Protein AF-A0A8S3X9W6-F1 (afdb_monomer_lite)

Structure (mmCIF, N/CA/C/O backbone):
data_AF-A0A8S3X9W6-F1
#
_entry.id   AF-A0A8S3X9W6-F1
#
loop_
_atom_site.group_PDB
_atom_site.id
_atom_site.type_symbol
_atom_site.label_atom_id
_atom_site.label_alt_id
_atom_site.label_comp_id
_atom_site.label_asym_id
_atom_site.label_entity_id
_atom_site.label_seq_id
_atom_site.pdbx_PDB_ins_code
_atom_site.Cartn_x
_atom_site.Cartn_y
_atom_site.Cartn_z
_atom_site.occupancy
_atom_site.B_iso_or_equiv
_atom_site.auth_seq_id
_atom_site.auth_comp_id
_atom_site.auth_asym_id
_atom_site.auth_atom_id
_atom_site.pdbx_PDB_model_num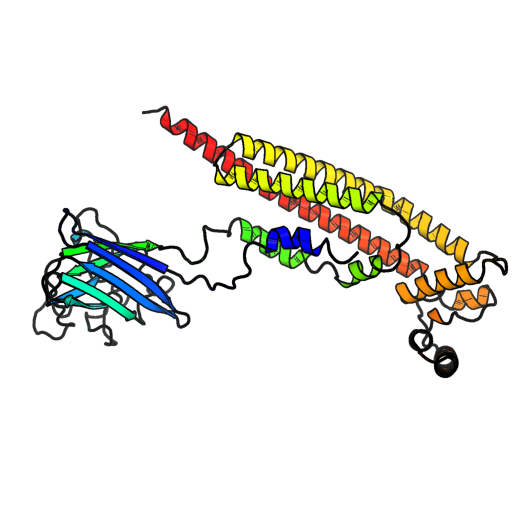
ATOM 1 N N . MET A 1 1 ? -19.706 -16.070 12.154 1.00 47.38 1 MET A N 1
ATOM 2 C CA . MET A 1 1 ? -19.147 -14.710 12.020 1.00 47.38 1 MET A CA 1
ATOM 3 C C . MET A 1 1 ? -17.614 -14.686 12.190 1.00 47.38 1 MET A C 1
ATOM 5 O O . MET A 1 1 ? -17.110 -13.948 13.015 1.00 47.38 1 MET A O 1
ATOM 9 N N . MET A 1 2 ? -16.843 -15.489 11.431 1.00 26.73 2 MET A N 1
ATOM 10 C CA . MET A 1 2 ? -15.373 -15.590 11.627 1.00 26.73 2 MET A CA 1
ATOM 11 C C . MET A 1 2 ? -14.546 -15.764 10.335 1.00 26.73 2 MET A C 1
ATOM 13 O O . MET A 1 2 ? -13.333 -15.889 10.401 1.00 26.73 2 MET A O 1
ATOM 17 N N . TYR A 1 3 ? -15.158 -15.754 9.143 1.00 29.20 3 TYR A N 1
ATOM 18 C CA . TYR A 1 3 ? -14.440 -16.178 7.926 1.00 29.20 3 TYR A CA 1
ATOM 19 C C . TYR A 1 3 ? -14.559 -15.269 6.696 1.00 29.20 3 TYR A C 1
ATOM 21 O O . TYR A 1 3 ? -13.981 -15.608 5.673 1.00 29.20 3 TYR A O 1
ATOM 29 N N . ILE A 1 4 ? -15.250 -14.121 6.741 1.00 40.81 4 ILE A N 1
ATOM 30 C CA . ILE A 1 4 ? -15.598 -13.402 5.492 1.00 40.81 4 ILE A CA 1
ATOM 31 C C . ILE A 1 4 ? -14.981 -11.995 5.367 1.00 40.81 4 ILE A C 1
ATOM 33 O O . ILE A 1 4 ? -14.644 -11.595 4.255 1.00 40.81 4 ILE A O 1
ATOM 37 N N . ILE A 1 5 ? -14.654 -11.292 6.459 1.00 37.91 5 ILE A N 1
ATOM 38 C CA . ILE A 1 5 ? -13.879 -10.027 6.362 1.00 37.91 5 ILE A CA 1
ATOM 39 C C . ILE A 1 5 ? -12.391 -10.302 6.073 1.00 37.91 5 ILE A C 1
ATOM 41 O O . ILE A 1 5 ? -11.708 -9.494 5.440 1.00 37.91 5 ILE A O 1
ATOM 45 N N . LEU A 1 6 ? -11.928 -11.515 6.394 1.00 35.75 6 LEU A N 1
ATOM 46 C CA . LEU A 1 6 ? -10.653 -12.034 5.912 1.00 35.75 6 LEU A CA 1
ATOM 47 C C . LEU A 1 6 ? -10.650 -12.257 4.394 1.00 35.75 6 LEU A C 1
ATOM 49 O O . LEU A 1 6 ? -9.578 -12.227 3.825 1.00 35.75 6 LEU A O 1
ATOM 53 N N . PHE A 1 7 ? -11.789 -12.418 3.706 1.00 33.41 7 PHE A N 1
ATOM 54 C CA . PHE A 1 7 ? -11.812 -12.707 2.261 1.00 33.41 7 PHE A CA 1
ATOM 55 C C . PHE A 1 7 ? -11.972 -11.477 1.356 1.00 33.41 7 PHE A C 1
ATOM 57 O O . PHE A 1 7 ? -11.507 -11.524 0.222 1.00 33.41 7 PHE A O 1
ATOM 64 N N . ALA A 1 8 ? -12.544 -10.362 1.823 1.00 34.97 8 ALA A N 1
ATOM 65 C CA . ALA A 1 8 ? -12.567 -9.115 1.039 1.00 34.97 8 ALA A CA 1
ATOM 66 C C . ALA A 1 8 ? -11.235 -8.346 1.130 1.00 34.97 8 ALA A C 1
ATOM 68 O O . ALA A 1 8 ? -10.804 -7.735 0.155 1.00 34.97 8 ALA A O 1
ATOM 69 N N . SER A 1 9 ? -10.530 -8.468 2.259 1.00 38.66 9 SER A N 1
ATOM 70 C CA . SER A 1 9 ? -9.122 -8.077 2.362 1.00 38.66 9 SER A CA 1
ATOM 71 C C . SER A 1 9 ? -8.199 -9.133 1.731 1.00 38.66 9 SER A C 1
ATOM 73 O O . SER A 1 9 ? -7.243 -8.757 1.055 1.00 38.66 9 SER A O 1
ATOM 75 N N . ALA A 1 10 ? -8.506 -10.442 1.807 1.00 34.69 10 ALA A N 1
ATOM 76 C CA . ALA A 1 10 ? -7.682 -11.466 1.148 1.00 34.69 10 ALA A CA 1
ATOM 77 C C . ALA A 1 10 ? -7.885 -11.637 -0.360 1.00 34.69 10 ALA A C 1
ATOM 79 O O . ALA A 1 10 ? -6.964 -12.102 -1.025 1.00 34.69 10 ALA A O 1
ATOM 80 N N . ALA A 1 11 ? -8.997 -11.197 -0.953 1.00 33.09 11 ALA A N 1
ATOM 81 C CA . ALA A 1 11 ? -9.104 -11.122 -2.412 1.00 33.09 11 ALA A CA 1
ATOM 82 C C . ALA A 1 11 ? -8.170 -10.046 -3.001 1.00 33.09 11 ALA A C 1
ATOM 84 O O . ALA A 1 11 ? -7.803 -10.130 -4.171 1.00 33.09 11 ALA A O 1
ATOM 85 N N . VAL A 1 12 ? -7.714 -9.095 -2.176 1.00 38.41 12 VAL A N 1
ATOM 86 C CA . VAL A 1 12 ? -6.603 -8.186 -2.496 1.00 38.41 12 VAL A CA 1
ATOM 87 C C . VAL A 1 12 ? -5.246 -8.749 -2.019 1.00 38.41 12 VAL A C 1
ATOM 89 O O . VAL A 1 12 ? -4.224 -8.433 -2.624 1.00 38.41 12 VAL A O 1
ATOM 92 N N . LEU A 1 13 ? -5.205 -9.654 -1.026 1.00 34.47 13 LEU A N 1
ATOM 93 C CA . LEU A 1 13 ? -3.959 -10.270 -0.515 1.00 34.47 13 LEU A CA 1
ATOM 94 C C . LEU A 1 13 ? -3.513 -11.579 -1.204 1.00 34.47 13 LEU A C 1
ATOM 96 O O . LEU A 1 13 ? -2.390 -12.017 -0.965 1.00 34.47 13 LEU A O 1
ATOM 100 N N . VAL A 1 14 ? -4.303 -12.209 -2.084 1.00 33.31 14 VAL A N 1
ATOM 101 C CA . VAL A 1 14 ? -3.847 -13.417 -2.818 1.00 33.31 14 VAL A CA 1
ATOM 102 C C . VAL A 1 14 ? -2.947 -13.091 -4.020 1.00 33.31 14 VAL A C 1
ATOM 104 O O . VAL A 1 14 ? -2.337 -13.989 -4.595 1.00 33.31 14 VAL A O 1
ATOM 107 N N . SER A 1 15 ? -2.699 -11.817 -4.338 1.00 34.06 15 SER A N 1
ATOM 108 C CA . SER A 1 15 ? -1.559 -11.481 -5.200 1.00 34.06 15 SER A CA 1
ATOM 109 C C . SER A 1 15 ? -0.284 -11.282 -4.372 1.00 34.06 15 SER A C 1
ATOM 111 O O . SER A 1 15 ? 0.247 -10.181 -4.286 1.00 34.06 15 SER A O 1
ATOM 113 N N . ALA A 1 16 ? 0.208 -12.399 -3.832 1.00 34.59 16 ALA A N 1
ATOM 114 C CA . ALA A 1 16 ? 1.579 -12.633 -3.380 1.00 34.59 16 ALA A CA 1
ATOM 115 C C . ALA A 1 16 ? 2.116 -11.718 -2.259 1.00 34.59 16 ALA A C 1
ATOM 117 O O . ALA A 1 16 ? 2.795 -10.724 -2.510 1.00 34.59 16 ALA A O 1
ATOM 118 N N . HIS A 1 17 ? 1.991 -12.180 -1.010 1.00 31.72 17 HIS A N 1
ATOM 119 C CA . HIS A 1 17 ? 3.082 -12.022 -0.046 1.00 31.72 17 HIS A CA 1
ATOM 120 C C . HIS A 1 17 ? 4.266 -12.877 -0.524 1.00 31.72 17 HIS A C 1
ATOM 122 O O . HIS A 1 17 ? 4.450 -14.023 -0.125 1.00 31.72 17 HIS A O 1
ATOM 128 N N . HIS A 1 18 ? 5.058 -12.312 -1.426 1.00 31.11 18 HIS A N 1
ATOM 129 C CA . HIS A 1 18 ? 6.484 -12.566 -1.429 1.00 31.11 18 HIS A CA 1
ATOM 130 C C . HIS A 1 18 ? 7.101 -11.248 -0.991 1.00 31.11 18 HIS A C 1
ATOM 132 O O . HIS A 1 18 ? 6.997 -10.246 -1.696 1.00 31.11 18 HIS A O 1
ATOM 138 N N . GLU A 1 19 ? 7.717 -11.234 0.186 1.00 36.97 19 GLU A N 1
ATOM 139 C CA . GLU A 1 19 ? 8.714 -10.224 0.505 1.00 36.97 19 GLU A CA 1
ATOM 140 C C . GLU A 1 19 ? 9.850 -10.442 -0.503 1.00 36.97 19 GLU A C 1
ATOM 142 O O . GLU A 1 19 ? 10.711 -11.301 -0.336 1.00 36.97 19 GLU A O 1
ATOM 147 N N . GLN A 1 20 ? 9.731 -9.824 -1.677 1.00 37.53 20 GLN A N 1
ATOM 148 C CA . GLN A 1 20 ? 10.847 -9.623 -2.582 1.00 37.53 20 GLN A CA 1
ATOM 149 C C . GLN A 1 20 ? 11.305 -8.206 -2.340 1.00 37.53 20 GLN A C 1
ATOM 151 O O . GLN A 1 20 ? 10.687 -7.246 -2.795 1.00 37.53 20 GLN A O 1
ATOM 156 N N . THR A 1 21 ? 12.418 -8.084 -1.625 1.00 40.97 21 THR A N 1
ATOM 157 C CA . THR A 1 21 ? 13.386 -7.037 -1.924 1.00 40.97 21 THR A CA 1
ATOM 158 C C . THR A 1 21 ? 13.650 -7.126 -3.422 1.00 40.97 21 THR A C 1
ATOM 160 O O . THR A 1 21 ? 14.389 -8.003 -3.870 1.00 40.97 21 THR A O 1
ATOM 163 N N . GLY A 1 22 ? 12.937 -6.321 -4.211 1.00 54.00 22 GLY A N 1
ATOM 164 C CA . GLY A 1 22 ? 13.063 -6.330 -5.657 1.00 54.00 22 GLY A CA 1
ATOM 165 C C . GLY A 1 22 ? 14.510 -6.033 -5.995 1.00 54.00 22 GLY A C 1
ATOM 166 O O . GLY A 1 22 ? 14.964 -4.908 -5.812 1.00 54.00 22 GLY A O 1
ATOM 167 N N . GLN A 1 23 ? 15.251 -7.057 -6.410 1.00 65.75 23 GLN A N 1
ATOM 168 C CA . GLN A 1 23 ? 16.656 -6.905 -6.735 1.00 65.75 23 GLN A CA 1
ATOM 169 C C . GLN A 1 23 ? 16.736 -5.974 -7.946 1.00 65.75 23 GLN A C 1
ATOM 171 O O . GLN A 1 23 ? 16.167 -6.290 -8.997 1.00 65.75 23 GLN A O 1
ATOM 176 N N . PHE A 1 24 ? 17.350 -4.797 -7.792 1.00 80.25 24 PHE A N 1
ATOM 177 C CA . PHE A 1 24 ? 17.530 -3.887 -8.917 1.00 80.25 24 PHE A CA 1
ATOM 178 C C . PHE A 1 24 ? 18.425 -4.576 -9.936 1.00 80.25 24 PHE A C 1
ATOM 180 O O . PHE A 1 24 ? 19.488 -5.107 -9.607 1.00 80.25 24 PHE A O 1
ATOM 187 N N . ARG A 1 25 ? 17.945 -4.611 -11.175 1.00 89.94 25 ARG A N 1
ATOM 188 C CA . ARG A 1 25 ? 18.572 -5.350 -12.257 1.00 89.94 25 ARG A CA 1
ATOM 189 C C . ARG A 1 25 ? 18.647 -4.505 -13.512 1.00 89.94 25 ARG A C 1
ATOM 191 O O . ARG A 1 25 ? 17.726 -3.761 -13.855 1.00 89.94 25 ARG A O 1
ATOM 198 N N . ALA A 1 26 ? 19.749 -4.661 -14.220 1.00 94.56 26 ALA A N 1
ATOM 199 C CA . ALA A 1 26 ? 20.001 -4.048 -15.507 1.00 94.56 26 ALA A CA 1
ATOM 200 C C . ALA A 1 26 ? 20.410 -5.114 -16.520 1.00 94.56 26 ALA A C 1
ATOM 202 O O . ALA A 1 26 ? 20.895 -6.183 -16.152 1.00 94.56 26 ALA A O 1
ATOM 203 N N . ILE A 1 27 ? 20.237 -4.816 -17.800 1.00 96.06 27 ILE A N 1
ATOM 204 C CA . ILE A 1 27 ? 20.748 -5.627 -18.901 1.00 96.06 27 ILE A CA 1
ATOM 205 C C . ILE A 1 27 ? 21.405 -4.732 -19.925 1.00 96.06 27 ILE A C 1
ATOM 207 O O . ILE A 1 27 ? 20.956 -3.622 -20.201 1.00 96.06 27 ILE A O 1
ATOM 211 N N . VAL A 1 28 ? 22.427 -5.269 -20.560 1.00 97.50 28 VAL A N 1
ATOM 212 C CA . VAL A 1 28 ? 22.912 -4.780 -21.834 1.00 97.50 28 VAL A CA 1
ATOM 213 C C . VAL A 1 28 ? 22.817 -5.899 -22.855 1.00 97.50 28 VAL A C 1
ATOM 215 O O . VAL A 1 28 ? 23.207 -7.037 -22.588 1.00 97.50 28 VAL A O 1
ATOM 218 N N . LYS A 1 29 ? 22.315 -5.558 -24.040 1.00 96.38 29 LYS A N 1
ATOM 219 C CA . LYS A 1 29 ? 22.516 -6.361 -25.241 1.00 96.38 29 LYS A CA 1
ATOM 220 C C . LYS A 1 29 ? 23.729 -5.802 -25.969 1.00 96.38 29 LYS A C 1
ATOM 222 O O . LYS A 1 29 ? 23.670 -4.691 -26.490 1.00 96.38 29 LYS A O 1
ATOM 227 N N . LEU A 1 30 ? 24.820 -6.555 -25.979 1.00 95.25 30 LEU A N 1
ATOM 228 C CA . LEU A 1 30 ? 26.013 -6.231 -26.749 1.00 95.25 30 LEU A CA 1
ATOM 229 C C . LEU A 1 30 ? 25.819 -6.681 -28.190 1.00 95.25 30 LEU A C 1
ATOM 231 O O . LEU A 1 30 ? 25.417 -7.818 -28.441 1.00 95.25 30 LEU A O 1
ATOM 235 N N . ALA A 1 31 ? 26.103 -5.781 -29.123 1.00 92.88 31 ALA A N 1
ATOM 236 C CA . ALA A 1 31 ? 26.106 -6.072 -30.546 1.00 92.88 31 ALA A CA 1
ATOM 237 C C . ALA A 1 31 ? 27.140 -5.202 -31.268 1.00 92.88 31 ALA A C 1
ATOM 239 O O . ALA A 1 31 ? 27.468 -4.096 -30.824 1.00 92.88 31 ALA A O 1
ATOM 240 N N . GLU A 1 32 ? 27.638 -5.692 -32.398 1.00 93.06 32 GLU A N 1
ATOM 241 C CA . GLU A 1 32 ? 28.431 -4.881 -33.321 1.00 93.06 32 GLU A CA 1
ATOM 242 C C . GLU A 1 32 ? 27.542 -3.819 -33.999 1.00 93.06 32 GLU A C 1
ATOM 244 O O . GLU A 1 32 ? 26.479 -4.167 -34.525 1.00 93.06 32 GLU A O 1
ATOM 249 N N . PRO A 1 33 ? 27.958 -2.538 -34.062 1.00 85.69 33 PRO A N 1
ATOM 250 C CA . PRO A 1 33 ? 27.135 -1.459 -34.621 1.00 85.69 33 PRO A CA 1
ATOM 251 C C . PRO A 1 33 ? 26.667 -1.666 -36.068 1.00 85.69 33 PRO A C 1
ATOM 253 O O . PRO A 1 33 ? 25.606 -1.177 -36.440 1.00 85.69 33 PRO A O 1
ATOM 256 N N . ASN A 1 34 ? 27.446 -2.386 -36.879 1.00 80.69 34 ASN A N 1
ATOM 257 C CA . ASN A 1 34 ? 27.175 -2.588 -38.307 1.00 80.69 34 ASN A CA 1
ATOM 258 C C . ASN A 1 34 ? 26.563 -3.962 -38.628 1.00 80.69 34 ASN A C 1
ATOM 260 O O . ASN A 1 34 ? 26.424 -4.301 -39.801 1.00 80.69 34 ASN A O 1
ATOM 264 N N . GLY A 1 35 ? 26.195 -4.743 -37.605 1.00 72.44 35 GLY A N 1
ATOM 265 C CA . GLY A 1 35 ? 25.791 -6.139 -37.764 1.00 72.44 35 GLY A CA 1
ATOM 266 C C . GLY A 1 35 ? 27.000 -7.047 -38.003 1.00 72.44 35 GLY A C 1
ATOM 267 O O . GLY A 1 35 ? 27.687 -6.937 -39.015 1.00 72.44 35 GLY A O 1
ATOM 268 N N . GLY A 1 36 ? 27.251 -7.951 -37.061 1.00 84.25 36 GLY A N 1
ATOM 269 C CA . GLY A 1 36 ? 28.366 -8.894 -37.099 1.00 84.25 36 GLY A CA 1
ATOM 270 C C . GLY A 1 36 ? 28.095 -10.119 -36.228 1.00 84.25 36 GLY A C 1
ATOM 271 O O . GLY A 1 36 ? 26.970 -10.317 -35.759 1.00 84.25 36 GLY A O 1
ATOM 272 N N . GLU A 1 37 ? 29.104 -10.969 -36.055 1.00 88.75 37 GLU A N 1
ATOM 273 C CA . GLU A 1 37 ? 28.970 -12.228 -35.313 1.00 88.75 37 GLU A CA 1
ATOM 274 C C . GLU A 1 37 ? 28.964 -12.007 -33.795 1.00 88.75 37 GLU A C 1
ATOM 276 O O . GLU A 1 37 ? 28.390 -12.818 -33.063 1.00 88.75 37 GLU A O 1
ATOM 281 N N . VAL A 1 38 ? 29.547 -10.903 -33.313 1.00 95.12 38 VAL A N 1
ATOM 282 C CA . VAL A 1 38 ? 29.690 -10.641 -31.882 1.00 95.12 38 VAL A CA 1
ATOM 283 C C . VAL A 1 38 ? 28.383 -10.132 -31.290 1.00 95.12 38 VAL A C 1
ATOM 285 O O . VAL A 1 38 ? 27.911 -9.031 -31.587 1.00 95.12 38 VAL A O 1
ATOM 288 N N . ASN A 1 39 ? 27.794 -10.942 -30.415 1.00 93.50 39 ASN A N 1
ATOM 289 C CA . ASN A 1 39 ? 26.564 -10.598 -29.717 1.00 93.50 39 ASN A CA 1
ATOM 290 C C . ASN A 1 39 ? 26.484 -11.277 -28.347 1.00 93.50 39 ASN A C 1
ATOM 292 O O . ASN A 1 39 ? 27.103 -12.312 -28.115 1.00 93.50 39 ASN A O 1
ATOM 296 N N . GLY A 1 40 ? 25.724 -10.694 -27.427 1.00 91.56 40 GLY A N 1
ATOM 297 C CA . GLY A 1 40 ? 25.547 -11.273 -26.103 1.00 91.56 40 GLY A CA 1
ATOM 298 C C . GLY A 1 40 ? 24.665 -10.440 -25.198 1.00 91.56 40 GLY A C 1
ATOM 299 O O . GLY A 1 40 ? 24.375 -9.281 -25.491 1.00 91.56 40 GLY A O 1
ATOM 300 N N . ASN A 1 41 ? 24.270 -11.030 -24.078 1.00 92.81 41 ASN A N 1
ATOM 301 C CA . ASN A 1 41 ? 23.537 -10.336 -23.030 1.00 92.81 41 ASN A CA 1
ATOM 302 C C . ASN A 1 41 ? 24.338 -10.399 -21.734 1.00 92.81 41 ASN A C 1
ATOM 304 O O . ASN A 1 41 ? 24.805 -11.472 -21.350 1.00 92.81 41 ASN A O 1
ATOM 308 N N . VAL A 1 42 ? 24.452 -9.259 -21.058 1.00 97.12 42 VAL A N 1
ATOM 309 C CA . VAL A 1 42 ? 25.054 -9.168 -19.726 1.00 97.12 42 VAL A CA 1
ATOM 310 C C . VAL A 1 42 ? 24.061 -8.496 -18.795 1.00 97.12 42 VAL A C 1
ATOM 312 O O . VAL A 1 42 ? 23.547 -7.418 -19.087 1.00 97.12 42 VAL A O 1
ATOM 315 N N . THR A 1 43 ? 23.763 -9.164 -17.694 1.00 95.31 43 THR A N 1
ATOM 316 C CA . THR A 1 43 ? 22.886 -8.713 -16.626 1.00 95.31 43 THR A CA 1
ATOM 317 C C . THR A 1 43 ? 23.704 -8.218 -15.447 1.00 95.31 43 THR A C 1
ATOM 319 O O . THR A 1 43 ? 24.693 -8.840 -15.065 1.00 95.31 43 THR A O 1
ATOM 322 N N . PHE A 1 44 ? 23.256 -7.118 -14.860 1.00 96.31 44 PHE A N 1
ATOM 323 C CA . PHE A 1 44 ? 23.816 -6.534 -13.652 1.00 96.31 44 PHE A CA 1
ATOM 324 C C . PHE A 1 44 ? 22.760 -6.612 -12.569 1.00 96.31 44 PHE A C 1
ATOM 326 O O . PHE A 1 44 ? 21.631 -6.180 -12.793 1.00 96.31 44 PHE A O 1
ATOM 333 N N . THR A 1 45 ? 23.123 -7.131 -11.411 1.00 92.81 45 THR A N 1
ATOM 334 C CA . THR A 1 45 ? 22.182 -7.415 -10.339 1.00 92.81 45 THR A CA 1
ATOM 335 C C . THR A 1 45 ? 22.742 -6.852 -9.039 1.00 92.81 45 THR A C 1
ATOM 337 O O . THR A 1 45 ? 23.797 -7.284 -8.581 1.00 92.81 45 THR A O 1
ATOM 340 N N . GLU A 1 46 ? 22.060 -5.878 -8.443 1.00 89.62 46 GLU A N 1
ATOM 341 C CA . GLU A 1 46 ? 22.483 -5.287 -7.170 1.00 89.62 46 GLU A CA 1
ATOM 342 C C . GLU A 1 46 ? 22.269 -6.289 -6.024 1.00 89.62 46 GLU A C 1
ATOM 344 O O . GLU A 1 46 ? 21.191 -6.860 -5.860 1.00 89.62 46 GLU A O 1
ATOM 349 N N . LEU A 1 47 ? 23.316 -6.571 -5.256 1.00 88.06 47 LEU A N 1
ATOM 350 C CA . LEU A 1 47 ? 23.297 -7.486 -4.119 1.00 88.06 47 LEU A CA 1
ATOM 351 C C . LEU A 1 47 ? 22.924 -6.742 -2.834 1.00 88.06 47 LEU A C 1
ATOM 353 O O . LEU A 1 47 ? 23.002 -5.519 -2.744 1.00 88.06 47 LEU A O 1
ATOM 357 N N . THR A 1 48 ? 22.547 -7.494 -1.801 1.00 82.69 48 THR A N 1
ATOM 358 C CA . THR A 1 48 ? 22.116 -6.936 -0.508 1.00 82.69 48 THR A CA 1
ATOM 359 C C . THR A 1 48 ? 23.207 -6.149 0.222 1.00 82.69 48 THR A C 1
ATOM 361 O O . THR A 1 48 ? 22.893 -5.347 1.093 1.00 82.69 48 THR A O 1
ATOM 364 N N . ASP A 1 49 ? 24.482 -6.379 -0.105 1.00 84.56 49 ASP A N 1
ATOM 365 C CA . ASP A 1 49 ? 25.632 -5.654 0.447 1.00 84.56 49 ASP A CA 1
ATOM 366 C C . ASP A 1 49 ? 26.034 -4.420 -0.389 1.00 84.56 49 ASP A C 1
ATOM 368 O O . ASP A 1 49 ? 27.069 -3.810 -0.122 1.00 84.56 49 ASP A O 1
ATOM 372 N N . GLY A 1 50 ? 25.226 -4.050 -1.390 1.00 84.50 50 GLY A N 1
ATOM 373 C CA . GLY A 1 50 ? 25.444 -2.896 -2.266 1.00 84.50 50 GLY A CA 1
ATOM 374 C C . GLY A 1 50 ? 26.425 -3.138 -3.416 1.00 84.50 50 GLY A C 1
ATOM 375 O O . GLY A 1 50 ? 26.672 -2.224 -4.201 1.00 84.50 50 GLY A O 1
ATOM 376 N N . LYS A 1 51 ? 26.988 -4.347 -3.542 1.00 92.75 51 LYS A N 1
ATOM 377 C CA . LYS A 1 51 ? 27.818 -4.731 -4.693 1.00 92.75 51 LYS A CA 1
ATOM 378 C C . LYS A 1 51 ? 26.955 -5.122 -5.887 1.00 92.75 51 LYS A C 1
ATOM 380 O O . LYS A 1 51 ? 25.775 -5.420 -5.738 1.00 92.75 51 LYS A O 1
ATOM 385 N N . VAL A 1 52 ? 27.544 -5.188 -7.076 1.00 95.19 52 VAL A N 1
ATOM 386 C CA . VAL A 1 52 ? 26.835 -5.585 -8.297 1.00 95.19 52 VAL A CA 1
ATOM 387 C C . VAL A 1 52 ? 27.387 -6.897 -8.828 1.00 95.19 52 VAL A C 1
ATOM 389 O O . VAL A 1 52 ? 28.567 -7.016 -9.151 1.00 95.19 52 VAL A O 1
ATOM 392 N N . HIS A 1 53 ? 26.510 -7.886 -8.948 1.00 96.00 53 HIS A N 1
ATOM 393 C CA . HIS A 1 53 ? 26.788 -9.155 -9.604 1.00 96.00 53 HIS A CA 1
ATOM 394 C C . HIS A 1 53 ? 26.588 -9.023 -11.111 1.00 96.00 53 HIS A C 1
ATOM 396 O O . HIS A 1 53 ? 25.538 -8.576 -11.571 1.00 96.00 53 HIS A O 1
ATOM 402 N N . ILE A 1 54 ? 27.611 -9.386 -11.873 1.00 97.88 54 ILE A N 1
ATOM 403 C CA . ILE A 1 54 ? 27.670 -9.274 -13.325 1.00 97.88 54 ILE A CA 1
ATOM 404 C C . ILE A 1 54 ? 27.650 -10.689 -13.888 1.00 97.88 54 ILE A C 1
ATOM 406 O O . ILE A 1 54 ? 28.559 -11.478 -13.627 1.00 97.88 54 ILE A O 1
ATOM 410 N N . GLN A 1 55 ? 26.620 -11.001 -14.670 1.00 96.62 55 GLN A N 1
ATOM 411 C CA . GLN A 1 55 ? 26.444 -12.315 -15.284 1.00 96.62 55 GLN A CA 1
ATOM 412 C C . GLN A 1 55 ? 26.081 -12.187 -16.750 1.00 96.62 55 GLN A C 1
ATOM 414 O O . GLN A 1 55 ? 25.315 -11.306 -17.120 1.00 96.62 55 GLN A O 1
ATOM 419 N N . GLY A 1 56 ? 26.582 -13.060 -17.612 1.00 93.75 56 GLY A N 1
ATOM 420 C CA . GLY A 1 56 ? 26.219 -12.978 -19.018 1.00 93.75 56 GLY A CA 1
ATOM 421 C C . GLY A 1 56 ? 26.907 -13.986 -19.905 1.00 93.75 56 GLY A C 1
ATOM 422 O O . GLY A 1 56 ? 27.806 -14.713 -19.488 1.00 93.75 56 GLY A O 1
ATOM 423 N N . VAL A 1 57 ? 26.473 -14.001 -21.159 1.00 94.19 57 VAL A N 1
ATOM 424 C CA . VAL A 1 57 ? 27.097 -14.796 -22.213 1.00 94.19 57 VAL A CA 1
ATOM 425 C C . VAL A 1 57 ? 27.268 -13.921 -23.442 1.00 94.19 57 VAL A C 1
ATOM 427 O O . VAL A 1 57 ? 26.311 -13.290 -23.900 1.00 94.19 57 VAL A O 1
ATOM 430 N N . ILE A 1 58 ? 28.489 -13.894 -23.969 1.00 96.19 58 ILE A N 1
ATOM 431 C CA . ILE A 1 58 ? 28.844 -13.217 -25.216 1.00 96.19 58 ILE A CA 1
ATOM 432 C C . ILE A 1 58 ? 29.470 -14.246 -26.147 1.00 96.19 58 ILE A C 1
ATOM 434 O O . ILE A 1 58 ? 30.262 -15.078 -25.715 1.00 96.19 58 ILE A O 1
ATOM 438 N N . VAL A 1 59 ? 29.115 -14.202 -27.425 1.00 95.44 59 VAL A N 1
ATOM 439 C CA . VAL A 1 59 ? 29.621 -15.114 -28.451 1.00 95.44 59 VAL A CA 1
ATOM 440 C C . VAL A 1 59 ? 30.244 -14.338 -29.603 1.00 95.44 59 VAL A C 1
ATOM 442 O O . VAL A 1 59 ? 29.936 -13.163 -29.788 1.00 95.44 59 VAL A O 1
ATOM 445 N N . GLY A 1 60 ? 31.100 -14.996 -30.383 1.00 93.62 60 GLY A N 1
ATOM 446 C CA . GLY A 1 60 ? 31.545 -14.508 -31.694 1.00 93.62 60 GLY A CA 1
ATOM 447 C C . GLY A 1 60 ? 32.969 -13.951 -31.758 1.00 93.62 60 GLY A C 1
ATOM 448 O O . GLY A 1 60 ? 33.458 -13.715 -32.860 1.00 93.62 60 GLY A O 1
ATOM 449 N N . MET A 1 61 ? 33.673 -13.799 -30.632 1.00 97.19 61 MET A N 1
ATOM 450 C CA . MET A 1 61 ? 35.103 -13.449 -30.644 1.00 97.19 61 MET A CA 1
ATOM 451 C C . MET A 1 61 ? 35.989 -14.703 -30.727 1.00 97.19 61 MET A C 1
ATOM 453 O O . MET A 1 61 ? 35.607 -15.748 -30.200 1.00 97.19 61 MET A O 1
ATOM 457 N N . PRO A 1 62 ? 37.178 -14.625 -31.352 1.00 97.31 62 PRO A N 1
ATOM 458 C CA . PRO A 1 62 ? 38.185 -15.683 -31.265 1.00 97.31 62 PRO A CA 1
ATOM 459 C C . PRO A 1 62 ? 38.611 -15.980 -29.814 1.00 97.31 62 PRO A C 1
ATOM 461 O O . PRO A 1 62 ? 38.426 -15.127 -28.946 1.00 97.31 62 PRO A O 1
ATOM 464 N N . PRO A 1 63 ? 39.223 -17.146 -29.543 1.00 98.31 63 PRO A N 1
ATOM 465 C CA . PRO A 1 63 ? 39.710 -17.478 -28.207 1.00 98.31 63 PRO A CA 1
ATOM 466 C C . PRO A 1 63 ? 40.760 -16.470 -27.725 1.00 98.31 63 PRO A C 1
ATOM 468 O O . PRO A 1 63 ? 41.692 -16.132 -28.461 1.00 98.31 63 PRO A O 1
ATOM 471 N N . GLY A 1 64 ? 40.623 -15.985 -26.489 1.00 98.06 64 GLY A N 1
ATOM 472 C CA . GLY A 1 64 ? 41.540 -14.992 -25.925 1.00 98.06 64 GLY A CA 1
ATOM 473 C C . GLY A 1 64 ? 40.923 -14.058 -24.887 1.00 98.06 64 GLY A C 1
ATOM 474 O O . GLY A 1 64 ? 39.773 -14.219 -24.479 1.00 98.06 64 GLY A O 1
ATOM 475 N N . HIS A 1 65 ? 41.720 -13.075 -24.461 1.00 98.25 65 HIS A N 1
ATOM 476 C CA . HIS A 1 65 ? 41.345 -12.053 -23.482 1.00 98.25 65 HIS A CA 1
ATOM 477 C C . HIS A 1 65 ? 40.988 -10.733 -24.164 1.00 98.25 65 HIS A C 1
ATOM 479 O O . HIS A 1 65 ? 41.721 -10.273 -25.045 1.00 98.25 65 HIS A O 1
ATOM 485 N N . TYR A 1 66 ? 39.907 -10.102 -23.709 1.00 98.50 66 TYR A N 1
ATOM 486 C CA . TYR A 1 66 ? 39.402 -8.856 -24.280 1.00 98.50 66 TYR A CA 1
ATOM 487 C C . TYR A 1 66 ? 38.937 -7.894 -23.192 1.00 98.50 66 TYR A C 1
ATOM 489 O O . TYR A 1 66 ? 38.204 -8.296 -22.286 1.00 98.50 66 TYR A O 1
ATOM 497 N N . GLY A 1 67 ? 39.340 -6.627 -23.314 1.00 98.56 67 GLY A N 1
ATOM 498 C CA . GLY A 1 67 ? 38.952 -5.572 -22.384 1.00 98.56 67 GLY A CA 1
ATOM 499 C C . GLY A 1 67 ? 37.441 -5.347 -22.380 1.00 98.56 67 GLY A C 1
ATOM 500 O O . GLY A 1 67 ? 36.795 -5.330 -23.434 1.00 98.56 67 GLY A O 1
ATOM 501 N N . PHE A 1 68 ? 36.884 -5.170 -21.191 1.00 98.62 68 PHE A N 1
ATOM 502 C CA . PHE A 1 68 ? 35.456 -5.073 -20.944 1.00 98.62 68 PHE A CA 1
ATOM 503 C C . PHE A 1 68 ? 35.194 -3.911 -19.989 1.00 98.62 68 PHE A C 1
ATOM 505 O O . PHE A 1 68 ? 35.571 -3.954 -18.819 1.00 98.62 68 PHE A O 1
ATOM 512 N N . HIS A 1 69 ? 34.573 -2.846 -20.498 1.00 98.69 69 HIS A N 1
ATOM 513 C CA . HIS A 1 69 ? 34.455 -1.590 -19.757 1.00 98.69 69 HIS A CA 1
ATOM 514 C C . HIS A 1 69 ? 33.065 -0.977 -19.866 1.00 98.69 69 HIS A C 1
ATOM 516 O O . HIS A 1 69 ? 32.369 -1.133 -20.871 1.00 98.69 69 HIS A O 1
ATOM 522 N N . ILE A 1 70 ? 32.695 -0.193 -18.855 1.00 98.75 70 ILE A N 1
ATOM 523 C CA . ILE A 1 70 ? 31.559 0.725 -18.923 1.00 98.75 70 ILE A CA 1
ATOM 524 C C . ILE A 1 70 ? 32.076 2.093 -19.358 1.00 98.75 70 ILE A C 1
ATOM 526 O O . ILE A 1 70 ? 32.896 2.720 -18.688 1.00 98.75 70 ILE A O 1
ATOM 530 N N . HIS A 1 71 ? 31.577 2.566 -20.487 1.00 98.69 71 HIS A N 1
ATOM 531 C CA . HIS A 1 71 ? 31.858 3.874 -21.049 1.00 98.69 71 HIS A CA 1
ATOM 532 C C . HIS A 1 71 ? 30.850 4.915 -20.577 1.00 98.69 71 HIS A C 1
ATOM 534 O O . HIS A 1 71 ? 29.709 4.604 -20.252 1.00 98.69 71 HIS A O 1
ATOM 540 N N . GLU A 1 72 ? 31.278 6.172 -20.541 1.00 97.75 72 GLU A N 1
ATOM 541 C CA . GLU A 1 72 ? 30.548 7.274 -19.923 1.00 97.75 72 GLU A CA 1
ATOM 542 C C . GLU A 1 72 ? 29.142 7.479 -20.504 1.00 97.75 72 GLU A C 1
ATOM 544 O O . GLU A 1 72 ? 28.202 7.721 -19.744 1.00 97.75 72 GLU A O 1
ATOM 549 N N . LYS A 1 73 ? 28.984 7.384 -21.826 1.00 97.75 73 LYS A N 1
ATOM 550 C CA . LYS A 1 73 ? 27.744 7.731 -22.527 1.00 97.75 73 LYS A CA 1
ATOM 551 C C . LYS A 1 73 ? 27.048 6.485 -23.061 1.00 97.75 73 LYS A C 1
ATOM 553 O O . LYS A 1 73 ? 27.671 5.648 -23.707 1.00 97.75 73 LYS A O 1
ATOM 558 N N . GLY A 1 74 ? 25.730 6.418 -22.895 1.00 96.88 74 GLY A N 1
ATOM 559 C CA . GLY A 1 74 ? 24.852 5.494 -23.621 1.00 96.88 74 GLY A CA 1
ATOM 560 C C . GLY A 1 74 ? 24.491 5.982 -25.025 1.00 96.88 74 GLY A C 1
ATOM 561 O O . GLY A 1 74 ? 23.357 5.807 -25.457 1.00 96.88 74 GLY A O 1
ATOM 562 N N . ASP A 1 75 ? 25.414 6.648 -25.717 1.00 96.25 75 ASP A N 1
ATOM 563 C CA . ASP A 1 75 ? 25.196 7.144 -27.074 1.00 96.25 75 ASP A CA 1
ATOM 564 C C . ASP A 1 75 ? 25.798 6.162 -28.084 1.00 96.25 75 ASP A C 1
ATOM 566 O O . ASP A 1 75 ? 27.015 5.990 -28.152 1.00 96.25 75 ASP A O 1
ATOM 570 N N . ILE A 1 76 ? 24.925 5.516 -28.857 1.00 94.19 76 ILE A N 1
ATOM 571 C CA . ILE A 1 76 ? 25.281 4.552 -29.907 1.00 94.19 76 ILE A CA 1
ATOM 572 C C . ILE A 1 76 ? 25.023 5.096 -31.322 1.00 94.19 76 ILE A C 1
ATOM 574 O O . ILE A 1 76 ? 25.109 4.346 -32.292 1.00 94.19 76 ILE A O 1
ATOM 578 N N . THR A 1 77 ? 24.713 6.391 -31.467 1.00 92.94 77 THR A N 1
ATOM 579 C CA . THR A 1 77 ? 24.379 7.009 -32.767 1.00 92.94 77 THR A CA 1
ATOM 580 C C . THR A 1 77 ? 25.533 6.963 -33.772 1.00 92.94 77 THR A C 1
ATOM 582 O O . THR A 1 77 ? 25.304 6.783 -34.964 1.00 92.94 77 THR A O 1
ATOM 585 N N . GLY A 1 78 ? 26.776 7.072 -33.296 1.00 92.62 78 GLY A N 1
ATOM 586 C CA . GLY A 1 78 ? 28.007 6.889 -34.073 1.00 92.62 78 GLY A CA 1
ATOM 587 C C . GLY A 1 78 ? 28.659 5.523 -33.838 1.00 92.62 78 GLY A C 1
ATOM 588 O O . GLY A 1 78 ? 29.886 5.407 -33.866 1.00 92.62 78 GLY A O 1
ATOM 589 N N . GLY A 1 79 ? 27.857 4.502 -33.522 1.00 94.19 79 GLY A N 1
ATOM 590 C CA . GLY A 1 79 ? 28.341 3.209 -33.050 1.00 94.19 79 GLY A CA 1
ATOM 591 C C . GLY A 1 79 ? 29.069 3.326 -31.711 1.00 94.19 79 GLY A C 1
ATOM 592 O O . GLY A 1 79 ? 28.831 4.243 -30.925 1.00 94.19 79 GLY A O 1
ATOM 593 N N . CYS A 1 80 ? 30.003 2.413 -31.447 1.00 96.62 80 CYS A N 1
ATOM 594 C CA . CYS A 1 80 ? 30.681 2.361 -30.152 1.00 96.62 80 CYS A CA 1
ATOM 595 C C . CYS A 1 80 ? 31.613 3.543 -29.884 1.00 96.62 80 CYS A C 1
ATOM 597 O O . CYS A 1 80 ? 32.060 3.704 -28.754 1.00 96.62 80 CYS A O 1
ATOM 599 N N . LEU A 1 81 ? 31.934 4.371 -30.881 1.00 96.06 81 LEU A N 1
ATOM 600 C CA . LEU A 1 81 ? 32.785 5.545 -30.689 1.00 96.06 81 LEU A CA 1
ATOM 601 C C . LEU A 1 81 ? 32.069 6.640 -29.879 1.00 96.06 81 LEU A C 1
ATOM 603 O O . LEU A 1 81 ? 32.689 7.281 -29.027 1.00 96.06 81 LEU A O 1
ATOM 607 N N . SER A 1 82 ? 30.761 6.808 -30.095 1.00 97.00 82 SER A N 1
ATOM 608 C CA . SER A 1 82 ? 29.946 7.831 -29.429 1.00 97.00 82 SER A CA 1
ATOM 609 C C . SER A 1 82 ? 29.789 7.614 -27.921 1.00 97.00 82 SER A C 1
ATOM 611 O O . SER A 1 82 ? 29.474 8.559 -27.197 1.00 97.00 82 SER A O 1
ATOM 613 N N . THR A 1 83 ? 30.117 6.422 -27.409 1.00 97.69 83 THR A N 1
ATOM 614 C CA . THR A 1 83 ? 30.020 6.108 -25.975 1.00 97.69 83 THR A CA 1
ATOM 615 C C . THR A 1 83 ? 31.025 6.881 -25.106 1.00 97.69 83 THR A C 1
ATOM 617 O O . THR A 1 83 ? 30.919 6.876 -23.883 1.00 97.69 83 THR A O 1
ATOM 620 N N . GLY A 1 84 ? 31.984 7.599 -25.705 1.00 97.44 84 GLY A N 1
ATOM 621 C CA . GLY A 1 84 ? 32.951 8.421 -24.964 1.00 97.44 84 GLY A CA 1
ATOM 622 C C . GLY A 1 84 ? 34.080 7.599 -24.338 1.00 97.44 84 GLY A C 1
ATOM 623 O O . GLY A 1 84 ? 34.411 6.532 -24.850 1.00 97.44 84 GLY A O 1
ATOM 624 N N . SER A 1 85 ? 34.728 8.100 -23.286 1.00 97.94 85 SER A N 1
ATOM 625 C CA . SER A 1 85 ? 35.784 7.389 -22.539 1.00 97.94 85 SER A CA 1
ATOM 626 C C . SER A 1 85 ? 35.201 6.407 -21.517 1.00 97.94 85 SER A C 1
ATOM 628 O O . SER A 1 85 ? 33.983 6.295 -21.395 1.00 97.94 85 SER A O 1
ATOM 630 N N . HIS A 1 86 ? 36.057 5.709 -20.763 1.00 98.56 86 HIS A N 1
ATOM 631 C CA . HIS A 1 86 ? 35.618 4.917 -19.610 1.00 98.56 86 HIS A CA 1
ATOM 632 C C . HIS A 1 86 ? 34.868 5.818 -18.616 1.00 98.56 86 HIS A C 1
ATOM 634 O O . HIS A 1 86 ? 35.179 7.006 -18.475 1.00 98.56 86 HIS A O 1
ATOM 640 N N . TYR A 1 87 ? 33.871 5.262 -17.931 1.00 98.56 87 TYR A N 1
ATOM 641 C CA . TYR A 1 87 ? 33.123 5.982 -16.912 1.00 98.56 87 TYR A CA 1
ATOM 642 C C . TYR A 1 87 ? 34.019 6.258 -15.695 1.00 98.56 87 TYR A C 1
ATOM 644 O O . TYR A 1 87 ? 34.357 5.349 -14.935 1.00 98.56 87 TYR A O 1
ATOM 652 N N . ASN A 1 88 ? 34.413 7.523 -15.521 1.00 97.88 88 ASN A N 1
ATOM 653 C CA . ASN A 1 88 ? 35.389 7.944 -14.516 1.00 97.88 88 ASN A CA 1
ATOM 654 C C . ASN A 1 88 ? 34.951 9.221 -13.764 1.00 97.88 88 ASN A C 1
ATOM 656 O O . ASN A 1 88 ? 35.549 10.284 -13.935 1.00 97.88 88 ASN A O 1
ATOM 660 N N . PRO A 1 89 ? 33.911 9.142 -12.917 1.00 96.88 89 PRO A N 1
ATOM 661 C CA . PRO A 1 89 ? 33.434 10.289 -12.141 1.00 96.88 89 PRO A CA 1
ATOM 662 C C . PRO A 1 89 ? 34.408 10.699 -11.022 1.00 96.88 89 PRO A C 1
ATOM 664 O O . PRO A 1 89 ? 34.308 11.801 -10.499 1.00 96.88 89 PRO A O 1
ATOM 667 N N . ALA A 1 90 ? 35.335 9.813 -10.643 1.00 94.88 90 ALA A N 1
ATOM 668 C CA . ALA A 1 90 ? 36.313 10.041 -9.580 1.00 94.88 90 ALA A CA 1
ATOM 669 C C . ALA A 1 90 ? 37.661 10.580 -10.094 1.00 94.88 90 ALA A C 1
ATOM 671 O O . ALA A 1 90 ? 38.574 10.762 -9.293 1.00 94.88 90 ALA A O 1
ATOM 672 N N . HIS A 1 91 ? 37.796 10.813 -11.408 1.00 96.25 91 HIS A N 1
ATOM 673 C CA . HIS A 1 91 ? 39.018 11.307 -12.057 1.00 96.25 91 HIS A CA 1
ATOM 674 C C . HIS A 1 91 ? 40.288 10.519 -11.689 1.00 96.25 91 HIS A C 1
ATOM 676 O O . HIS A 1 91 ? 41.353 11.094 -11.473 1.00 96.25 91 HIS A O 1
ATOM 682 N N . LYS A 1 92 ? 40.155 9.193 -11.607 1.00 97.12 92 LYS A N 1
ATOM 683 C CA . LYS A 1 92 ? 41.246 8.249 -11.335 1.00 97.12 92 LYS A CA 1
ATOM 684 C C . LYS A 1 92 ? 41.967 7.838 -12.617 1.00 97.12 92 LYS A C 1
ATOM 686 O O . LYS A 1 92 ? 41.464 8.116 -13.703 1.00 97.12 92 LYS A O 1
ATOM 691 N N . ASP A 1 93 ? 43.115 7.183 -12.485 1.00 98.19 93 ASP A N 1
ATOM 692 C CA . ASP A 1 93 ? 43.749 6.507 -13.620 1.00 98.19 93 ASP A CA 1
ATOM 693 C C . ASP A 1 93 ? 43.041 5.176 -13.904 1.00 98.19 93 ASP A C 1
ATOM 695 O O . ASP A 1 93 ? 42.363 4.623 -13.034 1.00 98.19 93 ASP A O 1
ATOM 699 N N . HIS A 1 94 ? 43.244 4.640 -15.106 1.00 98.38 94 HIS A N 1
ATOM 700 C CA . HIS A 1 94 ? 42.812 3.289 -15.449 1.00 98.38 94 HIS A CA 1
ATOM 701 C C . HIS A 1 94 ? 43.580 2.230 -14.634 1.00 98.38 94 HIS A C 1
ATOM 703 O O . HIS A 1 94 ? 44.795 2.367 -14.427 1.00 98.38 94 HIS A O 1
ATOM 709 N N . GLY A 1 95 ? 42.891 1.162 -14.217 1.00 97.94 95 GLY A N 1
ATOM 710 C CA . GLY A 1 95 ? 43.473 0.100 -13.392 1.00 97.94 95 GLY A CA 1
ATOM 711 C C . GLY A 1 95 ? 42.712 -1.227 -13.418 1.00 97.94 95 GLY A C 1
ATOM 712 O O . GLY A 1 95 ? 41.647 -1.353 -14.019 1.00 97.94 95 GLY A O 1
ATOM 713 N N . HIS A 1 96 ? 43.256 -2.236 -12.732 1.00 98.06 96 HIS A N 1
ATOM 714 C CA . HIS A 1 96 ? 42.600 -3.539 -12.580 1.00 98.06 96 HIS A CA 1
ATOM 715 C C . HIS A 1 96 ? 41.345 -3.419 -11.690 1.00 98.06 96 HIS A C 1
ATOM 717 O O . HIS A 1 96 ? 41.369 -2.623 -10.754 1.00 98.06 96 HIS A O 1
ATOM 723 N N . PRO A 1 97 ? 40.296 -4.256 -11.845 1.00 97.19 97 PRO A N 1
ATOM 724 C CA . PRO A 1 97 ? 39.077 -4.181 -11.021 1.00 97.19 97 PRO A CA 1
ATOM 725 C C . PRO A 1 97 ? 39.268 -4.260 -9.496 1.00 97.19 97 PRO A C 1
ATOM 727 O O . PRO A 1 97 ? 38.432 -3.794 -8.727 1.00 97.19 97 PRO A O 1
ATOM 730 N N . ASN A 1 98 ? 40.385 -4.836 -9.055 1.00 95.94 98 ASN A N 1
ATOM 731 C CA . ASN A 1 98 ? 40.748 -4.953 -7.637 1.00 95.94 98 ASN A CA 1
ATOM 732 C C . ASN A 1 98 ? 41.673 -3.827 -7.146 1.00 95.94 98 ASN A C 1
ATOM 734 O O . ASN A 1 98 ? 42.002 -3.794 -5.963 1.00 95.94 98 ASN A O 1
ATOM 738 N N . ASP A 1 99 ? 42.130 -2.941 -8.032 1.00 97.06 99 ASP A N 1
ATOM 739 C CA . ASP A 1 99 ? 42.991 -1.823 -7.662 1.00 97.06 99 ASP A CA 1
ATOM 740 C C . ASP A 1 99 ? 42.132 -0.692 -7.069 1.00 97.06 99 ASP A C 1
ATOM 742 O O . ASP A 1 99 ? 41.047 -0.377 -7.560 1.00 97.06 99 ASP A O 1
ATOM 746 N N . GLU A 1 100 ? 42.626 -0.027 -6.022 1.00 94.50 100 GLU A N 1
ATOM 747 C CA . GLU A 1 100 ? 41.948 1.154 -5.464 1.00 94.50 100 GLU A CA 1
ATOM 748 C C . GLU A 1 100 ? 41.938 2.332 -6.451 1.00 94.50 100 GLU A C 1
ATOM 750 O O . GLU A 1 100 ? 41.007 3.148 -6.465 1.00 94.50 100 GLU A O 1
ATOM 755 N N . ASN A 1 101 ? 42.988 2.437 -7.272 1.00 96.69 101 ASN A N 1
ATOM 756 C CA . ASN A 1 101 ? 43.109 3.423 -8.338 1.00 96.69 101 ASN A CA 1
ATOM 757 C C . ASN A 1 101 ? 42.681 2.796 -9.670 1.00 96.69 101 ASN A C 1
ATOM 759 O O . ASN A 1 101 ? 43.499 2.208 -10.373 1.00 96.69 101 ASN A O 1
ATOM 763 N N . ARG A 1 102 ? 41.387 2.913 -9.968 1.00 98.25 102 ARG A N 1
ATOM 764 C CA . ARG A 1 102 ? 40.771 2.529 -11.238 1.00 98.25 102 ARG A CA 1
ATOM 765 C C . ARG A 1 102 ? 39.625 3.471 -11.581 1.00 98.25 102 ARG A C 1
ATOM 767 O O . ARG A 1 102 ? 39.075 4.132 -10.688 1.00 98.25 102 ARG A O 1
ATOM 774 N N . HIS A 1 103 ? 39.197 3.484 -12.837 1.00 98.50 103 HIS A N 1
ATOM 775 C CA . HIS A 1 103 ? 37.911 4.073 -13.184 1.00 98.50 103 HIS A CA 1
ATOM 776 C C . HIS A 1 103 ? 36.765 3.227 -12.627 1.00 98.50 103 H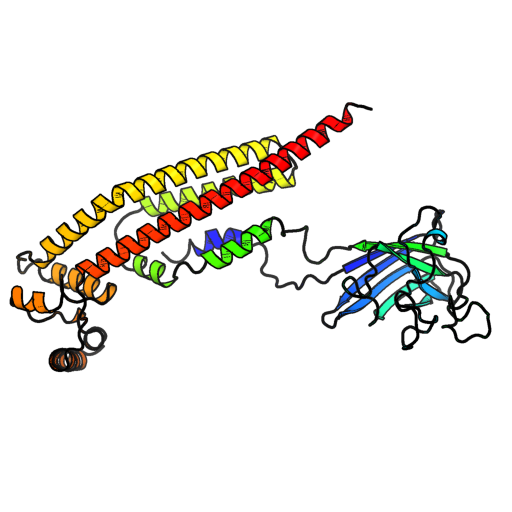IS A C 1
ATOM 778 O O . HIS A 1 103 ? 36.879 2.014 -12.468 1.00 98.50 103 HIS A O 1
ATOM 784 N N . VAL A 1 104 ? 35.609 3.856 -12.413 1.00 98.12 104 VAL A N 1
ATOM 785 C CA . VAL A 1 104 ? 34.386 3.131 -12.034 1.00 98.12 104 VAL A CA 1
ATOM 786 C C . VAL A 1 104 ? 34.012 2.105 -13.105 1.00 98.12 104 VAL A C 1
ATOM 788 O O . VAL A 1 104 ? 33.588 1.005 -12.781 1.00 98.12 104 VAL A O 1
ATOM 791 N N . GLY A 1 105 ? 34.186 2.447 -14.383 1.00 98.12 105 GLY A N 1
ATOM 792 C CA . GLY A 1 105 ? 33.869 1.558 -15.497 1.00 98.12 105 GLY A CA 1
ATOM 793 C C . GLY A 1 105 ? 34.915 0.490 -15.828 1.00 98.12 105 GLY A C 1
ATOM 794 O O . GLY A 1 105 ? 34.707 -0.228 -16.804 1.00 98.12 105 GLY A O 1
ATOM 795 N N . ASP A 1 106 ? 36.019 0.381 -15.084 1.00 98.69 106 ASP A N 1
ATOM 796 C CA . ASP A 1 106 ? 37.084 -0.587 -15.376 1.00 98.69 106 ASP A CA 1
ATOM 797 C C . ASP A 1 106 ? 36.728 -1.977 -14.825 1.00 98.69 106 ASP A C 1
ATOM 799 O O . ASP A 1 106 ? 36.937 -2.251 -13.641 1.00 98.69 106 ASP A O 1
ATOM 803 N N . LEU A 1 107 ? 36.198 -2.862 -15.678 1.00 98.38 107 LEU A N 1
ATOM 804 C CA . LEU A 1 107 ? 35.796 -4.225 -15.300 1.00 98.38 107 LEU A CA 1
ATOM 805 C C . LEU A 1 107 ? 36.788 -5.315 -15.749 1.00 98.38 107 LEU A C 1
ATOM 807 O O . LEU A 1 107 ? 36.567 -6.494 -15.472 1.00 98.38 107 LEU A O 1
ATOM 811 N N . GLY A 1 108 ? 37.909 -4.928 -16.364 1.00 98.12 108 GLY A N 1
ATOM 812 C CA . GLY A 1 108 ? 39.029 -5.806 -16.692 1.00 98.12 108 GLY A CA 1
ATOM 813 C C . GLY A 1 108 ? 38.828 -6.609 -17.977 1.00 98.12 108 GLY A C 1
ATOM 814 O O . GLY A 1 108 ? 38.312 -6.101 -18.967 1.00 98.12 108 GLY A O 1
ATOM 815 N N . ASN A 1 109 ? 39.277 -7.868 -17.978 1.00 98.56 109 ASN A N 1
ATOM 816 C CA . ASN A 1 109 ? 39.223 -8.742 -19.151 1.00 98.56 109 ASN A CA 1
ATOM 817 C C . ASN A 1 109 ? 38.166 -9.839 -19.005 1.00 98.56 109 ASN A C 1
ATOM 819 O O . ASN A 1 109 ? 38.108 -10.510 -17.975 1.00 98.56 109 ASN A O 1
ATOM 823 N N . ILE A 1 110 ? 37.438 -10.109 -20.088 1.00 98.19 110 ILE A N 1
ATOM 824 C CA . ILE A 1 110 ? 36.659 -11.342 -20.262 1.00 98.19 110 ILE A CA 1
ATOM 825 C C . ILE A 1 110 ? 37.412 -12.323 -21.167 1.00 98.19 110 ILE A C 1
ATOM 827 O O . ILE A 1 110 ? 38.292 -11.921 -21.932 1.00 98.19 110 ILE A O 1
ATOM 831 N N . VAL A 1 111 ? 37.082 -13.612 -21.066 1.00 98.12 111 VAL A N 1
ATOM 832 C CA . VAL A 1 111 ? 37.785 -14.691 -21.778 1.00 98.12 111 VAL A CA 1
ATOM 833 C C . VAL A 1 111 ? 36.828 -15.407 -22.715 1.00 98.12 111 VAL A C 1
ATOM 835 O O . VAL A 1 111 ? 35.771 -15.851 -22.271 1.00 98.12 111 VAL A O 1
ATOM 838 N N . PHE A 1 112 ? 37.199 -15.526 -23.987 1.00 98.12 112 PHE A N 1
ATOM 839 C CA . PHE A 1 112 ? 36.513 -16.389 -24.946 1.00 98.12 112 PHE A CA 1
ATOM 840 C C . PHE A 1 112 ? 37.231 -17.730 -25.041 1.00 98.12 112 PHE A C 1
ATOM 842 O O . PHE A 1 112 ? 38.459 -17.775 -25.149 1.00 98.12 112 PHE A O 1
ATOM 849 N N . ASP A 1 113 ? 36.455 -18.808 -24.986 1.00 96.19 113 ASP A N 1
ATOM 850 C CA . ASP A 1 113 ? 36.939 -20.176 -25.131 1.00 96.19 113 ASP A CA 1
ATOM 851 C C . ASP A 1 113 ? 37.120 -20.581 -26.607 1.00 96.19 113 ASP A C 1
ATOM 853 O O . ASP A 1 113 ? 36.831 -19.820 -27.534 1.00 96.19 113 ASP A O 1
ATOM 857 N N . GLU A 1 114 ? 37.572 -21.818 -26.832 1.00 97.44 114 GLU A N 1
ATOM 858 C CA . GLU A 1 114 ? 37.727 -22.416 -28.170 1.00 97.44 114 GLU A CA 1
ATOM 859 C C . GLU A 1 114 ? 36.413 -22.475 -28.972 1.00 97.44 114 GLU A C 1
ATOM 861 O O . GLU A 1 114 ? 36.431 -22.505 -30.203 1.00 97.44 114 GLU A O 1
ATOM 866 N N . ASN A 1 115 ? 35.257 -22.439 -28.299 1.00 94.44 115 ASN A N 1
ATOM 867 C CA . ASN A 1 115 ? 33.940 -22.410 -28.935 1.00 94.44 115 ASN A CA 1
ATOM 868 C C . ASN A 1 115 ? 33.488 -20.989 -29.301 1.00 94.44 115 ASN A C 1
ATOM 870 O O . ASN A 1 115 ? 32.375 -20.819 -29.808 1.00 94.44 115 ASN A O 1
ATOM 874 N N . ARG A 1 116 ? 34.335 -19.973 -29.082 1.00 96.25 116 ARG A N 1
ATOM 875 C CA . ARG A 1 116 ? 34.019 -18.550 -29.272 1.00 96.25 116 ARG A CA 1
ATOM 876 C C . ARG A 1 116 ? 32.895 -18.075 -28.351 1.00 96.25 116 ARG A C 1
ATOM 878 O O . ARG A 1 116 ? 32.084 -17.236 -28.752 1.00 96.25 116 ARG A O 1
ATOM 885 N N . VAL A 1 117 ? 32.855 -18.591 -27.122 1.00 94.81 117 VAL A N 1
ATOM 886 C CA . VAL A 1 117 ? 31.895 -18.215 -26.079 1.00 94.81 117 VAL A CA 1
ATOM 887 C C . VAL A 1 117 ? 32.636 -17.673 -24.858 1.00 94.81 117 VAL A C 1
ATOM 889 O O . VAL A 1 117 ? 33.619 -18.246 -24.397 1.00 94.81 117 VAL A O 1
ATOM 892 N N . SER A 1 118 ? 32.143 -16.566 -24.312 1.00 96.81 118 SER A N 1
ATOM 893 C CA . SER A 1 118 ? 32.569 -16.008 -23.034 1.00 96.81 118 SER A CA 1
ATOM 894 C C . SER A 1 118 ? 31.411 -16.054 -22.047 1.00 96.81 118 SER A C 1
ATOM 896 O O . SER A 1 118 ? 30.381 -15.412 -22.266 1.00 96.81 118 SER A O 1
ATOM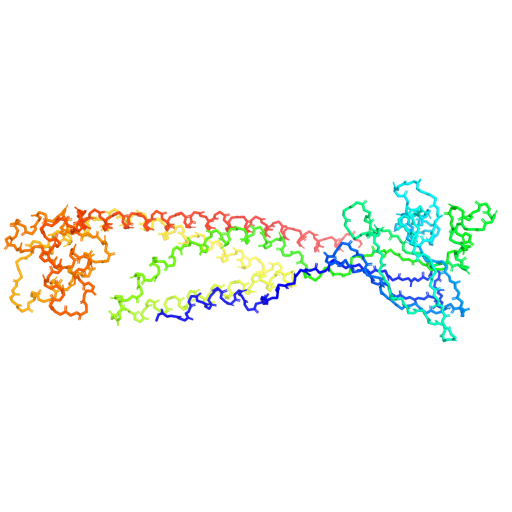 898 N N . THR A 1 119 ? 31.571 -16.820 -20.968 1.00 96.00 119 THR A N 1
ATOM 899 C CA . THR A 1 119 ? 30.650 -16.823 -19.826 1.00 96.00 119 THR A CA 1
ATOM 900 C C . THR A 1 119 ? 31.202 -15.904 -18.745 1.00 96.00 119 THR A C 1
ATOM 902 O O . THR A 1 119 ? 32.315 -16.097 -18.260 1.00 96.00 119 THR A O 1
ATOM 905 N N . ILE A 1 120 ? 30.417 -14.898 -18.382 1.00 96.00 120 ILE A N 1
ATOM 906 C CA . ILE A 1 120 ? 30.757 -13.881 -17.393 1.00 96.00 120 ILE A CA 1
ATOM 907 C C . ILE A 1 120 ? 30.009 -14.206 -16.103 1.00 96.00 120 ILE A C 1
ATOM 909 O O . ILE A 1 120 ? 28.793 -14.386 -16.145 1.00 96.00 120 ILE A O 1
ATOM 913 N N . ASP A 1 121 ? 30.726 -14.269 -14.980 1.00 95.12 121 ASP A N 1
ATOM 914 C CA . ASP A 1 121 ? 30.149 -14.457 -13.646 1.00 95.12 121 ASP A CA 1
ATOM 915 C C . ASP A 1 121 ? 31.112 -13.939 -12.562 1.00 95.12 121 ASP A C 1
ATOM 917 O O . ASP A 1 121 ? 32.036 -14.639 -12.145 1.00 95.12 121 ASP A O 1
ATOM 921 N N . TYR A 1 122 ? 30.959 -12.679 -12.147 1.00 95.06 122 TYR A N 1
ATOM 922 C CA . TYR A 1 122 ? 31.755 -12.087 -11.062 1.00 95.06 122 TYR A CA 1
ATOM 923 C C . TYR A 1 122 ? 31.050 -10.890 -10.414 1.00 95.06 122 TYR A C 1
ATOM 925 O O . TYR A 1 122 ? 30.053 -10.383 -10.922 1.00 95.06 122 TYR A O 1
ATOM 933 N N . VAL A 1 123 ? 31.560 -10.432 -9.270 1.00 96.75 123 VAL A N 1
ATOM 934 C CA . VAL A 1 123 ? 30.986 -9.322 -8.494 1.00 96.75 123 VAL A CA 1
ATOM 935 C C . VAL A 1 123 ? 31.938 -8.131 -8.495 1.00 96.75 123 VAL A C 1
ATOM 937 O O . VAL A 1 123 ? 33.131 -8.294 -8.247 1.00 96.75 123 VAL A O 1
ATOM 940 N N . ASP A 1 124 ? 31.400 -6.936 -8.725 1.00 97.50 124 ASP A N 1
ATOM 941 C CA . ASP A 1 124 ? 32.116 -5.666 -8.626 1.00 97.50 124 ASP A CA 1
ATOM 942 C C . ASP A 1 124 ? 31.591 -4.836 -7.445 1.00 97.50 124 ASP A C 1
ATOM 944 O O . ASP A 1 124 ? 30.387 -4.770 -7.198 1.00 97.50 124 ASP A O 1
ATOM 948 N N . GLY A 1 125 ? 32.503 -4.224 -6.686 1.00 95.00 125 GLY A N 1
ATOM 949 C CA . GLY A 1 125 ? 32.168 -3.443 -5.491 1.00 95.00 125 GLY A CA 1
ATOM 950 C C . GLY A 1 125 ? 32.186 -1.923 -5.662 1.00 95.00 125 GLY A C 1
ATOM 951 O O . GLY A 1 125 ? 32.048 -1.227 -4.661 1.00 95.00 125 GLY A O 1
ATOM 952 N N . ILE A 1 126 ? 32.418 -1.398 -6.871 1.00 95.81 126 ILE A N 1
ATOM 953 C CA . ILE A 1 126 ? 32.460 0.052 -7.135 1.00 95.81 126 ILE A CA 1
ATOM 954 C C . ILE A 1 126 ? 31.275 0.498 -7.985 1.00 95.81 126 ILE A C 1
ATOM 956 O O . ILE A 1 126 ? 30.689 1.543 -7.696 1.00 95.81 126 ILE A O 1
ATOM 960 N N . ILE A 1 127 ? 30.929 -0.244 -9.038 1.00 96.81 127 ILE A N 1
ATOM 961 C CA . ILE A 1 127 ? 29.756 0.098 -9.844 1.00 96.81 127 ILE A CA 1
ATOM 962 C C . ILE A 1 127 ? 28.484 -0.065 -9.010 1.00 96.81 127 ILE A C 1
ATOM 964 O O . ILE A 1 127 ? 28.389 -0.951 -8.165 1.00 96.81 127 ILE A O 1
ATOM 968 N N . SER A 1 128 ? 27.478 0.758 -9.289 1.00 93.12 128 SER A N 1
ATOM 969 C CA . SER A 1 128 ? 26.140 0.591 -8.728 1.00 93.12 128 SER A CA 1
ATOM 970 C C . SER A 1 128 ? 25.082 0.823 -9.802 1.00 93.12 128 SER A C 1
ATOM 972 O O . SER A 1 128 ? 25.331 1.447 -10.838 1.00 93.12 128 SER A O 1
ATOM 974 N N . LEU A 1 129 ? 23.879 0.302 -9.574 1.00 90.75 129 LEU A N 1
ATOM 975 C CA . LEU A 1 129 ? 22.717 0.588 -10.413 1.00 90.75 129 LEU A CA 1
ATOM 976 C C . LEU A 1 129 ? 22.011 1.882 -9.988 1.00 90.75 129 LEU A C 1
ATOM 978 O O . LEU A 1 129 ? 21.267 2.458 -10.783 1.00 90.75 129 LEU A O 1
ATOM 982 N N . THR A 1 130 ? 22.285 2.373 -8.776 1.00 84.25 130 THR A N 1
ATOM 983 C CA . THR A 1 130 ? 21.711 3.598 -8.209 1.00 84.25 130 THR A CA 1
ATOM 984 C C . THR A 1 130 ? 22.784 4.424 -7.472 1.00 84.25 130 THR A C 1
ATOM 986 O O . THR A 1 130 ? 23.967 4.092 -7.476 1.00 84.25 130 THR A O 1
ATOM 989 N N . GLY A 1 131 ? 22.415 5.561 -6.874 1.00 81.19 131 GLY A N 1
ATOM 990 C CA . GLY A 1 131 ? 23.300 6.276 -5.945 1.00 81.19 131 GLY A CA 1
ATOM 991 C C . GLY A 1 131 ? 24.534 6.936 -6.576 1.00 81.19 131 GLY A C 1
ATOM 992 O O . GLY A 1 131 ? 24.414 7.689 -7.540 1.00 81.19 131 GLY A O 1
ATOM 993 N N . GLN A 1 132 ? 25.707 6.732 -5.960 1.00 82.56 132 GLN A N 1
ATOM 994 C CA . GLN A 1 132 ? 26.928 7.519 -6.201 1.00 82.56 132 GLN A CA 1
ATOM 995 C C . GLN A 1 132 ? 27.593 7.234 -7.557 1.00 82.56 132 GLN A C 1
ATOM 997 O O . GLN A 1 132 ? 28.088 8.158 -8.203 1.00 82.56 132 GLN A O 1
ATOM 1002 N N . TYR A 1 133 ? 27.595 5.973 -7.995 1.00 92.50 133 TYR A N 1
ATOM 1003 C CA . TYR A 1 133 ? 28.259 5.533 -9.226 1.00 92.50 133 TYR A CA 1
ATOM 1004 C C . TYR A 1 133 ? 27.306 4.760 -10.156 1.00 92.50 133 TYR A C 1
ATOM 1006 O O . TYR A 1 133 ? 27.562 3.594 -10.468 1.00 92.50 133 TYR A O 1
ATOM 1014 N N . PRO A 1 134 ? 26.202 5.387 -10.614 1.00 93.56 134 PRO A N 1
ATOM 1015 C CA . PRO A 1 134 ? 25.163 4.708 -11.371 1.00 93.56 134 PRO A CA 1
ATOM 1016 C C . PRO A 1 134 ? 25.618 4.422 -12.807 1.00 93.56 134 PRO A C 1
ATOM 1018 O O . PRO A 1 134 ? 26.131 5.307 -13.508 1.00 93.56 134 PRO A O 1
ATOM 1021 N N . ILE A 1 135 ? 25.379 3.190 -13.260 1.00 97.25 135 ILE A N 1
ATOM 1022 C CA . ILE A 1 135 ? 25.736 2.727 -14.613 1.00 97.25 135 ILE A CA 1
ATOM 1023 C C . ILE A 1 135 ? 24.549 2.639 -15.582 1.00 97.25 135 ILE A C 1
ATOM 1025 O O . ILE A 1 135 ? 24.751 2.457 -16.781 1.00 97.25 135 ILE A O 1
ATOM 1029 N N . ILE A 1 136 ? 23.311 2.789 -15.103 1.00 95.81 136 ILE A N 1
ATOM 1030 C CA . ILE A 1 136 ? 22.119 2.799 -15.965 1.00 95.81 136 ILE A CA 1
ATOM 1031 C C . ILE A 1 136 ? 22.210 3.942 -16.985 1.00 95.81 136 ILE A C 1
ATOM 1033 O O . ILE A 1 136 ? 22.572 5.068 -16.644 1.00 95.81 136 ILE A O 1
ATOM 1037 N N . GLY A 1 137 ? 21.884 3.653 -18.247 1.00 94.69 137 GLY A N 1
ATOM 1038 C CA . GLY A 1 137 ? 21.959 4.614 -19.350 1.00 94.69 137 GLY A CA 1
ATOM 1039 C C . GLY A 1 137 ? 23.378 4.885 -19.861 1.00 94.69 137 GLY A C 1
ATOM 1040 O O . GLY A 1 137 ? 23.550 5.699 -20.765 1.00 94.69 137 GLY A O 1
ATOM 1041 N N . ARG A 1 138 ? 24.394 4.208 -19.316 1.00 98.38 138 ARG A N 1
ATOM 1042 C CA . ARG A 1 138 ? 25.762 4.169 -19.857 1.00 98.38 138 ARG A CA 1
ATOM 1043 C C . ARG A 1 138 ? 25.914 3.009 -20.834 1.00 98.38 138 ARG A C 1
ATOM 1045 O O . ARG A 1 138 ? 24.960 2.265 -21.042 1.00 98.38 138 ARG A O 1
ATOM 1052 N N . ALA A 1 139 ? 27.081 2.841 -21.449 1.00 98.44 139 ALA A N 1
ATOM 1053 C CA . ALA A 1 139 ? 27.301 1.753 -22.401 1.00 98.44 139 ALA A CA 1
ATOM 1054 C C . ALA A 1 139 ? 28.365 0.772 -21.923 1.00 98.44 139 ALA A C 1
ATOM 1056 O O . ALA A 1 139 ? 29.427 1.191 -21.479 1.00 98.44 139 ALA A O 1
ATOM 1057 N N . VAL A 1 140 ? 28.124 -0.525 -22.088 1.00 98.69 140 VAL A N 1
ATOM 1058 C CA . VAL A 1 140 ? 29.201 -1.520 -22.040 1.00 98.69 140 VAL A CA 1
ATOM 1059 C C . VAL A 1 140 ? 29.895 -1.546 -23.394 1.00 98.69 140 VAL A C 1
ATOM 1061 O O . VAL A 1 140 ? 29.231 -1.452 -24.428 1.00 98.6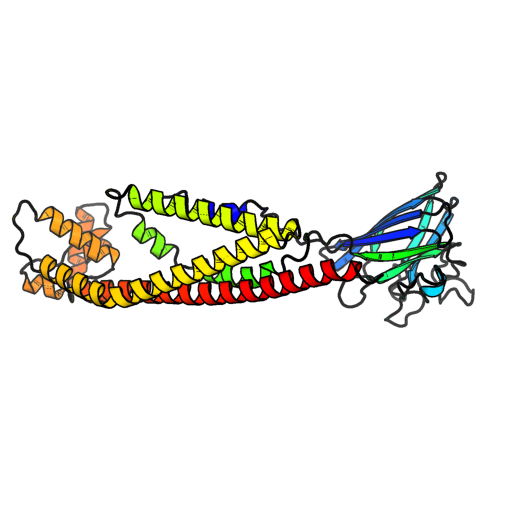9 140 VAL A O 1
ATOM 1064 N N . VAL A 1 141 ? 31.218 -1.678 -23.386 1.00 98.56 141 VAL A N 1
ATOM 1065 C CA . VAL A 1 141 ? 32.054 -1.813 -24.576 1.00 98.56 141 VAL A CA 1
ATOM 1066 C C . VAL A 1 141 ? 32.970 -3.021 -24.419 1.00 98.56 141 VAL A C 1
ATOM 1068 O O . VAL A 1 141 ? 33.712 -3.135 -23.443 1.00 98.56 141 VAL A O 1
ATOM 1071 N N . LEU A 1 142 ? 32.925 -3.901 -25.417 1.00 98.50 142 LEU A N 1
ATOM 1072 C CA . LEU A 1 142 ? 33.881 -4.981 -25.614 1.00 98.50 142 LEU A CA 1
ATOM 1073 C C . LEU A 1 142 ? 34.974 -4.519 -26.578 1.00 98.50 142 LEU A C 1
ATOM 1075 O O . LEU A 1 142 ? 34.686 -4.027 -27.675 1.00 98.50 142 LEU A O 1
ATOM 1079 N N . HIS A 1 143 ? 36.225 -4.688 -26.174 1.00 98.31 143 HIS A N 1
ATOM 1080 C CA . HIS A 1 143 ? 37.384 -4.235 -26.926 1.00 98.31 143 HIS A CA 1
ATOM 1081 C C . HIS A 1 143 ? 38.015 -5.322 -27.803 1.00 98.31 143 HIS A C 1
ATOM 1083 O O . HIS A 1 143 ? 37.760 -6.511 -27.652 1.00 98.31 143 HIS A O 1
ATOM 1089 N N . ALA A 1 144 ? 38.854 -4.892 -28.747 1.00 97.38 144 ALA A N 1
ATOM 1090 C CA . ALA A 1 144 ? 39.509 -5.757 -29.728 1.00 97.38 144 ALA A CA 1
ATOM 1091 C C . ALA A 1 144 ? 40.760 -6.475 -29.191 1.00 97.38 144 ALA A C 1
ATOM 1093 O O . ALA A 1 144 ? 41.240 -7.413 -29.826 1.00 97.38 144 ALA A O 1
ATOM 1094 N N . LYS A 1 145 ? 41.319 -6.018 -28.066 1.00 98.25 145 LYS A N 1
ATOM 1095 C CA . LYS A 1 145 ? 42.506 -6.585 -27.416 1.00 98.25 145 LYS A CA 1
ATOM 1096 C C . LYS A 1 145 ? 42.290 -6.705 -25.911 1.00 98.25 145 LYS A C 1
ATOM 1098 O O . LYS A 1 145 ? 41.366 -6.108 -25.356 1.00 98.25 145 LYS A O 1
ATOM 1103 N N . ALA A 1 146 ? 43.184 -7.451 -25.272 1.00 98.44 146 ALA A N 1
ATOM 1104 C CA . ALA A 1 146 ? 43.270 -7.516 -23.825 1.00 98.44 146 ALA A CA 1
ATOM 1105 C C . ALA A 1 146 ? 43.588 -6.137 -23.232 1.00 98.44 146 ALA A C 1
ATOM 1107 O O . ALA A 1 146 ? 44.420 -5.399 -23.761 1.00 98.44 146 ALA A O 1
ATOM 1108 N N . ASP A 1 147 ? 42.926 -5.840 -22.124 1.00 98.25 147 ASP A N 1
ATOM 1109 C CA . ASP A 1 147 ? 43.256 -4.764 -21.204 1.00 98.25 147 ASP A CA 1
ATOM 1110 C C . ASP A 1 147 ? 44.569 -5.099 -20.457 1.00 98.25 147 ASP A C 1
ATOM 1112 O O . ASP A 1 147 ? 44.731 -6.205 -19.933 1.00 98.25 147 ASP A O 1
ATOM 1116 N N . ASP A 1 148 ? 45.521 -4.163 -20.448 1.00 98.19 148 ASP A N 1
ATOM 1117 C CA . ASP A 1 148 ? 46.807 -4.254 -19.748 1.00 98.19 148 ASP A CA 1
ATOM 1118 C C . ASP A 1 148 ? 46.773 -3.763 -18.286 1.00 98.19 148 ASP A C 1
ATOM 1120 O O . ASP A 1 148 ? 47.800 -3.774 -17.595 1.00 98.19 148 ASP A O 1
ATOM 1124 N N . PHE A 1 149 ? 45.596 -3.354 -17.812 1.00 98.06 149 PHE A N 1
ATOM 1125 C CA . PHE A 1 149 ? 45.280 -2.885 -16.468 1.00 98.06 149 PHE A CA 1
ATOM 1126 C C . PHE A 1 149 ? 46.053 -1.638 -16.035 1.00 98.06 149 PHE A C 1
ATOM 1128 O O . PHE A 1 149 ? 46.308 -1.433 -14.845 1.00 98.06 149 PHE A O 1
ATOM 1135 N N . GLY A 1 150 ? 46.521 -0.832 -16.988 1.00 97.19 150 GLY A N 1
ATOM 1136 C CA . GLY A 1 150 ? 47.321 0.348 -16.689 1.00 97.19 150 GLY A CA 1
ATOM 1137 C C . GLY A 1 150 ? 48.738 0.008 -16.229 1.00 97.19 150 GLY A C 1
ATOM 1138 O O . GLY A 1 150 ? 49.369 0.809 -15.527 1.00 97.19 150 GLY A O 1
ATOM 1139 N N . ARG A 1 151 ? 49.237 -1.191 -16.563 1.00 97.62 151 ARG A N 1
ATOM 1140 C CA . ARG A 1 151 ? 50.537 -1.714 -16.101 1.00 97.62 151 ARG A CA 1
ATOM 1141 C C . ARG A 1 151 ? 51.621 -1.686 -17.171 1.00 97.62 151 ARG A C 1
ATOM 1143 O O . ARG A 1 151 ? 52.793 -1.857 -16.840 1.00 97.62 151 ARG A O 1
ATOM 1150 N N . SER A 1 152 ? 51.267 -1.464 -18.437 1.00 96.50 152 SER A N 1
ATOM 1151 C CA . SER A 1 152 ? 52.261 -1.333 -19.506 1.00 96.50 152 SER A CA 1
ATOM 1152 C C . SER A 1 152 ? 52.838 0.085 -19.582 1.00 96.50 152 SER A C 1
ATOM 1154 O O . SER A 1 152 ? 52.282 1.036 -19.029 1.00 96.50 152 SER A O 1
ATOM 1156 N N . SER A 1 153 ? 53.947 0.233 -20.309 1.00 96.12 153 SER A N 1
ATOM 1157 C CA . SER A 1 153 ? 54.563 1.527 -20.626 1.00 96.12 153 SER A CA 1
ATOM 1158 C C . SER A 1 153 ? 53.887 2.261 -21.792 1.00 96.12 153 SER A C 1
ATOM 1160 O O . SER A 1 153 ? 54.349 3.334 -22.183 1.00 96.12 153 SER A O 1
ATOM 1162 N N . HIS A 1 154 ? 52.815 1.707 -22.372 1.00 96.81 154 HIS A N 1
ATOM 1163 C CA . HIS A 1 154 ? 52.108 2.357 -23.469 1.00 96.81 154 HIS A CA 1
ATOM 1164 C C . HIS A 1 154 ? 51.434 3.655 -22.977 1.00 96.81 154 HIS A C 1
ATOM 1166 O O . HIS A 1 154 ? 50.831 3.645 -21.905 1.00 96.81 154 HIS A O 1
ATOM 1172 N N . PRO A 1 155 ? 51.458 4.769 -23.733 1.00 95.44 155 PRO A N 1
ATOM 1173 C CA . PRO A 1 155 ? 50.856 6.037 -23.292 1.00 95.44 155 PRO A CA 1
ATOM 1174 C C . PRO A 1 155 ? 49.360 5.951 -22.953 1.00 95.44 155 PRO A C 1
ATOM 1176 O O . PRO A 1 155 ? 48.866 6.705 -22.115 1.00 95.44 155 PRO A O 1
ATOM 1179 N N . ASP A 1 156 ? 48.649 5.021 -23.594 1.00 95.12 156 ASP A N 1
ATOM 1180 C CA . ASP A 1 156 ? 47.218 4.786 -23.367 1.00 95.12 156 ASP A CA 1
ATOM 1181 C C . ASP A 1 156 ? 46.928 3.770 -22.252 1.00 95.12 156 ASP A C 1
ATOM 1183 O O . ASP A 1 156 ? 45.777 3.625 -21.858 1.00 95.12 156 ASP A O 1
ATOM 1187 N N . SER A 1 157 ? 47.954 3.114 -21.699 1.00 96.62 157 SER A N 1
ATOM 1188 C CA . SER A 1 157 ? 47.848 2.151 -20.589 1.00 96.62 157 SER A CA 1
ATOM 1189 C C . SER A 1 157 ? 47.047 2.748 -19.429 1.00 96.62 157 SER A C 1
ATOM 1191 O O . SER A 1 157 ? 45.975 2.268 -19.079 1.00 96.62 157 SER A O 1
ATOM 1193 N N . LYS A 1 158 ? 47.471 3.915 -18.926 1.00 96.50 158 LYS A N 1
ATOM 1194 C CA . LYS A 1 158 ? 46.799 4.632 -17.826 1.00 96.50 158 LYS A CA 1
ATOM 1195 C C . LYS A 1 158 ? 45.444 5.253 -18.180 1.00 96.50 158 LYS A C 1
ATOM 1197 O O . LYS A 1 158 ? 44.801 5.815 -17.301 1.00 96.50 158 LYS A O 1
ATOM 1202 N N . LYS A 1 159 ? 45.000 5.172 -19.438 1.00 96.75 159 LYS A N 1
ATOM 1203 C CA . LYS A 1 159 ? 43.747 5.790 -19.905 1.00 96.75 159 LYS A CA 1
ATOM 1204 C C . LYS A 1 159 ? 42.692 4.773 -20.326 1.00 96.75 159 LYS A C 1
ATOM 1206 O O . LYS A 1 159 ? 41.514 4.997 -20.084 1.00 96.75 159 LYS A O 1
ATOM 1211 N N . THR A 1 160 ? 43.093 3.715 -21.019 1.00 96.62 160 THR A N 1
ATOM 1212 C CA . THR A 1 160 ? 42.184 2.767 -21.683 1.00 96.62 160 THR A CA 1
ATOM 1213 C C . THR A 1 160 ? 42.647 1.317 -21.569 1.00 96.62 160 THR A C 1
ATOM 1215 O O . THR A 1 160 ? 42.090 0.451 -22.246 1.00 96.62 160 THR A O 1
ATOM 1218 N N . GLY A 1 161 ? 43.724 1.056 -20.821 1.00 97.38 161 GLY A N 1
ATOM 1219 C CA . GLY A 1 161 ? 44.307 -0.281 -20.728 1.00 97.38 161 GLY A CA 1
ATOM 1220 C C . GLY A 1 161 ? 44.918 -0.777 -22.037 1.00 97.38 161 GLY A C 1
ATOM 1221 O O . GLY A 1 161 ? 45.130 -1.970 -22.218 1.00 97.38 161 GLY A O 1
ATOM 1222 N N . ASN A 1 162 ? 45.122 0.121 -23.012 1.00 96.81 162 ASN A N 1
ATOM 1223 C CA . ASN A 1 162 ? 45.571 -0.219 -24.365 1.00 96.81 162 ASN A CA 1
ATOM 1224 C C . ASN A 1 162 ? 44.732 -1.331 -25.050 1.00 96.81 162 ASN A C 1
ATOM 1226 O O . ASN A 1 162 ? 45.221 -2.051 -25.926 1.00 96.81 162 ASN A O 1
ATOM 1230 N N . ALA A 1 163 ? 43.442 -1.437 -24.709 1.00 96.88 163 ALA A N 1
ATOM 1231 C CA . ALA A 1 163 ? 42.559 -2.511 -25.178 1.00 96.88 163 ALA A CA 1
ATOM 1232 C C . ALA A 1 163 ? 42.182 -2.408 -26.678 1.00 96.88 163 ALA A C 1
ATOM 1234 O O . ALA A 1 163 ? 41.527 -3.279 -27.250 1.00 96.88 163 ALA A O 1
ATOM 1235 N N . GLY A 1 164 ? 42.625 -1.361 -27.379 1.00 96.38 164 GLY A N 1
ATOM 1236 C CA . GLY A 1 164 ? 42.412 -1.194 -28.816 1.00 96.38 164 GLY A CA 1
ATOM 1237 C C . GLY A 1 164 ? 40.979 -0.794 -29.190 1.00 96.38 164 GLY A C 1
ATOM 1238 O O . GLY A 1 164 ? 40.288 -0.105 -28.438 1.00 96.38 164 GLY A O 1
ATOM 1239 N N . GLY A 1 165 ? 40.558 -1.179 -30.401 1.00 95.62 165 GLY A N 1
ATOM 1240 C CA . GLY A 1 165 ? 39.261 -0.804 -30.978 1.00 95.62 165 GLY A CA 1
ATOM 1241 C C . GLY A 1 165 ? 38.056 -1.325 -30.189 1.00 95.62 165 GLY A C 1
ATOM 1242 O O . GLY A 1 165 ? 38.193 -2.200 -29.341 1.00 95.62 165 GLY A O 1
ATOM 1243 N N . ARG A 1 166 ? 36.870 -0.786 -30.485 1.00 97.38 166 ARG A N 1
ATOM 1244 C CA . ARG A 1 166 ? 35.600 -1.136 -29.830 1.00 97.38 166 ARG A CA 1
ATOM 1245 C C . ARG A 1 166 ? 34.797 -2.038 -30.758 1.00 97.38 166 ARG A C 1
ATOM 1247 O O . ARG A 1 166 ? 34.348 -1.569 -31.800 1.00 97.38 166 ARG A O 1
ATOM 1254 N N . VAL A 1 167 ? 34.672 -3.311 -30.402 1.00 96.94 167 VAL A N 1
ATOM 1255 C CA . VAL A 1 167 ? 34.081 -4.345 -31.262 1.00 96.94 167 VAL A CA 1
ATOM 1256 C C . VAL A 1 167 ? 32.563 -4.336 -31.144 1.00 96.94 167 VAL A C 1
ATOM 1258 O O . VAL A 1 167 ? 31.861 -4.163 -32.134 1.00 96.94 167 VAL A O 1
ATOM 1261 N N . ALA A 1 168 ? 32.059 -4.452 -29.918 1.00 97.62 168 ALA A N 1
ATOM 1262 C CA . ALA A 1 168 ? 30.634 -4.463 -29.633 1.00 97.62 168 ALA A CA 1
ATOM 1263 C C . ALA A 1 168 ? 30.323 -3.520 -28.477 1.00 97.62 168 ALA A C 1
ATOM 1265 O O . ALA A 1 168 ? 31.142 -3.314 -27.578 1.00 97.62 168 ALA A O 1
ATOM 1266 N N . CYS A 1 169 ? 29.128 -2.947 -28.497 1.00 98.00 169 CYS A N 1
ATOM 1267 C CA . CYS A 1 169 ? 28.652 -2.096 -27.423 1.00 98.00 169 CYS A CA 1
ATOM 1268 C C . CYS A 1 169 ? 27.138 -2.179 -27.291 1.00 98.00 169 CYS A C 1
ATOM 1270 O O . CYS A 1 169 ? 26.431 -2.652 -28.179 1.00 98.00 169 CYS A O 1
ATOM 1272 N N . GLY A 1 170 ? 26.644 -1.731 -26.148 1.00 97.62 170 GLY A N 1
ATOM 1273 C CA . GLY A 1 170 ? 25.221 -1.663 -25.882 1.00 97.62 170 GLY A CA 1
ATOM 1274 C C . GLY A 1 170 ? 24.953 -0.761 -24.696 1.00 97.62 170 GLY A C 1
ATOM 1275 O O . GLY A 1 170 ? 25.787 -0.644 -23.798 1.00 97.62 170 GLY A O 1
ATOM 1276 N N . VAL A 1 171 ? 23.789 -0.123 -24.696 1.00 98.12 171 VAL A N 1
ATOM 1277 C CA . VAL A 1 171 ? 23.349 0.714 -23.579 1.00 98.12 171 VAL A CA 1
ATOM 1278 C C . VAL A 1 171 ? 22.814 -0.180 -22.464 1.00 98.12 171 VAL A C 1
ATOM 1280 O O . VAL A 1 171 ? 22.040 -1.103 -22.719 1.00 98.12 171 VAL A O 1
ATOM 1283 N N . ILE A 1 172 ? 23.231 0.099 -21.233 1.00 98.00 172 ILE A N 1
ATOM 1284 C CA . ILE A 1 172 ? 22.754 -0.559 -20.022 1.00 98.00 172 ILE A CA 1
ATOM 1285 C C . ILE A 1 172 ? 21.342 -0.044 -19.746 1.00 98.00 172 ILE A C 1
ATOM 1287 O O . ILE A 1 172 ? 21.145 1.085 -19.288 1.00 98.00 172 ILE A O 1
ATOM 1291 N N . GLY A 1 173 ? 20.356 -0.871 -20.070 1.00 92.06 173 GLY A N 1
ATOM 1292 C CA . GLY A 1 173 ? 18.949 -0.637 -19.794 1.00 92.06 173 GLY A CA 1
ATOM 1293 C C . GLY A 1 173 ? 18.521 -1.291 -18.487 1.00 92.06 173 GLY A C 1
ATOM 1294 O O . GLY A 1 173 ? 19.185 -2.179 -17.959 1.00 92.06 173 GLY A O 1
ATOM 1295 N N . ILE A 1 174 ? 17.377 -0.869 -17.970 1.00 89.00 174 ILE A N 1
ATOM 1296 C CA . ILE A 1 174 ? 16.745 -1.517 -16.820 1.00 89.00 174 ILE A CA 1
ATOM 1297 C C . ILE A 1 174 ? 16.215 -2.884 -17.283 1.00 89.00 174 ILE A C 1
ATOM 1299 O O . ILE A 1 174 ? 15.505 -2.957 -18.284 1.00 89.00 174 ILE A O 1
ATOM 1303 N N . LEU A 1 175 ? 16.566 -3.958 -16.572 1.00 76.25 175 LEU A N 1
ATOM 1304 C CA . LEU A 1 175 ? 16.058 -5.313 -16.806 1.00 76.25 175 LEU A CA 1
ATOM 1305 C C . LEU A 1 175 ? 15.204 -5.699 -15.624 1.00 76.25 175 LEU A C 1
ATOM 1307 O O . LEU A 1 175 ? 15.690 -6.442 -14.778 1.00 76.25 175 LEU A O 1
ATOM 1311 N N . ASP A 1 176 ? 13.985 -5.167 -15.596 1.00 61.84 176 ASP A N 1
ATOM 1312 C CA . ASP A 1 176 ? 12.994 -5.340 -14.538 1.00 61.84 176 ASP A CA 1
ATOM 1313 C C . ASP A 1 176 ? 13.617 -5.330 -13.127 1.00 61.84 176 ASP A C 1
ATOM 1315 O O . ASP A 1 176 ? 14.214 -6.331 -12.711 1.00 61.84 176 ASP A O 1
ATOM 1319 N N . PRO A 1 177 ? 13.415 -4.298 -12.281 1.00 53.00 177 PRO A N 1
ATOM 1320 C CA . PRO A 1 177 ? 13.434 -4.621 -10.856 1.00 53.00 177 PRO A CA 1
ATOM 1321 C C . PRO A 1 177 ? 12.495 -5.824 -10.672 1.00 53.00 177 PRO A C 1
ATOM 1323 O O . PRO A 1 177 ? 11.505 -5.936 -11.406 1.00 53.00 177 PRO A O 1
ATOM 1326 N N . VAL A 1 178 ? 12.760 -6.748 -9.745 1.00 45.59 178 VAL A N 1
ATOM 1327 C CA . VAL A 1 178 ? 11.684 -7.670 -9.344 1.00 45.59 178 VAL A CA 1
ATOM 1328 C C . VAL A 1 178 ? 10.636 -6.865 -8.566 1.00 45.59 178 VAL A C 1
ATOM 1330 O O . VAL A 1 178 ? 10.500 -6.932 -7.355 1.00 45.59 178 VAL A O 1
ATOM 1333 N N . SER A 1 179 ? 9.957 -5.994 -9.294 1.00 42.47 179 SER A N 1
ATOM 1334 C CA . SER A 1 179 ? 8.816 -5.176 -8.982 1.00 42.47 179 SER A CA 1
ATOM 1335 C C . SER A 1 179 ? 8.219 -4.852 -10.350 1.00 42.47 179 SER A C 1
ATOM 1337 O O . SER A 1 179 ? 8.646 -3.957 -11.077 1.00 42.47 179 SER A O 1
ATOM 1339 N N . GLY A 1 180 ? 7.251 -5.678 -10.755 1.00 35.59 180 GLY A N 1
ATOM 1340 C CA . GLY A 1 180 ? 6.441 -5.386 -11.925 1.00 35.59 180 GLY A CA 1
ATOM 1341 C C . GLY A 1 180 ? 5.982 -3.933 -11.866 1.00 35.59 180 GLY A C 1
ATOM 1342 O O . GLY A 1 180 ? 5.534 -3.485 -10.813 1.00 35.59 180 GLY A O 1
ATOM 1343 N N . TRP A 1 181 ? 6.178 -3.222 -12.977 1.00 28.64 181 TRP A N 1
ATOM 1344 C CA . TRP A 1 181 ? 5.528 -1.968 -13.347 1.00 28.64 181 TRP A CA 1
ATOM 1345 C C . TRP A 1 181 ? 5.000 -1.152 -12.164 1.00 28.64 181 TRP A C 1
ATOM 1347 O O . TRP A 1 181 ? 3.912 -1.435 -11.672 1.00 28.64 181 TRP A O 1
ATOM 1357 N N . ASN A 1 182 ? 5.756 -0.124 -11.751 1.00 38.03 182 ASN A N 1
ATOM 1358 C CA . ASN A 1 182 ? 5.314 1.017 -10.938 1.00 38.03 182 ASN A CA 1
ATOM 1359 C C . ASN A 1 182 ? 3.889 0.890 -10.365 1.00 38.03 182 ASN A C 1
ATOM 1361 O O . ASN A 1 182 ? 2.960 1.594 -10.759 1.00 38.03 182 ASN A O 1
ATOM 1365 N N . LYS A 1 183 ? 3.759 0.062 -9.325 1.00 38.44 183 LYS A N 1
ATOM 1366 C CA . LYS A 1 183 ? 2.649 0.123 -8.374 1.00 38.44 183 LYS A CA 1
ATOM 1367 C C . LYS A 1 183 ? 2.750 1.366 -7.488 1.00 38.44 183 LYS A C 1
ATOM 1369 O O . LYS A 1 183 ? 2.009 1.468 -6.530 1.00 38.44 183 LYS A O 1
ATOM 1374 N N . ASN A 1 184 ? 3.580 2.359 -7.811 1.00 32.66 184 ASN A N 1
ATOM 1375 C CA . ASN A 1 184 ? 3.609 3.649 -7.117 1.00 32.66 184 ASN A CA 1
ATOM 1376 C C . ASN A 1 184 ? 2.507 4.625 -7.568 1.00 32.66 184 ASN A C 1
ATOM 1378 O O . ASN A 1 184 ? 2.413 5.712 -7.017 1.00 32.66 184 ASN A O 1
ATOM 1382 N N . MET A 1 185 ? 1.609 4.211 -8.472 1.00 38.94 185 MET A N 1
ATOM 1383 C CA . MET A 1 185 ? 0.241 4.761 -8.542 1.00 38.94 185 MET A CA 1
ATOM 1384 C C . MET A 1 185 ? -0.772 3.975 -7.686 1.00 38.94 185 MET A C 1
ATOM 1386 O O . MET A 1 185 ? -1.912 4.399 -7.544 1.00 38.94 185 MET A O 1
ATOM 1390 N N . ALA A 1 186 ? -0.349 2.867 -7.067 1.00 33.81 186 ALA A N 1
ATOM 1391 C CA . ALA A 1 186 ? -1.087 2.144 -6.029 1.00 33.81 186 ALA A CA 1
ATOM 1392 C C . ALA A 1 186 ? -0.478 2.347 -4.618 1.00 33.81 186 ALA A C 1
ATOM 1394 O O . ALA A 1 186 ? -1.187 2.228 -3.629 1.00 33.81 186 ALA A O 1
ATOM 1395 N N . ALA A 1 187 ? 0.791 2.752 -4.489 1.00 31.86 187 ALA A N 1
ATOM 1396 C CA . ALA A 1 187 ? 1.457 2.974 -3.201 1.00 31.86 187 ALA A CA 1
ATOM 1397 C C . ALA A 1 187 ? 1.170 4.356 -2.588 1.00 31.86 187 ALA A C 1
ATOM 1399 O O . ALA A 1 187 ? 1.295 4.513 -1.377 1.00 31.86 187 ALA A O 1
ATOM 1400 N N . THR A 1 188 ? 0.681 5.332 -3.364 1.00 34.84 188 THR A N 1
ATOM 1401 C CA . THR A 1 188 ? 0.030 6.524 -2.778 1.00 34.84 188 THR A CA 1
ATOM 1402 C C . THR A 1 188 ? -1.368 6.201 -2.233 1.00 34.84 188 THR A C 1
ATOM 1404 O O . THR A 1 188 ? -1.945 7.008 -1.518 1.00 34.84 188 THR A O 1
ATOM 1407 N N . SER A 1 189 ? -1.896 5.004 -2.516 1.00 38.31 189 SER A N 1
ATOM 1408 C CA . SER A 1 189 ? -3.108 4.463 -1.894 1.00 38.31 189 SER A CA 1
ATOM 1409 C C . SER A 1 189 ? -2.791 3.569 -0.684 1.00 38.31 189 SER A C 1
ATOM 1411 O O . SER A 1 189 ? -3.583 3.526 0.253 1.00 38.31 189 SER A O 1
ATOM 1413 N N . THR A 1 190 ? -1.625 2.910 -0.630 1.00 36.69 190 THR A N 1
ATOM 1414 C CA . THR A 1 190 ? -1.327 1.939 0.444 1.00 36.69 190 THR A CA 1
ATOM 1415 C C . THR A 1 190 ? -0.765 2.549 1.734 1.00 36.69 190 THR A C 1
ATOM 1417 O O . THR A 1 190 ? -0.945 1.957 2.794 1.00 36.69 190 THR A O 1
ATOM 1420 N N . ILE A 1 191 ? -0.183 3.757 1.707 1.00 37.06 191 ILE A N 1
ATOM 1421 C CA . ILE A 1 191 ? 0.162 4.467 2.961 1.00 37.06 191 ILE A CA 1
ATOM 1422 C C . ILE A 1 191 ? -1.111 4.943 3.694 1.00 37.06 191 ILE A C 1
ATOM 1424 O O . ILE A 1 191 ? -1.100 5.103 4.911 1.00 37.06 191 ILE A O 1
ATOM 1428 N N . CYS A 1 192 ? -2.247 5.058 2.995 1.00 37.38 192 CYS A N 1
ATOM 1429 C CA . CYS A 1 192 ? -3.539 5.287 3.639 1.00 37.38 192 CYS A CA 1
ATOM 1430 C C . CYS A 1 192 ? -4.169 3.985 4.162 1.00 37.38 192 CYS A C 1
ATOM 1432 O O . CYS A 1 192 ? -4.709 3.985 5.263 1.00 37.38 192 CYS A O 1
ATOM 1434 N N . THR A 1 193 ? -4.059 2.844 3.470 1.00 42.91 193 THR A N 1
ATOM 1435 C CA . THR A 1 193 ? -4.741 1.613 3.923 1.00 42.91 193 THR A CA 1
ATOM 1436 C C . THR A 1 193 ? -4.090 0.919 5.121 1.00 42.91 193 THR A C 1
ATOM 1438 O O . THR A 1 193 ? -4.784 0.203 5.836 1.00 42.91 193 THR A O 1
ATOM 1441 N N . SER A 1 194 ? -2.802 1.144 5.410 1.00 38.56 194 SER A N 1
ATOM 1442 C CA . SER A 1 194 ? -2.204 0.691 6.681 1.00 38.56 194 SER A CA 1
ATOM 1443 C C . SER A 1 194 ? -2.512 1.621 7.862 1.00 38.56 194 SER A C 1
ATOM 1445 O O . SER A 1 194 ? -2.343 1.211 9.005 1.00 38.56 194 SER A O 1
ATOM 1447 N N . GLY A 1 195 ? -2.993 2.844 7.601 1.00 35.59 195 GLY A N 1
ATOM 1448 C CA . GLY A 1 195 ? -3.533 3.748 8.623 1.00 35.59 195 GLY A CA 1
ATOM 1449 C C . GLY A 1 195 ? -4.996 3.459 8.982 1.00 35.59 195 GLY A C 1
ATOM 1450 O O . GLY A 1 195 ? -5.412 3.748 10.097 1.00 35.59 195 GLY A O 1
ATOM 1451 N N . PHE A 1 196 ? -5.756 2.832 8.077 1.00 38.81 196 PHE A N 1
ATOM 1452 C CA . PHE A 1 196 ? -7.151 2.429 8.316 1.00 38.81 196 PHE A CA 1
ATOM 1453 C C . PHE A 1 196 ? -7.316 0.986 8.819 1.00 38.81 196 PHE A C 1
ATOM 1455 O O . PHE A 1 196 ? -8.388 0.624 9.289 1.00 38.81 196 PHE A O 1
ATOM 1462 N N . ALA A 1 197 ? -6.271 0.154 8.772 1.00 36.16 197 ALA A N 1
ATOM 1463 C CA . ALA A 1 197 ? -6.315 -1.208 9.317 1.00 36.16 197 ALA A CA 1
ATOM 1464 C C . ALA A 1 197 ? -6.175 -1.269 10.854 1.00 36.16 197 ALA A C 1
ATOM 1466 O O . ALA A 1 197 ? -6.257 -2.349 11.433 1.00 36.16 197 ALA A O 1
ATOM 1467 N N . ILE A 1 198 ? -6.003 -0.119 11.515 1.00 36.34 198 ILE A N 1
ATOM 1468 C CA . ILE A 1 198 ? -6.159 0.039 12.967 1.00 36.34 198 ILE A CA 1
ATOM 1469 C C . ILE A 1 198 ? -7.539 0.659 13.253 1.00 36.34 198 ILE A C 1
ATOM 1471 O O . ILE A 1 198 ? -7.676 1.568 14.062 1.00 36.34 198 ILE A O 1
ATOM 1475 N N . VAL A 1 199 ? -8.588 0.209 12.560 1.00 39.59 199 VAL A N 1
ATOM 1476 C CA . VAL A 1 199 ? -9.930 0.276 13.146 1.00 39.59 199 VAL A CA 1
ATOM 1477 C C . VAL A 1 199 ? -10.009 -0.916 14.087 1.00 39.59 199 VAL A C 1
ATOM 1479 O O . VAL A 1 199 ? -10.005 -2.070 13.664 1.00 39.59 199 VAL A O 1
ATOM 1482 N N . ASP A 1 200 ? -9.928 -0.579 15.366 1.00 38.41 200 ASP A N 1
ATOM 1483 C CA . ASP A 1 200 ? -9.899 -1.417 16.554 1.00 38.41 200 ASP A CA 1
ATOM 1484 C C . ASP A 1 200 ? -10.445 -2.847 16.356 1.00 38.41 200 ASP A C 1
ATOM 1486 O O . ASP A 1 200 ? -11.651 -3.093 16.293 1.00 38.41 200 ASP A O 1
ATOM 1490 N N . ILE A 1 201 ? -9.537 -3.829 16.336 1.00 41.25 201 ILE A N 1
ATOM 1491 C CA . ILE A 1 201 ? -9.857 -5.267 16.424 1.00 41.25 201 ILE A CA 1
ATOM 1492 C C . ILE A 1 201 ? -10.747 -5.556 17.653 1.00 41.25 201 ILE A C 1
ATOM 1494 O O . ILE A 1 201 ? -11.500 -6.530 17.655 1.00 41.25 201 ILE A O 1
ATOM 1498 N N . LYS A 1 202 ? -10.719 -4.681 18.668 1.00 34.62 202 LYS A N 1
ATOM 1499 C CA . LYS A 1 202 ? -11.584 -4.751 19.848 1.00 34.62 202 LYS A CA 1
ATOM 1500 C C . LYS A 1 202 ? -13.045 -4.384 19.566 1.00 34.62 202 LYS A C 1
ATOM 1502 O O . LYS A 1 202 ? -13.928 -5.085 20.049 1.00 34.62 202 LYS A O 1
ATOM 1507 N N . ILE A 1 203 ? -13.315 -3.379 18.728 1.00 39.44 203 ILE A N 1
ATOM 1508 C CA . ILE A 1 203 ? -14.688 -2.955 18.382 1.00 39.44 203 ILE A CA 1
ATOM 1509 C C . ILE A 1 203 ? -15.402 -4.044 17.560 1.00 39.44 203 ILE A C 1
ATO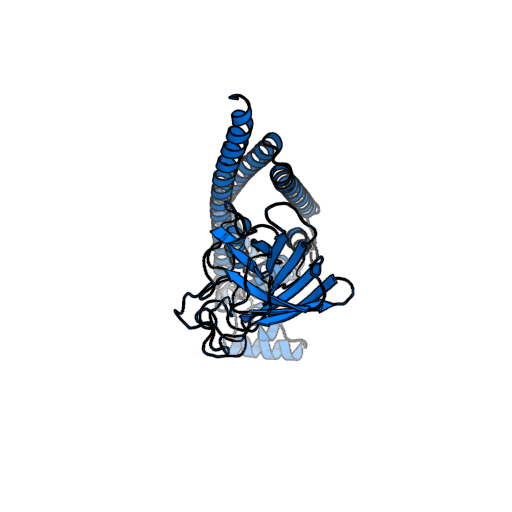M 1511 O O . ILE A 1 203 ? -16.588 -4.312 17.749 1.00 39.44 203 ILE A O 1
ATOM 1515 N N . LEU A 1 204 ? -14.665 -4.760 16.702 1.00 38.22 204 LEU A N 1
ATOM 1516 C CA . LEU A 1 204 ? -15.212 -5.864 15.899 1.00 38.22 204 LEU A CA 1
ATOM 1517 C C . LEU A 1 204 ? -15.424 -7.167 16.691 1.00 38.22 204 LEU A C 1
ATOM 1519 O O . LEU A 1 204 ? -16.265 -7.977 16.299 1.00 38.22 204 LEU A O 1
ATOM 1523 N N . GLN A 1 205 ? -14.709 -7.379 17.803 1.00 38.41 205 GLN A N 1
ATOM 1524 C CA . GLN A 1 205 ? -14.994 -8.494 18.716 1.00 38.41 205 GLN A CA 1
ATOM 1525 C C . GLN A 1 205 ? -16.280 -8.262 19.522 1.00 38.41 205 GLN A C 1
ATOM 1527 O O . GLN A 1 205 ? -17.004 -9.219 19.781 1.00 38.41 205 GLN A O 1
ATOM 1532 N N . GLN A 1 206 ? -16.618 -7.009 19.835 1.00 40.19 206 GLN A N 1
ATOM 1533 C CA . GLN A 1 206 ? -17.776 -6.662 20.666 1.00 40.19 206 GLN A CA 1
ATOM 1534 C C . GLN A 1 206 ? -19.125 -6.837 19.939 1.00 40.19 206 GLN A C 1
ATOM 1536 O O . GLN A 1 206 ? -20.107 -7.260 20.541 1.00 40.19 206 GLN A O 1
ATOM 1541 N N . TYR A 1 207 ? -19.163 -6.643 18.615 1.00 40.38 207 TYR A N 1
ATOM 1542 C CA . TYR A 1 207 ? -20.319 -7.013 17.775 1.00 40.38 207 TYR A CA 1
ATOM 1543 C C . TYR A 1 207 ? -20.422 -8.531 17.508 1.00 40.38 207 TYR A C 1
ATOM 1545 O O . TYR A 1 207 ? -21.448 -9.014 17.032 1.00 40.38 207 TYR A O 1
ATOM 1553 N N . GLY A 1 208 ? -19.354 -9.276 17.823 1.00 35.03 208 GLY A N 1
ATOM 1554 C CA . GLY A 1 208 ? -19.115 -10.699 17.580 1.00 35.03 208 GLY A CA 1
ATOM 1555 C C . GLY A 1 208 ? -20.081 -11.676 18.250 1.00 35.03 208 GLY A C 1
ATOM 1556 O O . GLY A 1 208 ? -20.514 -12.662 17.650 1.00 35.03 208 GLY A O 1
ATOM 1557 N N . GLU A 1 209 ? -20.363 -11.438 19.525 1.00 35.94 209 GLU A N 1
ATOM 1558 C CA . GLU A 1 209 ? -20.864 -12.495 20.406 1.00 35.94 209 GLU A CA 1
ATOM 1559 C C . GLU A 1 209 ? -22.364 -12.419 20.711 1.00 35.94 209 GLU A C 1
ATOM 1561 O O . GLU A 1 209 ? -22.946 -13.446 21.057 1.00 35.94 209 GLU A O 1
ATOM 1566 N N . HIS A 1 210 ? -23.032 -11.271 20.523 1.00 40.16 210 HIS A N 1
ATOM 1567 C CA . HIS A 1 210 ? -24.374 -11.069 21.092 1.00 40.16 210 HIS A CA 1
ATOM 1568 C C . HIS A 1 210 ? -25.582 -11.096 20.139 1.00 40.16 210 HIS A C 1
ATOM 1570 O O . HIS A 1 210 ? -26.717 -10.996 20.604 1.00 40.16 210 HIS A O 1
ATOM 1576 N N . GLN A 1 211 ? -25.407 -11.324 18.833 1.00 39.16 211 GLN A N 1
ATOM 1577 C CA . GLN A 1 211 ? -26.532 -11.514 17.899 1.00 39.16 211 GLN A CA 1
ATOM 1578 C C . GLN A 1 211 ? -26.436 -12.836 17.130 1.00 39.16 211 GLN A C 1
ATOM 1580 O O . GLN A 1 211 ? -26.227 -12.878 15.923 1.00 39.16 211 GLN A O 1
ATOM 1585 N N . ALA A 1 212 ? -26.653 -13.952 17.829 1.00 35.84 212 ALA A N 1
ATOM 1586 C CA . ALA A 1 212 ? -26.869 -15.251 17.185 1.00 35.84 212 ALA A CA 1
ATOM 1587 C C . ALA A 1 212 ? -28.329 -15.478 16.725 1.00 35.84 212 ALA A C 1
ATOM 1589 O O . ALA A 1 212 ? -28.655 -16.554 16.227 1.00 35.84 212 ALA A O 1
ATOM 1590 N N . THR A 1 213 ? -29.228 -14.494 16.855 1.00 37.47 213 THR A N 1
ATOM 1591 C CA . THR A 1 213 ? -30.644 -14.646 16.473 1.00 37.47 213 THR A CA 1
ATOM 1592 C C . THR A 1 213 ? -31.188 -13.399 15.768 1.00 37.47 213 THR A C 1
ATOM 1594 O O . THR A 1 213 ? -31.732 -12.502 16.403 1.00 37.47 213 THR A O 1
ATOM 1597 N N . GLY A 1 214 ? -31.067 -13.378 14.435 1.00 40.88 214 GLY A N 1
ATOM 1598 C CA . GLY A 1 214 ? -31.597 -12.346 13.530 1.00 40.88 214 GLY A CA 1
ATOM 1599 C C . GLY A 1 214 ? -30.458 -11.530 12.908 1.00 40.88 214 GLY A C 1
ATOM 1600 O O . GLY A 1 214 ? -29.813 -10.765 13.595 1.00 40.88 214 GLY A O 1
ATOM 1601 N N . THR A 1 215 ? -30.135 -11.626 11.621 1.00 48.84 215 THR A N 1
ATOM 1602 C CA . THR A 1 215 ? -31.036 -11.625 10.469 1.00 48.84 215 THR A CA 1
ATOM 1603 C C . THR A 1 215 ? -30.308 -12.213 9.254 1.00 48.84 215 THR A C 1
ATOM 1605 O O . THR A 1 215 ? -29.298 -11.685 8.817 1.00 48.84 215 THR A O 1
ATOM 1608 N N . PHE A 1 216 ? -30.862 -13.250 8.617 1.00 54.72 216 PHE A N 1
ATOM 1609 C CA . PHE A 1 216 ? -30.369 -13.734 7.313 1.00 54.72 216 PHE A CA 1
ATOM 1610 C C . PHE A 1 216 ? -30.292 -12.622 6.241 1.00 54.72 216 PHE A C 1
ATOM 1612 O O . PHE A 1 216 ? -29.623 -12.777 5.225 1.00 54.72 216 PHE A O 1
ATOM 1619 N N . ALA A 1 217 ? -30.984 -11.498 6.454 1.00 54.97 217 ALA A N 1
ATOM 1620 C CA . ALA A 1 217 ? -30.994 -10.350 5.562 1.00 54.97 217 ALA A CA 1
ATOM 1621 C C . ALA A 1 217 ? -29.683 -9.541 5.576 1.00 54.97 217 ALA A C 1
ATOM 1623 O O . ALA A 1 217 ? -29.245 -9.125 4.505 1.00 54.97 217 ALA A O 1
ATOM 1624 N N . SER A 1 218 ? -29.041 -9.325 6.732 1.00 55.56 218 SER A N 1
ATOM 1625 C CA . SER A 1 218 ? -27.799 -8.537 6.798 1.00 55.56 218 SER A CA 1
ATOM 1626 C C . SER A 1 218 ? -26.647 -9.259 6.097 1.00 55.56 218 SER A C 1
ATOM 1628 O O . SER A 1 218 ? -25.955 -8.661 5.275 1.00 55.56 218 SER A O 1
ATOM 1630 N N . ASP A 1 219 ? -26.515 -10.565 6.325 1.00 58.69 219 ASP A N 1
ATOM 1631 C CA . ASP A 1 219 ? -25.484 -11.400 5.703 1.00 58.69 219 ASP A CA 1
ATOM 1632 C C . ASP A 1 219 ? -25.596 -11.419 4.169 1.00 58.69 219 ASP A C 1
ATOM 1634 O O . ASP A 1 219 ? -24.592 -11.339 3.456 1.00 58.69 219 ASP A O 1
ATOM 1638 N N . VAL A 1 220 ? -26.826 -11.473 3.641 1.00 69.62 220 VAL A N 1
ATOM 1639 C CA . VAL A 1 220 ? -27.083 -11.449 2.192 1.00 69.62 220 VAL A CA 1
ATOM 1640 C C . VAL A 1 220 ? -26.750 -10.083 1.588 1.00 69.62 220 VAL A C 1
ATOM 1642 O O . VAL A 1 220 ? -26.156 -10.026 0.509 1.00 69.62 220 VAL A O 1
ATOM 1645 N N . ILE A 1 221 ? -27.086 -8.986 2.274 1.00 67.12 221 ILE A N 1
ATOM 1646 C CA . ILE A 1 221 ? -26.768 -7.623 1.821 1.00 67.12 221 ILE A CA 1
ATOM 1647 C C . ILE A 1 221 ? -25.250 -7.414 1.770 1.00 67.12 221 ILE A C 1
ATOM 1649 O O . ILE A 1 221 ? -24.734 -6.877 0.786 1.00 67.12 221 ILE A O 1
ATOM 1653 N N . ILE A 1 222 ? -24.525 -7.884 2.787 1.00 62.50 222 ILE A N 1
ATOM 1654 C CA . ILE A 1 222 ? -23.062 -7.790 2.839 1.00 62.50 222 ILE A CA 1
ATOM 1655 C C . ILE A 1 222 ? -22.441 -8.579 1.683 1.00 62.50 222 ILE A C 1
ATOM 1657 O O . ILE A 1 222 ? -21.644 -8.028 0.923 1.00 62.50 222 ILE A O 1
ATOM 1661 N N . LEU A 1 223 ? -22.853 -9.836 1.484 1.00 71.62 223 LEU A N 1
ATOM 1662 C CA . LEU A 1 223 ? -22.337 -10.673 0.399 1.00 71.62 223 LEU A CA 1
ATOM 1663 C C . LEU A 1 223 ? -22.576 -10.039 -0.979 1.00 71.62 223 LEU A C 1
ATOM 1665 O O . LEU A 1 223 ? -21.660 -9.983 -1.800 1.00 71.62 223 LEU A O 1
ATOM 1669 N N . ALA A 1 224 ? -23.788 -9.539 -1.226 1.00 73.56 224 ALA A N 1
ATOM 1670 C CA . ALA A 1 224 ? -24.134 -8.886 -2.485 1.00 73.56 224 ALA A CA 1
ATOM 1671 C C . ALA A 1 224 ? -23.277 -7.634 -2.734 1.00 73.56 224 ALA A C 1
ATOM 1673 O O . ALA A 1 224 ? -22.781 -7.432 -3.845 1.00 73.56 224 ALA A O 1
ATOM 1674 N N . THR A 1 225 ? -23.045 -6.834 -1.691 1.00 77.06 225 THR A N 1
ATOM 1675 C CA . THR A 1 225 ? -22.213 -5.625 -1.763 1.00 77.06 225 THR A CA 1
ATOM 1676 C C . THR A 1 225 ? -20.757 -5.974 -2.075 1.00 77.06 225 THR A C 1
ATOM 1678 O O . THR A 1 225 ? -20.149 -5.367 -2.955 1.00 77.06 225 THR A O 1
ATOM 1681 N N . CYS A 1 226 ? -20.201 -7.010 -1.442 1.00 69.75 226 CYS A N 1
ATOM 1682 C CA . CYS A 1 226 ? -18.836 -7.463 -1.718 1.00 69.75 226 CYS A CA 1
ATOM 1683 C C . CYS A 1 226 ? -18.662 -7.958 -3.161 1.00 69.75 226 CYS A C 1
ATOM 1685 O O . CYS A 1 226 ? -17.681 -7.609 -3.819 1.00 69.75 226 CYS A O 1
ATOM 1687 N N . VAL A 1 227 ? -19.616 -8.740 -3.677 1.00 80.00 227 VAL A N 1
ATOM 1688 C CA . VAL A 1 227 ? -19.579 -9.221 -5.069 1.00 80.00 227 VAL A CA 1
ATOM 1689 C C . VAL A 1 227 ? -19.626 -8.049 -6.052 1.00 80.00 227 VAL A C 1
ATOM 1691 O O . VAL A 1 227 ? -18.887 -8.044 -7.039 1.00 80.00 227 VAL A O 1
ATOM 1694 N N . LEU A 1 228 ? -20.443 -7.032 -5.765 1.00 82.56 228 LEU A N 1
ATOM 1695 C CA . LEU A 1 228 ? -20.524 -5.820 -6.577 1.00 82.56 228 LEU A CA 1
ATOM 1696 C C . LEU A 1 228 ? -19.194 -5.050 -6.599 1.00 82.56 228 LEU A C 1
ATOM 1698 O O . LEU A 1 228 ? -18.738 -4.667 -7.675 1.00 82.56 228 LEU A O 1
ATOM 1702 N N . LEU A 1 229 ? -18.545 -4.865 -5.445 1.00 80.31 229 LEU A N 1
ATOM 1703 C CA . LEU A 1 229 ? -17.256 -4.165 -5.357 1.00 80.31 229 LEU A CA 1
ATOM 1704 C C . LEU A 1 229 ? -16.155 -4.886 -6.142 1.00 80.31 229 LEU A C 1
ATOM 1706 O O . LEU A 1 229 ? -15.411 -4.249 -6.888 1.00 80.31 229 LEU A O 1
ATOM 1710 N N . VAL A 1 230 ? -16.090 -6.219 -6.045 1.00 80.44 230 VAL A N 1
ATOM 1711 C CA . VAL A 1 230 ? -15.151 -7.024 -6.841 1.00 80.44 230 VAL A CA 1
ATOM 1712 C C . VAL A 1 230 ? -15.433 -6.857 -8.333 1.00 80.44 230 VAL A C 1
ATOM 1714 O O . VAL A 1 230 ? -14.506 -6.633 -9.110 1.00 80.44 230 VAL A O 1
ATOM 1717 N N . ALA A 1 231 ? -16.702 -6.897 -8.749 1.00 79.12 231 ALA A N 1
ATOM 1718 C CA . ALA A 1 231 ? -17.065 -6.687 -10.146 1.00 79.12 231 ALA A CA 1
ATOM 1719 C C . ALA A 1 231 ? -16.615 -5.301 -10.648 1.00 79.12 231 ALA A C 1
ATOM 1721 O O . ALA A 1 231 ? -15.958 -5.212 -11.688 1.00 79.12 231 ALA A O 1
ATOM 1722 N N . VAL A 1 232 ? -16.871 -4.228 -9.894 1.00 83.81 232 VAL A N 1
ATOM 1723 C CA . VAL A 1 232 ? -16.436 -2.868 -10.261 1.00 83.81 232 VAL A CA 1
ATOM 1724 C C . VAL A 1 232 ? -14.909 -2.766 -10.336 1.00 83.81 232 VAL A C 1
ATOM 1726 O O . VAL A 1 232 ? -14.383 -2.240 -11.319 1.00 83.81 232 VAL A O 1
ATOM 1729 N N . ALA A 1 233 ? -14.186 -3.346 -9.375 1.00 80.00 233 ALA A N 1
ATOM 1730 C CA . ALA A 1 233 ? -12.725 -3.381 -9.389 1.00 80.00 233 ALA A CA 1
ATOM 1731 C C . ALA A 1 233 ? -12.176 -4.115 -10.626 1.00 80.00 233 ALA A C 1
ATOM 1733 O O . ALA A 1 233 ? -11.252 -3.626 -11.279 1.00 80.00 233 ALA A O 1
ATOM 1734 N N . THR A 1 234 ? -12.782 -5.244 -11.017 1.00 81.06 234 THR A N 1
ATOM 1735 C CA . THR A 1 234 ? -12.363 -5.970 -12.227 1.00 81.06 234 THR A CA 1
ATOM 1736 C C . THR A 1 234 ? -12.563 -5.149 -13.498 1.00 81.06 234 THR A C 1
ATOM 1738 O O . THR A 1 234 ? -11.694 -5.178 -14.370 1.00 81.06 234 THR A O 1
ATOM 1741 N N . PHE A 1 235 ? -13.641 -4.361 -13.604 1.00 78.19 235 PHE A N 1
ATOM 1742 C CA . PHE A 1 235 ? -13.822 -3.442 -14.731 1.00 78.19 235 PHE A CA 1
ATOM 1743 C C . PHE A 1 235 ? -12.744 -2.357 -14.761 1.00 78.19 235 PHE A C 1
ATOM 1745 O O . PHE A 1 235 ? -12.216 -2.073 -15.837 1.00 78.19 235 PHE A O 1
ATOM 1752 N N . GLY A 1 236 ? -12.365 -1.809 -13.603 1.00 79.00 236 GLY A N 1
ATOM 1753 C CA . GLY A 1 236 ? -11.253 -0.863 -13.487 1.00 79.00 236 GLY A CA 1
ATOM 1754 C C . GLY A 1 236 ? -9.927 -1.464 -13.965 1.00 79.00 236 GLY A C 1
ATOM 1755 O O . GLY A 1 236 ? -9.284 -0.920 -14.865 1.00 79.00 236 GLY A O 1
ATOM 1756 N N . CYS A 1 237 ? -9.554 -2.637 -13.442 1.00 77.44 237 CYS A N 1
ATOM 1757 C CA . CYS A 1 237 ? -8.315 -3.324 -13.814 1.00 77.44 237 CYS A CA 1
ATOM 1758 C C . CYS A 1 237 ? -8.280 -3.720 -15.296 1.00 77.44 237 CYS A C 1
ATOM 1760 O O . CYS A 1 237 ? -7.287 -3.475 -15.979 1.00 77.44 237 CYS A O 1
ATOM 1762 N N . VAL A 1 238 ? -9.360 -4.311 -15.820 1.00 77.31 238 VAL A N 1
ATOM 1763 C CA . VAL A 1 238 ? -9.443 -4.723 -17.231 1.00 77.31 238 VAL A CA 1
ATOM 1764 C C . VAL A 1 238 ? -9.465 -3.508 -18.158 1.00 77.31 238 VAL A C 1
ATOM 1766 O O . VAL A 1 238 ? -8.845 -3.547 -19.221 1.00 77.31 238 VAL A O 1
ATOM 1769 N N . GLY A 1 239 ? -10.159 -2.434 -17.772 1.00 74.25 239 GLY A N 1
ATOM 1770 C CA . GLY A 1 239 ? -10.210 -1.184 -18.527 1.00 74.25 239 GLY A CA 1
ATOM 1771 C C . GLY A 1 239 ? -8.834 -0.544 -18.678 1.00 74.25 239 GLY A C 1
ATOM 1772 O O . GLY A 1 239 ? -8.475 -0.147 -19.788 1.00 74.25 239 GLY A O 1
ATOM 1773 N N . ALA A 1 240 ? -8.050 -0.530 -17.597 1.00 75.69 240 ALA A N 1
ATOM 1774 C CA . ALA A 1 240 ? -6.668 -0.064 -17.606 1.00 75.69 240 ALA A CA 1
ATOM 1775 C C . ALA A 1 240 ? -5.752 -0.990 -18.425 1.00 75.69 240 ALA A C 1
ATOM 1777 O O . ALA A 1 240 ? -5.080 -0.525 -19.340 1.00 75.69 240 ALA A O 1
ATOM 1778 N N . ALA A 1 241 ? -5.777 -2.304 -18.167 1.00 73.44 241 ALA A N 1
ATOM 1779 C CA . ALA A 1 241 ? -4.893 -3.270 -18.830 1.00 73.44 241 ALA A CA 1
ATOM 1780 C C . ALA A 1 241 ? -5.117 -3.367 -20.347 1.00 73.44 241 ALA A C 1
ATOM 1782 O O . ALA A 1 241 ? -4.186 -3.634 -21.099 1.00 73.44 241 ALA A O 1
ATOM 1783 N N . LYS A 1 242 ? -6.360 -3.171 -20.804 1.00 77.38 242 LYS A N 1
ATOM 1784 C CA . LYS A 1 242 ? -6.709 -3.185 -22.232 1.00 77.38 242 LYS A CA 1
ATOM 1785 C C . LYS A 1 242 ? -6.680 -1.799 -22.880 1.00 77.38 242 LYS A C 1
ATOM 1787 O O . LYS A 1 242 ? -7.089 -1.691 -24.036 1.00 77.38 242 LYS A O 1
ATOM 1792 N N . GLU A 1 243 ? -6.296 -0.753 -22.142 1.00 81.94 243 GLU A N 1
ATOM 1793 C CA . GLU A 1 243 ? -6.305 0.648 -22.593 1.00 81.94 243 GLU A CA 1
ATOM 1794 C C . GLU A 1 243 ? -7.624 1.039 -23.296 1.00 81.94 243 GLU A C 1
ATOM 1796 O O . GLU A 1 243 ? -7.672 1.745 -24.315 1.00 81.94 243 GLU A O 1
ATOM 1801 N N . ASN A 1 244 ? -8.743 0.517 -22.778 1.00 81.00 244 ASN A N 1
ATOM 1802 C CA . ASN A 1 244 ? -10.051 0.670 -23.399 1.00 81.00 244 ASN A CA 1
ATOM 1803 C C . ASN A 1 244 ? -10.857 1.758 -22.696 1.00 81.00 244 ASN A C 1
ATOM 1805 O O . ASN A 1 244 ? -11.512 1.523 -21.680 1.00 81.00 244 ASN A O 1
ATOM 1809 N N . VAL A 1 245 ? -10.874 2.934 -23.323 1.00 84.75 245 VAL A N 1
ATOM 1810 C CA . VAL A 1 245 ? -11.566 4.133 -22.838 1.00 84.75 245 VAL A CA 1
ATOM 1811 C C . VAL A 1 245 ? -13.030 3.870 -22.470 1.00 84.75 245 VAL A C 1
ATOM 1813 O O . VAL A 1 245 ? -13.490 4.364 -21.449 1.00 84.75 245 VAL A O 1
ATOM 1816 N N . LYS A 1 246 ? -13.769 3.050 -23.233 1.00 87.62 246 LYS A N 1
ATOM 1817 C CA . LYS A 1 246 ? -15.194 2.788 -22.947 1.00 87.62 246 LYS A CA 1
ATOM 1818 C C . LYS A 1 246 ? -15.399 2.045 -21.624 1.00 87.62 246 LYS A C 1
ATOM 1820 O O . LYS A 1 246 ? -16.341 2.346 -20.899 1.00 87.62 246 LYS A O 1
ATOM 1825 N N . ILE A 1 247 ? -14.518 1.091 -21.315 1.00 86.06 247 ILE A N 1
ATOM 1826 C CA . ILE A 1 247 ? -14.564 0.329 -20.056 1.00 86.06 247 ILE A CA 1
ATOM 1827 C C . ILE A 1 247 ? -14.135 1.230 -18.894 1.00 86.06 247 ILE A C 1
ATOM 1829 O O . ILE A 1 247 ? -14.746 1.197 -17.830 1.00 86.06 247 ILE A O 1
ATOM 1833 N N . LEU A 1 248 ? -13.143 2.093 -19.120 1.00 81.44 248 LEU A N 1
ATOM 1834 C CA . LEU A 1 248 ? -12.683 3.043 -18.113 1.00 81.44 248 LEU A CA 1
ATOM 1835 C C . LEU A 1 248 ? -13.746 4.109 -17.782 1.00 81.44 248 LEU A C 1
ATOM 1837 O O . LEU A 1 248 ? -13.945 4.428 -16.615 1.00 81.44 248 LEU A O 1
ATOM 1841 N N . CYS A 1 249 ? -14.500 4.600 -18.772 1.00 85.19 249 CYS A N 1
ATOM 1842 C CA . CYS A 1 249 ? -15.645 5.490 -18.540 1.00 85.19 249 CYS A CA 1
ATOM 1843 C C . CYS A 1 249 ? -16.766 4.813 -17.735 1.00 85.19 249 CYS A C 1
ATOM 1845 O O . CYS A 1 249 ? -17.379 5.453 -16.886 1.00 85.19 249 CYS A O 1
ATOM 1847 N N . LEU A 1 250 ? -17.026 3.526 -17.983 1.00 89.44 250 LEU A N 1
ATOM 1848 C CA . LEU A 1 250 ? -18.004 2.744 -17.223 1.00 89.44 250 LEU A CA 1
ATOM 1849 C C . LEU A 1 250 ? -17.576 2.595 -15.753 1.00 89.44 250 LEU A C 1
ATOM 1851 O O . LEU A 1 250 ? -18.391 2.800 -14.859 1.00 89.44 250 LEU A O 1
ATOM 1855 N N . TYR A 1 251 ? -16.290 2.328 -15.503 1.00 85.38 251 TYR A N 1
ATOM 1856 C CA . TYR A 1 251 ? -15.715 2.310 -14.155 1.00 85.38 251 TYR A CA 1
ATOM 1857 C C . TYR A 1 251 ? -15.867 3.661 -13.433 1.00 85.38 251 TYR A C 1
ATOM 1859 O O . TYR A 1 251 ? -16.350 3.702 -12.305 1.00 85.38 251 TYR A O 1
ATOM 1867 N N . VAL A 1 252 ? -15.549 4.774 -14.104 1.00 86.62 252 VAL A N 1
ATOM 1868 C CA . VAL A 1 252 ? -15.743 6.130 -13.556 1.00 86.62 252 VAL A CA 1
ATOM 1869 C C . VAL A 1 252 ? -17.214 6.405 -13.214 1.00 86.62 252 VAL A C 1
ATOM 1871 O O . VAL A 1 252 ? -17.501 7.004 -12.181 1.00 86.62 252 VAL A O 1
ATOM 1874 N N . GLY A 1 253 ? -18.152 5.933 -14.039 1.00 89.25 253 GLY A N 1
ATOM 1875 C CA . GLY A 1 253 ? -19.584 6.035 -13.750 1.00 89.25 253 GLY A CA 1
ATOM 1876 C C . GLY A 1 253 ? -19.986 5.321 -12.455 1.00 89.25 253 GLY A C 1
ATOM 1877 O O . GLY A 1 253 ? -20.750 5.878 -11.670 1.00 89.25 253 GLY A O 1
ATOM 1878 N N . PHE A 1 254 ? -19.438 4.129 -12.194 1.00 88.38 254 PHE A N 1
ATOM 1879 C CA . PHE A 1 254 ? -19.684 3.414 -10.937 1.00 88.38 254 PHE A CA 1
ATOM 1880 C C . PHE A 1 254 ? -19.111 4.140 -9.719 1.00 88.38 254 PHE A C 1
ATOM 1882 O O . PHE A 1 254 ? -19.790 4.199 -8.699 1.00 88.38 254 PHE A O 1
ATOM 1889 N N . LEU A 1 255 ? -17.921 4.741 -9.830 1.00 85.88 255 LEU A N 1
ATOM 1890 C CA . LEU A 1 255 ? -17.347 5.536 -8.738 1.00 85.88 255 LEU A CA 1
ATOM 1891 C C . LEU A 1 255 ? -18.240 6.726 -8.365 1.00 85.88 255 LEU A C 1
ATOM 1893 O O . LEU A 1 255 ? -18.483 6.958 -7.192 1.00 85.88 255 LEU A O 1
ATOM 1897 N N . ILE A 1 256 ? -18.809 7.436 -9.345 1.00 88.12 256 ILE A N 1
ATOM 1898 C CA . ILE A 1 256 ? -19.743 8.545 -9.067 1.00 88.12 256 ILE A CA 1
ATOM 1899 C C . ILE A 1 256 ? -20.992 8.047 -8.327 1.00 88.12 256 ILE A C 1
ATOM 1901 O O . ILE A 1 256 ? -21.499 8.725 -7.436 1.00 88.12 256 ILE A O 1
ATOM 1905 N N . ILE A 1 257 ? -21.504 6.868 -8.691 1.00 89.75 257 ILE A N 1
ATOM 1906 C CA . ILE A 1 257 ? -22.653 6.272 -8.001 1.00 89.75 257 ILE A CA 1
ATOM 1907 C C . ILE A 1 257 ? -22.288 5.941 -6.548 1.00 89.75 257 ILE A C 1
ATOM 1909 O O . ILE A 1 257 ? -23.093 6.225 -5.663 1.00 89.75 257 ILE A O 1
ATOM 1913 N N . PHE A 1 258 ? -21.095 5.396 -6.292 1.00 86.00 258 PHE A N 1
ATOM 1914 C CA . PHE A 1 258 ? -20.634 5.123 -4.929 1.00 86.00 258 PHE A CA 1
ATOM 1915 C C . PHE A 1 258 ? -20.496 6.398 -4.099 1.00 86.00 258 PHE A C 1
ATOM 1917 O O . PHE A 1 258 ? -21.119 6.456 -3.044 1.00 86.00 258 PHE A O 1
ATOM 1924 N N . VAL A 1 259 ? -19.869 7.454 -4.629 1.00 85.56 259 VAL A N 1
ATOM 1925 C CA . VAL A 1 259 ? -19.809 8.778 -3.980 1.00 85.56 259 VAL A CA 1
ATOM 1926 C C . VAL A 1 259 ? -21.201 9.248 -3.538 1.00 85.56 259 VAL A C 1
ATOM 1928 O O . VAL A 1 259 ? -21.402 9.703 -2.412 1.00 85.56 259 VAL A O 1
ATOM 1931 N N . VAL A 1 260 ? -22.195 9.156 -4.428 1.00 89.69 260 VAL A N 1
ATOM 1932 C CA . VAL A 1 260 ? -23.564 9.599 -4.122 1.00 89.69 260 VAL A CA 1
ATOM 1933 C C . VAL A 1 260 ? -24.187 8.738 -3.025 1.00 89.69 260 VAL A C 1
ATOM 1935 O O . VAL A 1 260 ? -24.820 9.278 -2.118 1.00 89.69 260 VAL A O 1
ATOM 1938 N N . LEU A 1 261 ? -24.012 7.417 -3.083 1.00 86.62 261 LEU A N 1
ATOM 1939 C CA . LEU A 1 261 ? -24.521 6.507 -2.057 1.00 86.62 261 LEU A CA 1
ATOM 1940 C C . LEU A 1 261 ? -23.855 6.753 -0.697 1.00 86.62 261 LEU A C 1
ATOM 1942 O O . LEU A 1 261 ? -24.562 6.813 0.307 1.00 86.62 261 LEU A O 1
ATOM 1946 N N . GLU A 1 262 ? -22.539 6.958 -0.659 1.00 84.94 262 GLU A N 1
ATOM 1947 C CA . GLU A 1 262 ? -21.795 7.277 0.563 1.00 84.94 262 GLU A CA 1
ATOM 1948 C C . GLU A 1 262 ? -22.294 8.575 1.201 1.00 84.94 262 GLU A C 1
ATOM 1950 O O . GLU A 1 262 ? -22.579 8.605 2.399 1.00 84.94 262 GLU A O 1
ATOM 1955 N N . LEU A 1 263 ? -22.498 9.629 0.404 1.00 87.50 263 LEU A N 1
ATOM 1956 C CA . LEU A 1 263 ? -23.045 10.896 0.895 1.00 87.50 263 LEU A CA 1
ATOM 1957 C C . LEU A 1 263 ? -24.465 10.736 1.448 1.00 87.50 263 LEU A C 1
ATOM 1959 O O . LEU A 1 263 ? -24.781 11.296 2.497 1.00 87.50 263 LEU A O 1
ATOM 1963 N N . LEU A 1 264 ? -25.322 9.959 0.780 1.00 88.56 264 LEU A N 1
ATOM 1964 C CA . LEU A 1 264 ? -26.679 9.693 1.264 1.00 88.56 264 LEU A CA 1
ATOM 1965 C C . LEU A 1 264 ? -26.668 8.943 2.599 1.00 88.56 264 LEU A C 1
ATOM 1967 O O . LEU A 1 264 ? -27.420 9.309 3.503 1.00 88.56 264 LEU A O 1
ATOM 1971 N N . VAL A 1 265 ? -25.805 7.934 2.744 1.00 82.44 265 VAL A N 1
ATOM 1972 C CA . VAL A 1 265 ? -25.646 7.184 3.999 1.00 82.44 265 VAL A CA 1
ATOM 1973 C C . VAL A 1 265 ? -25.078 8.082 5.098 1.00 82.44 265 VAL A C 1
ATOM 1975 O O . VAL A 1 265 ? -25.622 8.093 6.199 1.00 82.44 265 VAL A O 1
ATOM 1978 N N . ALA A 1 266 ? -24.056 8.889 4.811 1.00 81.94 266 ALA A N 1
ATOM 1979 C CA . ALA A 1 266 ? -23.464 9.807 5.783 1.00 81.94 266 ALA A CA 1
ATOM 1980 C C . ALA A 1 266 ? -24.478 10.845 6.289 1.00 81.94 266 ALA A C 1
ATOM 1982 O O . ALA A 1 266 ? -24.566 11.091 7.495 1.00 81.94 266 ALA A O 1
ATOM 1983 N N . ILE A 1 267 ? -25.291 11.415 5.391 1.00 87.44 267 ILE A N 1
ATOM 1984 C CA . ILE A 1 267 ? -26.389 12.323 5.753 1.00 87.44 267 ILE A CA 1
ATOM 1985 C C . ILE A 1 267 ? -27.423 11.582 6.602 1.00 87.44 267 ILE A C 1
ATOM 1987 O O . ILE A 1 267 ? -27.836 12.090 7.643 1.00 87.44 267 ILE A O 1
ATOM 1991 N N . PHE A 1 268 ? -27.829 10.380 6.187 1.00 84.19 268 PHE A N 1
ATOM 1992 C CA . PHE A 1 268 ? -28.813 9.582 6.911 1.00 84.19 268 PHE A CA 1
ATOM 1993 C C . PHE A 1 268 ? -28.353 9.252 8.338 1.00 84.19 268 PHE A C 1
ATOM 1995 O O . PHE A 1 268 ? -29.095 9.510 9.283 1.00 84.19 268 PHE A O 1
ATOM 2002 N N . VAL A 1 269 ? -27.119 8.767 8.510 1.00 79.56 269 VAL A N 1
ATOM 2003 C CA . VAL A 1 269 ? -26.520 8.463 9.821 1.00 79.56 269 VAL A CA 1
ATOM 2004 C C . VAL A 1 269 ? -26.426 9.724 10.679 1.00 79.56 269 VAL A C 1
ATOM 2006 O O . VAL A 1 269 ? -26.821 9.708 11.844 1.00 79.56 269 VAL A O 1
ATOM 2009 N N . SER A 1 270 ? -25.990 10.841 10.093 1.00 81.31 270 SER A N 1
ATOM 2010 C CA . SER A 1 270 ? -25.846 12.121 10.798 1.00 81.31 270 SER A CA 1
ATOM 2011 C C . SER A 1 270 ? -27.189 12.672 11.289 1.00 81.31 270 SER A C 1
ATOM 2013 O O . SER A 1 270 ? -27.288 13.165 12.410 1.00 81.31 270 SER A O 1
ATOM 2015 N N . VAL A 1 271 ? -28.248 12.562 10.478 1.00 87.44 271 VAL A N 1
ATOM 2016 C CA . VAL A 1 271 ? -29.609 12.969 10.864 1.00 87.44 271 VAL A CA 1
ATOM 2017 C C . VAL A 1 271 ? -30.190 12.012 11.905 1.00 87.44 271 VAL A C 1
ATOM 2019 O O . VAL A 1 271 ? -30.824 12.452 12.866 1.00 87.44 271 VAL A O 1
ATOM 2022 N N . GLN A 1 272 ? -29.978 10.704 11.740 1.00 79.12 272 GLN A N 1
ATOM 2023 C CA . GLN A 1 272 ? -30.564 9.698 12.620 1.00 79.12 272 GLN A CA 1
ATOM 2024 C C . GLN A 1 272 ? -29.865 9.613 13.984 1.00 79.12 272 GLN A C 1
ATOM 2026 O O . GLN A 1 272 ? -30.527 9.230 14.950 1.00 79.12 272 GLN A O 1
ATOM 2031 N N . ARG A 1 273 ? -28.595 10.033 14.102 1.00 80.44 273 ARG A N 1
ATOM 2032 C CA . ARG A 1 273 ? -27.836 10.090 15.368 1.00 80.44 273 ARG A CA 1
ATOM 2033 C C . ARG A 1 273 ? -28.622 10.785 16.478 1.00 80.44 273 ARG A C 1
ATOM 2035 O O . ARG A 1 273 ? -28.822 10.197 17.537 1.00 80.44 273 ARG A O 1
ATOM 2042 N N . TYR A 1 274 ? -29.149 11.981 16.206 1.00 79.06 274 TYR A N 1
ATOM 2043 C CA . TYR A 1 274 ? -29.922 12.753 17.187 1.00 79.06 274 TYR A CA 1
ATOM 2044 C C . TYR A 1 274 ? -31.167 12.006 17.681 1.00 79.06 274 TYR A C 1
ATOM 2046 O O . TYR A 1 274 ? -31.519 12.077 18.856 1.00 79.06 274 TYR A O 1
ATOM 2054 N N . GLY A 1 275 ? -31.832 11.263 16.793 1.00 83.62 275 GLY A N 1
ATOM 2055 C CA . GLY A 1 275 ? -32.987 10.447 17.162 1.00 83.62 275 GLY A CA 1
ATOM 2056 C C . GLY A 1 275 ? -32.607 9.150 17.881 1.00 83.62 275 GLY A C 1
ATOM 2057 O O . GLY A 1 275 ? -33.384 8.652 18.693 1.00 83.62 275 GLY A O 1
ATOM 2058 N N . LEU A 1 276 ? -31.439 8.579 17.584 1.00 80.25 276 LEU A N 1
ATOM 2059 C CA . LEU A 1 276 ? -30.976 7.336 18.192 1.00 80.25 276 LEU A CA 1
ATOM 2060 C C . LEU A 1 276 ? -30.530 7.548 19.642 1.00 80.25 276 LEU A C 1
ATOM 2062 O O . LEU A 1 276 ? -30.974 6.786 20.496 1.00 80.25 276 LEU A O 1
ATOM 2066 N N . GLU A 1 277 ? -29.752 8.600 19.927 1.00 83.75 277 GLU A N 1
ATOM 2067 C CA . GLU A 1 277 ? -29.329 8.947 21.297 1.00 83.75 277 GLU A CA 1
ATOM 2068 C C . GLU A 1 277 ? -30.540 9.099 22.228 1.00 83.75 277 GLU A C 1
ATOM 2070 O O . GLU A 1 277 ? -30.583 8.506 23.304 1.00 83.75 277 GLU A O 1
ATOM 2075 N N . PHE A 1 278 ? -31.576 9.813 21.770 1.00 87.50 278 PHE A N 1
ATOM 2076 C CA . PHE A 1 278 ? -32.809 9.994 22.534 1.00 87.50 278 PHE A CA 1
ATOM 2077 C C . PHE A 1 278 ? -33.545 8.671 22.790 1.00 87.50 278 PHE A C 1
ATOM 2079 O O . PHE A 1 278 ? -33.938 8.394 23.920 1.00 87.50 278 PHE A O 1
ATOM 2086 N N . ARG A 1 279 ? -33.725 7.835 21.756 1.00 83.69 279 ARG A N 1
ATOM 2087 C CA . ARG A 1 279 ? -34.432 6.549 21.897 1.00 83.69 279 ARG A CA 1
ATOM 2088 C C . ARG A 1 279 ? -33.699 5.575 22.811 1.00 83.69 279 ARG A C 1
ATOM 2090 O O . ARG A 1 279 ? -34.357 4.822 23.519 1.00 83.69 279 ARG A O 1
ATOM 2097 N N . ILE A 1 280 ? -32.369 5.571 22.774 1.00 85.44 280 ILE A N 1
ATOM 2098 C CA . ILE A 1 280 ? -31.557 4.694 23.616 1.00 85.44 280 ILE A CA 1
ATOM 2099 C C . ILE A 1 280 ? -31.590 5.177 25.065 1.00 85.44 280 ILE A C 1
ATOM 2101 O O . ILE A 1 280 ? -31.902 4.375 25.936 1.00 85.44 280 ILE A O 1
ATOM 2105 N N . SER A 1 281 ? -31.372 6.471 25.321 1.00 89.31 281 SER A N 1
ATOM 2106 C CA . SER A 1 281 ? -31.478 7.044 26.674 1.00 89.31 281 SER A CA 1
ATOM 2107 C C . SER A 1 281 ? -32.849 6.767 27.304 1.00 89.31 281 SER A C 1
ATOM 2109 O O . SER A 1 281 ? -32.929 6.282 28.432 1.00 89.31 281 SER A O 1
ATOM 2111 N N . ASP A 1 282 ? -33.938 6.996 26.560 1.00 88.69 282 ASP A N 1
ATOM 2112 C CA . ASP A 1 282 ? -35.294 6.712 27.038 1.00 88.69 282 ASP A CA 1
ATOM 2113 C C . ASP A 1 282 ? -35.507 5.215 27.311 1.00 88.69 282 ASP A C 1
ATOM 2115 O O . ASP A 1 282 ? -36.014 4.846 28.369 1.00 88.69 282 ASP A O 1
ATOM 2119 N N . TRP A 1 283 ? -35.078 4.340 26.396 1.00 90.44 283 TRP A N 1
ATOM 2120 C CA . TRP A 1 283 ? -35.218 2.894 26.564 1.00 90.44 283 TRP A CA 1
ATOM 2121 C C . TRP A 1 283 ? -34.432 2.363 27.770 1.00 90.44 283 TRP A C 1
ATOM 2123 O O . TRP A 1 283 ? -35.015 1.656 28.588 1.00 90.44 283 TRP A O 1
ATOM 2133 N N . ILE A 1 284 ? -33.156 2.735 27.922 1.00 91.19 284 ILE A N 1
ATOM 2134 C CA . ILE A 1 284 ? -32.296 2.273 29.026 1.00 91.19 284 ILE A CA 1
ATOM 2135 C C . ILE A 1 284 ? -32.857 2.750 30.369 1.00 91.19 284 ILE A C 1
ATOM 2137 O O . ILE A 1 284 ? -32.979 1.961 31.307 1.00 91.19 284 ILE A O 1
ATOM 2141 N N . ARG A 1 285 ? -33.255 4.025 30.462 1.00 92.88 285 ARG A N 1
ATOM 2142 C CA . ARG A 1 285 ? -33.836 4.585 31.688 1.00 92.88 285 ARG A CA 1
ATOM 2143 C C . ARG A 1 285 ? -35.146 3.894 32.061 1.00 92.88 285 ARG A C 1
ATOM 2145 O O . ARG A 1 285 ? -35.358 3.569 33.228 1.00 92.88 285 ARG A O 1
ATOM 2152 N N . ASN A 1 286 ? -36.018 3.668 31.078 1.00 89.94 286 ASN A N 1
ATOM 2153 C CA . ASN A 1 286 ? -37.292 2.992 31.298 1.00 89.94 286 ASN A CA 1
ATOM 2154 C C . ASN A 1 286 ? -37.109 1.518 31.665 1.00 89.94 286 ASN A C 1
ATOM 2156 O O . ASN A 1 286 ? -37.908 1.010 32.446 1.00 89.94 286 ASN A O 1
ATOM 2160 N N . ASP A 1 287 ? -36.093 0.840 31.124 1.00 90.44 287 ASP A N 1
ATOM 2161 C CA . ASP A 1 287 ? -35.810 -0.555 31.456 1.00 90.44 287 ASP A CA 1
ATOM 2162 C C . ASP A 1 287 ? -35.234 -0.694 32.871 1.00 90.44 287 ASP A C 1
ATOM 2164 O O . ASP A 1 287 ? -35.756 -1.499 33.636 1.00 90.44 287 ASP A O 1
ATOM 2168 N N . PHE A 1 288 ? -34.261 0.142 33.265 1.00 91.38 288 PHE A N 1
ATOM 2169 C CA . PHE A 1 288 ? -33.625 0.070 34.592 1.00 91.38 288 PHE A CA 1
ATOM 2170 C C . PHE A 1 288 ? -34.629 0.226 35.745 1.00 91.38 288 PHE A C 1
ATOM 2172 O O . PHE A 1 288 ? -34.612 -0.536 36.706 1.00 91.38 288 PHE A O 1
ATOM 2179 N N . TYR A 1 289 ? -35.531 1.210 35.654 1.00 90.06 289 TYR A N 1
ATOM 2180 C CA . TYR A 1 289 ? -36.531 1.475 36.699 1.00 90.06 289 TYR A CA 1
ATOM 2181 C C . TYR A 1 289 ? -37.831 0.684 36.518 1.00 90.06 289 TYR A C 1
ATOM 2183 O O . TYR A 1 289 ? -38.812 0.918 37.236 1.00 90.06 289 TYR A O 1
ATOM 2191 N N . ARG A 1 290 ? -37.892 -0.236 35.550 1.00 86.75 290 ARG A N 1
ATOM 2192 C CA . ARG A 1 290 ? -39.104 -1.009 35.306 1.00 86.75 290 ARG A CA 1
ATOM 2193 C C . ARG A 1 290 ? -39.377 -1.938 36.481 1.00 86.75 290 ARG A C 1
ATOM 2195 O O . ARG A 1 290 ? -38.511 -2.669 36.942 1.00 86.75 290 ARG A O 1
ATOM 2202 N N . ASN A 1 291 ? -40.633 -1.990 36.913 1.00 82.25 291 ASN A N 1
ATOM 2203 C CA . ASN A 1 291 ? -41.060 -3.007 37.865 1.00 82.25 291 ASN A CA 1
ATOM 2204 C C . ASN A 1 291 ? -41.254 -4.350 37.135 1.00 82.25 291 ASN A C 1
ATOM 2206 O O . ASN A 1 291 ? -42.177 -4.487 36.325 1.00 82.25 291 ASN A O 1
ATOM 2210 N N . VAL A 1 292 ? -40.365 -5.314 37.384 1.00 81.19 292 VAL A N 1
ATOM 2211 C CA . VAL A 1 292 ? -40.324 -6.611 36.690 1.00 81.19 292 VAL A CA 1
ATOM 2212 C C . VAL A 1 292 ? -40.987 -7.696 37.549 1.00 81.19 292 VAL A C 1
ATOM 2214 O O . VAL A 1 292 ? -40.757 -7.781 38.752 1.00 81.19 292 VAL A O 1
ATOM 2217 N N . THR A 1 293 ? -41.835 -8.530 36.942 1.00 82.50 293 THR A N 1
ATOM 2218 C CA . THR A 1 293 ? -42.431 -9.713 37.593 1.00 82.50 293 THR A CA 1
ATOM 2219 C C . THR A 1 293 ? -41.396 -10.831 37.755 1.00 82.50 293 THR A C 1
ATOM 2221 O O . THR A 1 293 ? -40.463 -10.899 36.960 1.00 82.50 293 THR A O 1
ATOM 2224 N N . GLU A 1 294 ? -41.578 -11.756 38.707 1.00 75.88 294 GLU A N 1
ATOM 2225 C CA . GLU A 1 294 ? -40.634 -12.873 38.942 1.00 75.88 294 GLU A CA 1
ATOM 2226 C C . GLU A 1 294 ? -40.265 -13.638 37.657 1.00 75.88 294 GLU A C 1
ATOM 2228 O O . GLU A 1 294 ? -39.087 -13.888 37.418 1.00 75.88 294 GLU A O 1
ATOM 2233 N N . ASP A 1 295 ? -41.238 -13.895 36.774 1.00 75.94 295 ASP A N 1
ATOM 2234 C CA . ASP A 1 295 ? -41.032 -14.621 35.508 1.00 75.94 295 ASP A CA 1
ATOM 2235 C C . ASP A 1 295 ? -40.066 -13.935 34.518 1.00 75.94 295 ASP A C 1
ATOM 2237 O O . ASP A 1 295 ? -39.513 -14.590 33.636 1.00 75.94 295 ASP A O 1
ATOM 2241 N N . HIS A 1 296 ? -39.853 -12.620 34.635 1.00 81.94 296 HIS A N 1
ATOM 2242 C CA . HIS A 1 296 ? -38.995 -11.839 33.732 1.00 81.94 296 HIS A CA 1
ATOM 2243 C C . HIS A 1 296 ? -37.729 -11.301 34.412 1.00 81.94 296 HIS A C 1
ATOM 2245 O O . HIS A 1 296 ? -36.904 -10.660 33.757 1.00 81.94 296 HIS A O 1
ATOM 2251 N N . LEU A 1 297 ? -37.555 -11.573 35.708 1.00 84.69 297 LEU A N 1
ATOM 2252 C CA . LEU A 1 297 ? -36.447 -11.048 36.499 1.00 84.69 297 LEU A CA 1
ATOM 2253 C C . LEU A 1 297 ? -35.092 -11.552 35.987 1.00 84.69 297 LEU A C 1
ATOM 2255 O O . LEU A 1 297 ? -34.161 -10.765 35.853 1.00 84.69 297 LEU A O 1
ATOM 2259 N N . GLU A 1 298 ? -35.000 -12.834 35.629 1.00 84.62 298 GLU A N 1
ATOM 2260 C CA . GLU A 1 298 ? -33.764 -13.448 35.125 1.00 84.62 298 GLU A CA 1
ATOM 2261 C C . GLU A 1 298 ? -33.315 -12.831 33.788 1.00 84.62 298 GLU A C 1
ATOM 2263 O O . GLU A 1 298 ? -32.130 -12.594 33.567 1.00 84.62 298 GLU A O 1
ATOM 2268 N N . GLN A 1 299 ? -34.265 -12.512 32.901 1.00 85.31 299 GLN A N 1
ATOM 2269 C CA . GLN A 1 299 ? -33.972 -11.877 31.611 1.00 85.31 299 GLN A CA 1
ATOM 2270 C C . GLN A 1 299 ? -33.477 -10.443 31.789 1.00 85.31 299 GLN A C 1
ATOM 2272 O O . GLN A 1 299 ? -32.523 -10.037 31.129 1.00 85.31 299 GLN A O 1
ATOM 2277 N N . HIS A 1 300 ? -34.117 -9.693 32.686 1.00 87.19 300 HIS A N 1
ATOM 2278 C CA . HIS A 1 300 ? -33.722 -8.326 32.999 1.00 87.19 300 HIS A CA 1
ATOM 2279 C C . HIS A 1 300 ? -32.345 -8.284 33.680 1.00 87.19 300 HIS A C 1
ATOM 2281 O O . HIS A 1 300 ? -31.483 -7.519 33.261 1.00 87.19 300 HIS A O 1
ATOM 2287 N N . GLN A 1 301 ? -32.090 -9.166 34.653 1.00 88.62 301 GLN A N 1
ATOM 2288 C CA . GLN A 1 301 ? -30.777 -9.285 35.297 1.00 88.62 301 GLN A CA 1
ATOM 2289 C C . GLN A 1 301 ? -29.681 -9.627 34.293 1.00 88.62 301 GLN A C 1
ATOM 2291 O O . GLN A 1 301 ? -28.644 -8.975 34.281 1.00 88.62 301 GLN A O 1
ATOM 2296 N N . LYS A 1 302 ? -29.930 -10.593 33.402 1.00 87.88 302 LYS A N 1
ATOM 2297 C CA . LYS A 1 302 ? -28.966 -10.959 32.366 1.00 87.88 302 LYS A CA 1
ATOM 2298 C C . LYS A 1 302 ? -28.655 -9.792 31.426 1.00 87.88 302 LYS A C 1
ATOM 2300 O O . LYS A 1 302 ? -27.492 -9.557 31.129 1.00 87.88 302 LYS A O 1
ATOM 2305 N N . LEU A 1 303 ? -29.675 -9.055 30.985 1.00 87.69 303 LEU A N 1
ATOM 2306 C CA . LEU A 1 303 ? -29.492 -7.882 30.127 1.00 87.69 303 LEU A CA 1
ATOM 2307 C C . LEU A 1 303 ? -28.589 -6.834 30.791 1.00 87.69 303 LEU A C 1
ATOM 2309 O O . LEU A 1 303 ? -27.664 -6.333 30.158 1.00 87.69 303 LEU A O 1
ATOM 2313 N N . TRP A 1 304 ? -28.843 -6.518 32.061 1.00 90.12 304 TRP A N 1
ATOM 2314 C CA . TRP A 1 304 ? -28.049 -5.539 32.803 1.00 90.12 304 TRP A CA 1
ATOM 2315 C C . TRP A 1 304 ? -26.658 -6.049 33.167 1.00 90.12 304 TRP A C 1
ATOM 2317 O O . TRP A 1 304 ? -25.709 -5.269 33.157 1.00 90.12 304 TRP A O 1
ATOM 2327 N N . ASP A 1 305 ? -26.499 -7.348 33.414 1.00 90.69 305 ASP A N 1
ATOM 2328 C CA . ASP A 1 305 ? -25.186 -7.962 33.586 1.00 90.69 305 ASP A CA 1
ATOM 2329 C C . ASP A 1 305 ? -24.349 -7.874 32.306 1.00 90.69 305 ASP A C 1
ATOM 2331 O O . ASP A 1 305 ? -23.177 -7.489 32.364 1.00 90.69 305 ASP A O 1
ATOM 2335 N N . ASP A 1 306 ? -24.957 -8.149 31.151 1.00 85.25 306 ASP A N 1
ATOM 2336 C CA . ASP A 1 306 ? -24.307 -8.014 29.850 1.00 85.25 306 ASP A CA 1
ATOM 2337 C C . ASP A 1 306 ? -23.939 -6.543 29.593 1.00 85.25 306 ASP A C 1
ATOM 2339 O O . ASP A 1 306 ? -22.795 -6.259 29.246 1.00 85.25 306 ASP A O 1
ATOM 2343 N N . ILE A 1 307 ? -24.843 -5.587 29.843 1.00 86.94 307 ILE A N 1
ATOM 2344 C CA . ILE A 1 307 ? -24.567 -4.147 29.686 1.00 86.94 307 ILE A CA 1
ATOM 2345 C C . ILE A 1 307 ? -23.402 -3.696 30.581 1.00 86.94 307 ILE A C 1
ATOM 2347 O O . ILE A 1 307 ? -22.424 -3.140 30.085 1.00 86.94 307 ILE A O 1
ATOM 2351 N N . GLN A 1 308 ? -23.479 -3.959 31.885 1.00 92.19 308 GLN A N 1
ATOM 2352 C CA . GLN A 1 308 ? -22.505 -3.471 32.868 1.00 92.19 308 GLN A CA 1
ATOM 2353 C C . GLN A 1 308 ? -21.113 -4.061 32.654 1.00 92.19 308 GLN A C 1
ATOM 2355 O O . GLN A 1 308 ? -20.109 -3.372 32.817 1.00 92.19 308 GLN A O 1
ATOM 2360 N N . THR A 1 309 ? -21.033 -5.327 32.241 1.00 85.50 309 THR A N 1
ATOM 2361 C CA . THR A 1 309 ? -19.741 -5.946 31.922 1.00 85.50 309 THR A CA 1
ATOM 2362 C C . THR A 1 309 ? -19.201 -5.553 30.554 1.00 85.50 309 THR A C 1
ATOM 2364 O O . THR A 1 309 ? -17.984 -5.474 30.398 1.00 85.50 309 THR A O 1
ATOM 2367 N N . THR A 1 310 ? -20.074 -5.288 29.579 1.00 82.94 310 THR A N 1
ATOM 2368 C CA . THR A 1 310 ? -19.680 -4.883 28.222 1.00 82.94 310 THR A CA 1
ATOM 2369 C C . THR A 1 310 ? -19.145 -3.455 28.188 1.00 82.94 310 THR A C 1
ATOM 2371 O O . THR A 1 310 ? -18.184 -3.187 27.472 1.00 82.94 310 THR A O 1
ATOM 2374 N N . TYR A 1 311 ? -19.757 -2.551 28.953 1.00 84.25 311 TYR A N 1
ATOM 2375 C CA . TYR A 1 311 ? -19.402 -1.130 28.993 1.00 84.25 311 TYR A CA 1
ATOM 2376 C C . TYR A 1 311 ? -18.623 -0.732 30.256 1.00 84.25 311 TYR A C 1
ATOM 2378 O O . TYR A 1 311 ? -18.396 0.451 30.469 1.00 84.25 311 TYR A O 1
ATOM 2386 N N . GLU A 1 312 ? -18.211 -1.703 31.083 1.00 91.44 312 GLU A N 1
ATOM 2387 C CA . GLU A 1 312 ? -17.437 -1.484 32.321 1.00 91.44 312 GLU A CA 1
ATOM 2388 C C . GLU A 1 312 ? -18.023 -0.373 33.217 1.00 91.44 312 GLU A C 1
ATOM 2390 O O . GLU A 1 312 ? -17.317 0.468 33.769 1.00 91.44 312 GLU A O 1
ATOM 2395 N N . CYS A 1 313 ? -19.346 -0.394 33.364 1.00 94.25 313 CYS A N 1
ATOM 2396 C CA . CYS A 1 313 ? -20.148 0.610 34.055 1.00 94.25 313 CYS A CA 1
ATOM 2397 C C . CYS A 1 313 ? -21.022 -0.050 35.133 1.00 94.25 313 CYS A C 1
ATOM 2399 O O . CYS A 1 313 ? -21.213 -1.270 35.136 1.00 94.25 313 CYS A O 1
ATOM 2401 N N . CYS A 1 314 ? -21.561 0.730 36.071 1.00 95.94 314 CYS A N 1
ATOM 2402 C CA . CYS A 1 314 ? -22.471 0.222 37.096 1.00 95.94 314 CYS A CA 1
ATOM 2403 C C . CYS A 1 314 ? -23.673 1.139 37.307 1.00 95.94 314 CYS A C 1
ATOM 2405 O O . CYS A 1 314 ? -23.521 2.321 37.604 1.00 95.94 314 CYS A O 1
ATOM 2407 N N . GLY A 1 315 ? -24.875 0.564 37.238 1.00 95.31 315 GLY A N 1
ATOM 2408 C CA . GLY A 1 315 ? -26.124 1.314 37.346 1.00 95.31 315 GLY A CA 1
ATOM 2409 C C . GLY A 1 315 ? -26.382 2.209 36.131 1.00 95.31 315 GLY A C 1
ATOM 2410 O O . GLY A 1 315 ? -25.649 2.181 35.142 1.00 95.31 315 GLY A O 1
ATOM 2411 N N . LEU A 1 316 ? -27.457 2.995 36.185 1.00 95.19 316 LEU A N 1
ATOM 2412 C CA . LEU A 1 316 ? -27.852 3.860 35.073 1.00 95.19 316 LEU A CA 1
ATOM 2413 C C . LEU A 1 316 ? -26.944 5.097 34.988 1.00 95.19 316 LEU A C 1
ATOM 2415 O O . LEU A 1 316 ? -26.253 5.291 33.994 1.00 95.19 316 LEU A O 1
ATOM 2419 N N . ASN A 1 317 ? -26.936 5.901 36.048 1.00 95.19 317 ASN A N 1
ATOM 2420 C CA . ASN A 1 317 ? -26.080 7.071 36.256 1.00 95.19 317 ASN A CA 1
ATOM 2421 C C . ASN A 1 317 ? -24.919 6.760 37.210 1.00 95.19 317 ASN A C 1
ATOM 2423 O O . ASN A 1 317 ? -23.964 7.526 37.295 1.00 95.19 317 ASN A O 1
ATOM 2427 N N . GLY A 1 318 ? -25.015 5.660 37.956 1.00 95.12 318 GLY A N 1
ATOM 2428 C CA . GLY A 1 318 ? -23.959 5.185 38.835 1.00 95.12 318 GLY A CA 1
ATOM 2429 C C . GLY A 1 318 ? -24.438 4.099 39.805 1.00 95.12 318 GLY A C 1
ATOM 2430 O O . GLY A 1 318 ? -25.630 3.782 39.874 1.00 95.12 318 GLY A O 1
ATOM 2431 N N . PRO A 1 319 ? -23.532 3.552 40.629 1.00 94.19 319 PRO A N 1
ATOM 2432 C CA . PRO A 1 319 ? -23.827 2.446 41.547 1.00 94.19 319 PRO A CA 1
ATOM 2433 C C . PRO A 1 319 ? -24.871 2.796 42.622 1.00 94.19 319 PRO A C 1
ATOM 2435 O O . PRO A 1 319 ? -25.547 1.912 43.150 1.00 94.19 319 PRO A O 1
ATOM 2438 N N . GLU A 1 320 ? -25.047 4.085 42.925 1.00 92.88 320 GLU A N 1
ATOM 2439 C CA . GLU A 1 320 ? -26.066 4.597 43.854 1.00 92.88 320 GLU A CA 1
ATOM 2440 C C . GLU A 1 320 ? -27.506 4.311 43.386 1.00 92.88 320 GLU A C 1
ATOM 2442 O O . GLU A 1 320 ? -28.418 4.226 44.212 1.00 92.88 320 GLU A O 1
ATOM 2447 N N . ASP A 1 321 ? -27.730 4.083 42.089 1.00 93.81 321 ASP A N 1
ATOM 2448 C CA . ASP A 1 321 ? -29.061 3.774 41.560 1.00 93.81 321 ASP A CA 1
ATOM 2449 C C . ASP A 1 321 ? -29.636 2.470 42.131 1.00 93.81 321 ASP A C 1
ATOM 2451 O O . ASP A 1 321 ? -30.844 2.376 42.364 1.00 93.81 321 ASP A O 1
ATOM 2455 N N . TYR A 1 322 ? -28.782 1.494 42.459 1.00 92.62 322 TYR A N 1
ATOM 2456 C CA . TYR A 1 322 ? -29.199 0.256 43.126 1.00 92.62 322 TYR A CA 1
ATOM 2457 C C . TYR A 1 322 ? -29.810 0.523 44.507 1.00 92.62 322 TYR A C 1
ATOM 2459 O O . TYR A 1 322 ? -30.810 -0.092 44.888 1.00 92.62 322 TYR A O 1
ATOM 2467 N N . ARG A 1 323 ? -29.288 1.520 45.234 1.00 90.75 323 ARG A N 1
ATOM 2468 C CA . ARG A 1 323 ? -29.852 1.960 46.517 1.00 90.75 323 ARG A CA 1
ATOM 2469 C C . ARG A 1 323 ? -31.237 2.585 46.327 1.00 90.75 323 ARG A C 1
ATOM 2471 O O . ARG A 1 323 ? -32.113 2.364 47.162 1.00 90.75 323 ARG A O 1
ATOM 2478 N N . ALA A 1 324 ? -31.456 3.316 45.231 1.00 89.19 324 ALA A N 1
ATOM 2479 C CA . ALA A 1 324 ? -32.745 3.931 44.911 1.00 89.19 324 ALA A CA 1
ATOM 2480 C C . ALA A 1 324 ? -33.839 2.892 44.599 1.00 89.19 324 ALA A C 1
ATOM 2482 O O . ALA A 1 324 ? -34.985 3.073 45.012 1.00 89.19 324 ALA A O 1
ATOM 2483 N N . VAL A 1 325 ? -33.482 1.780 43.947 1.00 89.44 325 VAL A N 1
ATOM 2484 C CA . VAL A 1 325 ? -34.402 0.656 43.672 1.00 89.44 325 VAL A CA 1
ATOM 2485 C C . VAL A 1 325 ? -34.432 -0.407 44.780 1.00 89.44 325 VAL A C 1
ATOM 2487 O O . VAL A 1 325 ? -35.084 -1.436 44.626 1.00 89.44 325 VAL A O 1
ATOM 2490 N N . GLN A 1 326 ? -33.771 -0.155 45.917 1.00 91.19 326 GLN A N 1
ATOM 2491 C CA . GLN A 1 326 ? -33.699 -1.058 47.076 1.00 91.19 326 GLN A CA 1
ATOM 2492 C C . GLN A 1 326 ? -33.117 -2.446 46.752 1.00 91.19 326 GLN A C 1
ATOM 2494 O O . GLN A 1 326 ? -33.496 -3.448 47.362 1.00 91.19 326 GLN A O 1
ATOM 2499 N N . GLN A 1 327 ? -32.176 -2.509 45.811 1.00 89.44 327 GLN A N 1
ATOM 2500 C CA . GLN A 1 327 ? -31.460 -3.728 45.445 1.00 89.44 327 GLN A CA 1
ATOM 2501 C C . GLN A 1 327 ? -29.974 -3.615 45.815 1.00 89.44 327 GLN A C 1
ATOM 2503 O O . GLN A 1 327 ? -29.428 -2.512 45.875 1.00 89.44 327 GLN A O 1
ATOM 2508 N N . PRO A 1 328 ? -29.289 -4.735 46.103 1.00 91.50 328 PRO A N 1
ATOM 2509 C CA . PRO A 1 328 ? -27.836 -4.720 46.205 1.00 91.50 328 PRO A CA 1
ATOM 2510 C C . PRO A 1 328 ? -27.217 -4.431 44.830 1.00 91.50 328 PRO A C 1
ATOM 2512 O O . PRO A 1 328 ? -27.797 -4.775 43.802 1.00 91.50 328 PRO A O 1
ATOM 2515 N N . ILE A 1 329 ? -26.021 -3.840 44.821 1.00 93.62 329 ILE A N 1
ATOM 2516 C CA . ILE A 1 329 ? -25.234 -3.628 43.597 1.00 93.62 329 ILE A CA 1
ATOM 2517 C C . ILE A 1 329 ? -25.067 -4.965 42.866 1.00 93.62 329 ILE A C 1
ATOM 2519 O O . ILE A 1 329 ? -24.685 -5.955 43.494 1.00 93.62 329 ILE A O 1
ATOM 2523 N N . SER A 1 330 ? -25.335 -5.015 41.558 1.00 93.12 330 SER A N 1
ATOM 2524 C CA . SER A 1 330 ? -25.223 -6.276 40.813 1.00 93.12 330 SER A CA 1
ATOM 2525 C C . SER A 1 330 ? -23.795 -6.840 40.841 1.00 93.12 330 SER A C 1
ATOM 2527 O O . SER A 1 330 ? -22.804 -6.108 40.874 1.00 93.12 330 SER A O 1
ATOM 2529 N N . LEU A 1 331 ? -23.679 -8.169 40.790 1.00 92.88 331 LEU A N 1
ATOM 2530 C CA . LEU A 1 331 ? -22.397 -8.873 40.735 1.00 92.88 331 LEU A CA 1
ATOM 2531 C C . LEU A 1 331 ? -21.559 -8.457 39.512 1.00 92.88 331 LEU A C 1
ATOM 2533 O O . LEU A 1 331 ? -20.331 -8.429 39.600 1.00 92.88 331 LEU A O 1
ATOM 2537 N N . SER A 1 332 ? -22.206 -8.136 38.390 1.00 92.94 332 SER A N 1
ATOM 2538 C CA . SER A 1 332 ? -21.563 -7.676 37.150 1.00 92.94 332 SER A CA 1
ATOM 2539 C C . SER A 1 332 ? -20.822 -6.347 37.298 1.00 92.94 332 SER A C 1
ATOM 2541 O O . SER A 1 332 ? -19.834 -6.138 36.599 1.00 92.94 332 SER A O 1
ATOM 2543 N N . CYS A 1 333 ? -21.194 -5.505 38.269 1.00 95.19 333 CYS A N 1
ATOM 2544 C CA . CYS A 1 333 ? -20.444 -4.291 38.597 1.00 95.19 333 CYS A CA 1
ATOM 2545 C C . CYS A 1 333 ? -19.065 -4.571 39.226 1.00 95.19 333 CYS A C 1
ATOM 2547 O O . CYS A 1 333 ? -18.241 -3.665 39.333 1.00 95.19 333 CYS A O 1
ATOM 2549 N N . CYS A 1 334 ? -18.812 -5.807 39.677 1.00 94.56 334 CYS A N 1
ATOM 2550 C CA . CYS A 1 334 ? -17.582 -6.230 40.343 1.00 94.56 334 CYS A CA 1
ATOM 2551 C C . CYS A 1 334 ? -16.762 -7.170 39.434 1.00 94.56 334 CYS A C 1
ATOM 2553 O O . CYS A 1 334 ? -16.933 -8.395 39.502 1.00 94.56 334 CYS A O 1
ATOM 2555 N N . PRO A 1 335 ? -15.813 -6.662 38.625 1.00 84.69 335 PRO A N 1
ATOM 2556 C CA . PRO A 1 335 ? -15.156 -7.443 37.569 1.00 84.69 335 PRO A CA 1
ATOM 2557 C C . PRO A 1 335 ? -14.403 -8.687 38.072 1.00 84.69 335 PRO A C 1
ATOM 2559 O O . PRO A 1 335 ? -14.458 -9.749 37.446 1.00 84.69 335 PRO A O 1
ATOM 2562 N N . CYS A 1 336 ? -13.731 -8.599 39.226 1.00 84.81 336 CYS A N 1
ATOM 2563 C CA . CYS A 1 336 ? -13.024 -9.736 39.829 1.00 84.81 336 CYS A CA 1
ATOM 2564 C C . CYS A 1 336 ? -13.981 -10.825 40.337 1.00 84.81 336 CYS A C 1
ATOM 2566 O O . CYS A 1 336 ? -13.686 -12.014 40.215 1.00 84.81 336 CYS A O 1
ATOM 2568 N N . ALA A 1 337 ? -15.126 -10.428 40.896 1.00 87.44 337 ALA A N 1
ATOM 2569 C CA . ALA A 1 337 ? -16.119 -11.358 41.420 1.00 87.44 337 ALA A CA 1
ATOM 2570 C C . ALA A 1 337 ? -16.894 -12.041 40.284 1.00 87.44 337 ALA A C 1
ATOM 2572 O O . ALA A 1 337 ? -17.080 -13.259 40.312 1.00 87.44 337 ALA A O 1
ATOM 2573 N N . TYR A 1 338 ? -17.274 -11.281 39.254 1.00 85.81 338 TYR A N 1
ATOM 2574 C CA . TYR A 1 338 ? -18.003 -11.789 38.094 1.00 85.81 338 TYR A CA 1
ATOM 2575 C C . TYR A 1 338 ? -17.217 -12.876 37.340 1.00 85.81 338 TYR A C 1
ATOM 2577 O O . TYR A 1 338 ? -17.762 -13.927 37.006 1.00 85.81 338 TYR A O 1
ATOM 2585 N N . ARG A 1 339 ? -15.899 -12.688 37.168 1.00 85.62 339 ARG A N 1
ATOM 2586 C CA . ARG A 1 339 ? -15.007 -13.643 36.476 1.00 85.62 339 ARG A CA 1
ATOM 2587 C C . ARG A 1 339 ? -14.613 -14.869 37.315 1.00 85.62 339 ARG A C 1
ATOM 2589 O O . ARG A 1 339 ? -13.916 -15.753 36.815 1.00 85.62 339 ARG A O 1
ATOM 2596 N N . ALA A 1 340 ? -15.019 -14.953 38.583 1.00 86.25 340 ALA A N 1
ATOM 2597 C CA . ALA A 1 340 ? -14.629 -16.054 39.457 1.00 86.25 340 ALA A CA 1
ATOM 2598 C C . ALA A 1 340 ? -15.275 -17.391 39.036 1.00 86.25 340 ALA A C 1
ATOM 2600 O O . ALA A 1 340 ? -16.490 -17.491 38.842 1.00 86.25 340 ALA A O 1
ATOM 2601 N N . LEU A 1 341 ? -14.444 -18.437 38.949 1.00 82.81 341 LEU A N 1
ATOM 2602 C CA . LEU A 1 341 ? -14.818 -19.786 38.493 1.00 82.81 341 LEU A CA 1
ATOM 2603 C C . LEU A 1 341 ? -15.634 -20.585 39.519 1.00 82.81 341 LEU A C 1
ATOM 2605 O O . LEU A 1 341 ? -16.421 -21.448 39.140 1.00 82.81 341 LEU A O 1
ATOM 2609 N N . THR A 1 342 ? -15.444 -20.329 40.816 1.00 90.19 342 THR A N 1
ATOM 2610 C CA . THR A 1 342 ? -16.134 -21.052 41.893 1.00 90.19 342 THR A CA 1
ATOM 2611 C C . THR A 1 342 ? -17.120 -20.140 42.612 1.00 90.19 342 THR A C 1
ATOM 2613 O O . THR A 1 342 ? -16.856 -18.954 42.814 1.00 90.19 342 THR A O 1
ATOM 2616 N N . SER A 1 343 ? -18.256 -20.698 43.038 1.00 89.12 343 SER A N 1
ATOM 2617 C CA . SER A 1 343 ? -19.290 -19.964 43.784 1.00 89.12 343 SER A CA 1
ATOM 2618 C C . SER A 1 343 ? -18.760 -19.379 45.097 1.00 89.12 343 SER A C 1
ATOM 2620 O O . SER A 1 343 ? -19.104 -18.255 45.451 1.00 89.12 343 SER A O 1
ATOM 2622 N N . TYR A 1 344 ? -17.867 -20.104 45.777 1.00 90.62 344 TYR A N 1
ATOM 2623 C CA . TYR A 1 344 ? -17.221 -19.645 47.006 1.00 90.62 344 TYR A CA 1
ATOM 2624 C C . TYR A 1 344 ? -16.327 -18.418 46.769 1.00 90.62 344 TYR A C 1
ATOM 2626 O O . TYR A 1 344 ? -16.474 -17.405 47.451 1.00 90.62 344 TYR A O 1
ATOM 2634 N N . ALA A 1 345 ? -15.442 -18.473 45.765 1.00 88.19 345 ALA A N 1
ATOM 2635 C CA . ALA A 1 345 ? -14.568 -17.345 45.442 1.00 88.19 345 ALA A CA 1
ATOM 2636 C C . ALA A 1 345 ? -15.372 -16.127 44.971 1.00 88.19 345 ALA A C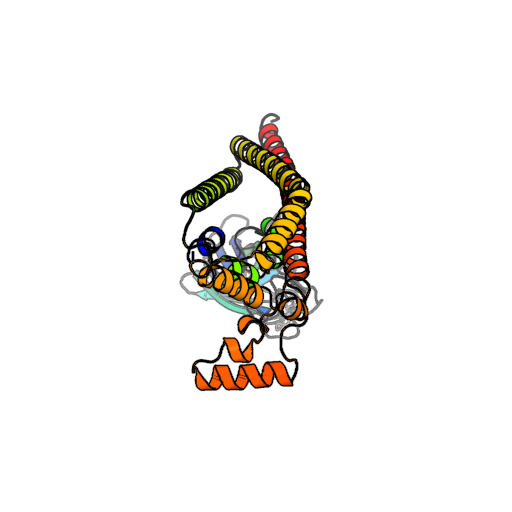 1
ATOM 2638 O O . ALA A 1 345 ? -15.074 -15.008 45.373 1.00 88.19 345 ALA A O 1
ATOM 2639 N N . ARG A 1 346 ? -16.423 -16.350 44.173 1.00 92.00 346 ARG A N 1
ATOM 2640 C CA . ARG A 1 346 ? -17.343 -15.305 43.709 1.00 92.00 346 ARG A CA 1
ATOM 2641 C C . ARG A 1 346 ? -17.975 -14.546 44.870 1.00 92.00 346 ARG A C 1
ATOM 2643 O O . ARG A 1 346 ? -17.944 -13.322 44.878 1.00 92.00 346 ARG A O 1
ATOM 2650 N N . GLN A 1 347 ? -18.504 -15.261 45.862 1.00 94.00 347 GLN A N 1
ATOM 2651 C CA . GLN A 1 347 ? -19.153 -14.636 47.012 1.00 94.00 347 GLN A CA 1
ATOM 2652 C C . GLN A 1 347 ? -18.158 -13.860 47.882 1.00 94.00 347 GLN A C 1
ATOM 2654 O O . GLN A 1 347 ? -18.455 -12.741 48.291 1.00 94.00 347 GLN A O 1
ATOM 2659 N N . GLN A 1 348 ? -16.968 -14.417 48.124 1.00 94.25 348 GLN A N 1
ATOM 2660 C CA . GLN A 1 348 ? -15.931 -13.742 48.904 1.00 94.25 348 GLN A CA 1
ATOM 2661 C C . GLN A 1 348 ? -15.428 -12.469 48.204 1.00 94.25 348 GLN A C 1
ATOM 2663 O O . GLN A 1 348 ? -15.377 -11.411 48.823 1.00 94.25 348 GLN A O 1
ATOM 2668 N N . LEU A 1 349 ? -15.117 -12.553 46.907 1.00 93.00 349 LEU A N 1
ATOM 2669 C CA . LEU A 1 349 ? -14.648 -11.415 46.110 1.00 93.00 349 LEU A CA 1
ATOM 2670 C C . LEU A 1 349 ? -15.716 -10.334 45.947 1.00 93.00 349 LEU A C 1
ATOM 2672 O O . LEU A 1 349 ? -15.380 -9.157 45.903 1.00 93.00 349 LEU A O 1
ATOM 2676 N N . TYR A 1 350 ? -16.990 -10.719 45.871 1.00 94.56 350 TYR A N 1
ATOM 2677 C CA . TYR A 1 350 ? -18.094 -9.766 45.825 1.00 94.56 350 TYR A CA 1
ATOM 2678 C C . TYR A 1 350 ? -18.200 -8.968 47.129 1.00 94.56 350 TYR A C 1
ATOM 2680 O O . TYR A 1 350 ? -18.295 -7.748 47.079 1.00 94.56 350 TYR A O 1
ATOM 2688 N N . GLN A 1 351 ? -18.093 -9.618 48.293 1.00 95.06 351 GLN A N 1
ATOM 2689 C CA . GLN A 1 351 ? -18.090 -8.900 49.575 1.00 95.06 351 GLN A CA 1
ATOM 2690 C C . GLN A 1 351 ? -16.889 -7.960 49.697 1.00 95.06 351 GLN A C 1
ATOM 2692 O O . GLN A 1 351 ? -17.060 -6.796 50.042 1.00 95.06 351 GLN A O 1
ATOM 2697 N N . THR A 1 352 ? -15.694 -8.425 49.321 1.00 94.44 352 THR A N 1
ATOM 2698 C CA . THR A 1 352 ? -14.509 -7.558 49.277 1.00 94.44 352 THR A CA 1
ATOM 2699 C C . THR A 1 352 ? -14.719 -6.368 48.342 1.00 94.44 352 THR A C 1
ATOM 2701 O O . THR A 1 352 ? -14.391 -5.255 48.725 1.00 94.44 352 THR A O 1
ATOM 2704 N N . CYS A 1 353 ? -15.314 -6.577 47.162 1.00 94.69 353 CYS A N 1
ATOM 2705 C CA . CYS A 1 353 ? -15.602 -5.511 46.203 1.00 94.69 353 CYS A CA 1
ATOM 2706 C C . CYS A 1 353 ? -16.502 -4.416 46.787 1.00 94.69 353 CYS A C 1
ATOM 2708 O O . CYS A 1 353 ? -16.241 -3.235 46.570 1.00 94.69 353 CYS A O 1
ATOM 2710 N N . LEU A 1 354 ? -17.537 -4.803 47.539 1.00 94.50 354 LEU A N 1
ATOM 2711 C CA . LEU A 1 354 ? -18.435 -3.860 48.204 1.00 94.50 354 LEU A CA 1
ATOM 2712 C C . LEU A 1 354 ? -17.737 -3.108 49.345 1.00 94.50 354 LEU A C 1
ATOM 2714 O O . LEU A 1 354 ? -17.916 -1.903 49.470 1.00 94.50 354 LEU A O 1
ATOM 2718 N N . GLU A 1 355 ? -16.933 -3.796 50.160 1.00 95.12 355 GLU A N 1
ATOM 2719 C CA . GLU A 1 355 ? -16.206 -3.187 51.285 1.00 95.12 355 GLU A CA 1
ATOM 2720 C C . GLU A 1 355 ? -15.100 -2.228 50.830 1.00 95.12 355 GLU A C 1
ATOM 2722 O O . GLU A 1 355 ? -14.860 -1.210 51.476 1.00 95.12 355 GLU A O 1
ATOM 2727 N N . SER A 1 356 ? -14.412 -2.558 49.735 1.00 92.25 356 SER A N 1
ATOM 2728 C CA . SER A 1 356 ? -13.333 -1.741 49.178 1.00 92.25 356 SER A CA 1
ATOM 2729 C C . SER A 1 356 ? -13.794 -0.757 48.103 1.00 92.25 356 SER A C 1
ATOM 2731 O O . SER A 1 356 ? -12.937 -0.132 47.484 1.00 92.25 356 SER A O 1
ATOM 2733 N N . GLU A 1 357 ? -15.102 -0.674 47.834 1.00 92.25 357 GLU A N 1
ATOM 2734 C CA . GLU A 1 357 ? -15.701 0.146 46.768 1.00 92.25 357 GLU A CA 1
ATOM 2735 C C . GLU A 1 357 ? -15.014 -0.048 45.400 1.00 92.25 357 GLU A C 1
ATOM 2737 O O . GLU A 1 357 ? -14.797 0.892 44.643 1.00 92.25 357 GLU A O 1
ATOM 2742 N N . SER A 1 358 ? -14.638 -1.290 45.072 1.00 89.75 358 SER A N 1
ATOM 2743 C CA . SER A 1 358 ? -13.889 -1.613 43.846 1.00 89.75 358 SER A CA 1
ATOM 2744 C C . SER A 1 358 ? -14.793 -2.022 42.675 1.00 89.75 358 SER A C 1
ATOM 2746 O O . SER A 1 358 ? -14.378 -2.810 41.818 1.00 89.75 358 SER A O 1
ATOM 2748 N N . TYR A 1 359 ? -16.048 -1.582 42.690 1.00 93.00 359 TYR A N 1
ATOM 2749 C CA . TYR A 1 359 ? -16.990 -1.736 41.583 1.00 93.00 359 TYR A CA 1
ATOM 2750 C C . TYR A 1 359 ? -16.807 -0.601 40.564 1.00 93.00 359 TYR A C 1
ATOM 2752 O O . TYR A 1 359 ? -16.167 0.406 40.863 1.00 93.00 359 TYR A O 1
ATOM 2760 N N . PHE A 1 360 ? -17.358 -0.750 39.358 1.00 93.38 360 PHE A N 1
ATOM 2761 C CA . PHE A 1 360 ? -17.339 0.331 38.366 1.00 93.38 360 PHE A CA 1
ATOM 2762 C C . PHE A 1 360 ? -18.049 1.586 38.902 1.00 93.38 360 PHE A C 1
ATOM 2764 O O . PHE A 1 360 ? -19.147 1.491 39.452 1.00 93.38 360 PHE A O 1
ATOM 2771 N N . SER A 1 361 ? -17.415 2.753 38.769 1.00 91.88 361 SER A N 1
ATOM 2772 C CA . SER A 1 361 ? -17.926 4.025 39.302 1.00 91.88 361 SER A CA 1
ATOM 2773 C C . SER A 1 361 ? -18.794 4.803 38.316 1.00 91.88 361 SER A C 1
ATOM 2775 O O . SER A 1 361 ? -19.610 5.612 38.751 1.00 91.88 361 SER A O 1
ATOM 2777 N N . GLU A 1 362 ? -18.614 4.566 37.018 1.00 94.12 362 GLU A N 1
ATOM 2778 C CA . GLU A 1 362 ? -19.300 5.290 35.946 1.00 94.12 362 GLU A CA 1
ATOM 2779 C C . GLU A 1 362 ? -20.683 4.692 35.650 1.00 94.12 362 GLU A C 1
ATOM 2781 O O . GLU A 1 362 ? -20.886 3.475 35.738 1.00 94.12 362 GLU A O 1
ATOM 2786 N N . GLY A 1 363 ? -21.637 5.551 35.289 1.00 95.00 363 GLY A N 1
ATOM 2787 C CA . GLY A 1 363 ? -22.987 5.156 34.893 1.00 95.00 363 GLY A CA 1
ATOM 2788 C C . GLY A 1 363 ? -23.049 4.618 33.464 1.00 95.00 363 GLY A C 1
ATOM 2789 O O . GLY A 1 363 ? -22.402 5.138 32.555 1.00 95.00 363 GLY A O 1
ATOM 2790 N N . CYS A 1 364 ? -23.866 3.590 33.238 1.00 93.19 364 CYS A N 1
ATOM 2791 C CA . CYS A 1 364 ? -23.982 2.969 31.921 1.00 93.19 364 CYS A CA 1
ATOM 2792 C C . CYS A 1 364 ? -24.634 3.859 30.859 1.00 93.19 364 CYS A C 1
ATOM 2794 O O . CYS A 1 364 ? -24.346 3.682 29.679 1.00 93.19 364 CYS A O 1
ATOM 2796 N N . GLU A 1 365 ? -25.502 4.807 31.229 1.00 92.88 365 GLU A N 1
ATOM 2797 C CA . GLU A 1 365 ? -26.124 5.714 30.256 1.00 92.88 365 GLU A CA 1
ATOM 2798 C C . GLU A 1 365 ? -25.066 6.559 29.535 1.00 92.88 365 GLU A C 1
ATOM 2800 O O . GLU A 1 365 ? -25.045 6.599 28.302 1.00 92.88 365 GLU A O 1
ATOM 2805 N N . ASP A 1 366 ? -24.165 7.183 30.293 1.00 90.69 366 ASP A N 1
ATOM 2806 C CA . ASP A 1 366 ? -23.130 8.053 29.740 1.00 90.69 366 ASP A CA 1
ATOM 2807 C C . ASP A 1 366 ? -22.098 7.262 28.930 1.00 90.69 366 ASP A C 1
ATOM 2809 O O . ASP A 1 366 ? -21.754 7.688 27.827 1.00 90.69 366 ASP A O 1
ATOM 2813 N N . GLU A 1 367 ? -21.674 6.084 29.401 1.00 90.00 367 GLU A N 1
ATOM 2814 C CA . GLU A 1 367 ? -20.735 5.224 28.666 1.00 90.00 367 GLU A CA 1
ATOM 2815 C C . GLU A 1 367 ? -21.325 4.708 27.347 1.00 90.00 367 GLU A C 1
ATOM 2817 O O . GLU A 1 367 ? -20.685 4.767 26.293 1.00 90.00 367 GLU A O 1
ATOM 2822 N N . ILE A 1 368 ? -22.590 4.276 27.347 1.00 85.75 368 ILE A N 1
ATOM 2823 C CA . ILE A 1 368 ? -23.259 3.827 26.119 1.00 85.75 368 ILE A CA 1
ATOM 2824 C C . ILE A 1 368 ? -23.416 4.991 25.137 1.00 85.75 368 ILE A C 1
ATOM 2826 O O . ILE A 1 368 ? -23.147 4.837 23.942 1.00 85.75 368 ILE A O 1
ATOM 2830 N N . LEU A 1 369 ? -23.828 6.170 25.614 1.00 87.19 369 LEU A N 1
ATOM 2831 C CA . LEU A 1 369 ? -23.946 7.362 24.772 1.00 87.19 369 LEU A CA 1
ATOM 2832 C C . LEU A 1 369 ? -22.582 7.838 24.258 1.00 87.19 369 LEU A C 1
ATOM 2834 O O . LEU A 1 369 ? -22.493 8.298 23.117 1.00 87.19 369 LEU A O 1
ATOM 2838 N N . TYR A 1 370 ? -21.522 7.707 25.053 1.00 84.44 370 TYR A N 1
ATOM 2839 C CA . TYR A 1 370 ? -20.155 7.999 24.640 1.00 84.44 370 TYR A CA 1
ATOM 2840 C C . TYR A 1 370 ? -19.712 7.079 23.498 1.00 84.44 370 TYR A C 1
ATOM 2842 O O . TYR A 1 370 ? -19.278 7.576 22.455 1.00 84.44 370 TYR A O 1
ATOM 2850 N N . VAL A 1 371 ? -19.905 5.764 23.639 1.00 77.25 371 VAL A N 1
ATOM 2851 C CA . VAL A 1 371 ? -19.573 4.787 22.591 1.00 77.25 371 VAL A CA 1
ATOM 2852 C C . VAL A 1 371 ? -20.371 5.056 21.315 1.00 77.25 371 VAL A C 1
ATOM 2854 O O . VAL A 1 371 ? -19.790 5.142 20.238 1.00 77.25 371 VAL A O 1
ATOM 2857 N N . LEU A 1 372 ? -21.680 5.301 21.415 1.00 73.88 372 LEU A N 1
ATOM 2858 C CA . LEU A 1 372 ? -22.523 5.611 20.252 1.00 73.88 372 LEU A CA 1
ATOM 2859 C C . LEU A 1 372 ? -22.081 6.880 19.513 1.00 73.88 372 LEU A C 1
ATOM 2861 O O . LEU A 1 372 ? -22.126 6.936 18.281 1.00 73.88 372 LEU A O 1
ATOM 2865 N N . ARG A 1 373 ? -21.670 7.915 20.255 1.00 80.00 373 ARG A N 1
ATOM 2866 C CA . ARG A 1 373 ? -21.144 9.156 19.675 1.00 80.00 373 ARG A CA 1
ATOM 2867 C C . ARG A 1 373 ? -19.811 8.918 18.985 1.00 80.00 373 ARG A C 1
ATOM 2869 O O . ARG A 1 373 ? -19.649 9.362 17.852 1.00 80.00 373 ARG A O 1
ATOM 2876 N N . SER A 1 374 ? -18.914 8.199 19.652 1.00 78.06 374 SER A N 1
ATOM 2877 C CA . SER A 1 374 ? -17.612 7.818 19.114 1.00 78.06 374 SER A CA 1
ATOM 2878 C C . SER A 1 374 ? -17.769 7.039 17.807 1.00 78.06 374 SER A C 1
ATOM 2880 O O . SER A 1 374 ? -17.208 7.435 16.787 1.00 78.06 374 SER A O 1
ATOM 2882 N N . ASP A 1 375 ? -18.615 6.008 17.788 1.00 75.50 375 ASP A N 1
ATOM 2883 C CA . ASP A 1 375 ? -18.873 5.188 16.601 1.00 75.50 375 ASP A CA 1
ATOM 2884 C C . ASP A 1 375 ? -19.433 6.018 15.437 1.00 75.50 375 ASP A C 1
ATOM 2886 O O . ASP A 1 375 ? -19.008 5.866 14.289 1.00 75.50 375 ASP A O 1
ATOM 2890 N N . ALA A 1 376 ? -20.357 6.942 15.716 1.00 72.25 376 ALA A N 1
ATOM 2891 C CA . ALA A 1 376 ? -20.901 7.835 14.698 1.00 72.25 376 ALA A CA 1
ATOM 2892 C C . ALA A 1 376 ? -19.836 8.794 14.132 1.00 72.25 376 ALA A C 1
ATOM 2894 O O . ALA A 1 376 ? -19.781 8.998 12.918 1.00 72.25 376 ALA A O 1
ATOM 2895 N N . ASP A 1 377 ? -18.979 9.361 14.986 1.00 76.44 377 ASP A N 1
ATOM 2896 C CA . ASP A 1 377 ? -17.897 10.260 14.570 1.00 76.44 377 ASP A CA 1
ATOM 2897 C C . ASP A 1 377 ? -16.841 9.520 13.731 1.00 76.44 377 ASP A C 1
ATOM 2899 O O . ASP A 1 377 ? -16.398 10.033 12.697 1.00 76.44 377 ASP A O 1
ATOM 2903 N N . TRP A 1 378 ? -16.516 8.275 14.094 1.00 77.00 378 TRP A N 1
ATOM 2904 C CA . TRP A 1 378 ? -15.658 7.396 13.298 1.00 77.00 378 TRP A CA 1
ATOM 2905 C C . TRP A 1 378 ? -16.246 7.099 11.917 1.00 77.00 378 TRP A C 1
ATOM 2907 O O . TRP A 1 378 ? -15.545 7.241 10.913 1.00 77.00 378 TRP A O 1
ATOM 2917 N N . LEU A 1 379 ? -17.529 6.736 11.837 1.00 69.88 379 LEU A N 1
ATOM 2918 C CA . LEU A 1 379 ? -18.201 6.455 10.563 1.00 69.88 379 LEU A CA 1
ATOM 2919 C C . LEU A 1 379 ? -18.208 7.673 9.631 1.00 69.88 379 LEU A C 1
ATOM 2921 O O . LEU A 1 379 ? -17.941 7.540 8.435 1.00 69.88 379 LEU A O 1
ATOM 2925 N N . ILE A 1 380 ? -18.463 8.867 10.174 1.00 76.94 380 ILE A N 1
ATOM 2926 C CA . ILE A 1 380 ? -18.406 10.119 9.411 1.00 76.94 380 ILE A CA 1
ATOM 2927 C C . ILE A 1 380 ? -16.972 10.385 8.929 1.00 76.94 380 ILE A C 1
ATOM 2929 O O . ILE A 1 380 ? -16.770 10.727 7.762 1.00 76.94 380 ILE A O 1
ATOM 2933 N N . GLY A 1 381 ? -15.970 10.184 9.790 1.00 77.81 381 GLY A N 1
ATOM 2934 C CA . GLY A 1 381 ? -14.558 10.347 9.436 1.00 77.81 381 GLY A CA 1
ATOM 2935 C C . GLY A 1 381 ? -14.104 9.415 8.306 1.00 77.81 381 GLY A C 1
ATOM 2936 O O . GLY A 1 381 ? -13.417 9.852 7.375 1.00 77.81 381 GLY A O 1
ATOM 2937 N N . VAL A 1 382 ? -14.535 8.151 8.340 1.00 76.31 382 VAL A N 1
ATOM 2938 C CA . VAL A 1 382 ? -14.269 7.175 7.272 1.00 76.31 382 VAL A CA 1
ATOM 2939 C C . VAL A 1 382 ? -14.928 7.613 5.964 1.00 76.31 382 VAL A C 1
ATOM 2941 O O . VAL A 1 382 ? -14.241 7.675 4.946 1.00 76.31 382 VAL A O 1
ATOM 2944 N N . ALA A 1 383 ? -16.207 8.001 5.986 1.00 76.19 383 ALA A N 1
ATOM 2945 C CA . ALA A 1 383 ? -16.926 8.444 4.788 1.00 76.19 383 ALA A CA 1
ATOM 2946 C C . ALA A 1 383 ? -16.279 9.676 4.129 1.00 76.19 383 ALA A C 1
ATOM 2948 O O . ALA A 1 383 ? -16.098 9.718 2.914 1.00 76.19 383 ALA A O 1
ATOM 2949 N N . VAL A 1 384 ? -15.858 10.668 4.924 1.00 81.56 384 VAL A N 1
ATOM 2950 C CA . VAL A 1 384 ? -15.152 11.853 4.404 1.00 81.56 384 VAL A CA 1
ATOM 2951 C C . VAL A 1 384 ? -13.823 11.462 3.763 1.00 81.56 384 VAL A C 1
ATOM 2953 O O . VAL A 1 384 ? -13.457 12.001 2.717 1.00 81.56 384 VAL A O 1
ATOM 2956 N N . THR A 1 385 ? -13.091 10.525 4.364 1.00 80.12 385 THR A N 1
ATOM 2957 C CA . THR A 1 385 ? -11.805 10.094 3.809 1.00 80.12 385 THR A CA 1
ATOM 2958 C C . THR A 1 385 ? -11.983 9.299 2.513 1.00 80.12 385 THR A C 1
ATOM 2960 O O . THR A 1 385 ? -11.265 9.561 1.545 1.00 80.12 385 THR A O 1
ATOM 2963 N N . CYS A 1 386 ? -12.957 8.384 2.460 1.00 78.12 386 CYS A N 1
ATOM 2964 C CA . CYS A 1 386 ? -13.318 7.663 1.237 1.00 78.12 386 CYS A CA 1
ATOM 2965 C C . CYS A 1 386 ? -13.685 8.632 0.111 1.00 78.12 386 CYS A C 1
ATOM 2967 O O . CYS A 1 386 ? -13.091 8.558 -0.965 1.00 78.12 386 CYS A O 1
ATOM 2969 N N . PHE A 1 387 ? -14.530 9.627 0.392 1.00 81.69 387 PHE A N 1
ATOM 2970 C CA . PHE A 1 387 ? -14.906 10.656 -0.577 1.00 81.69 387 PHE A CA 1
ATOM 2971 C C . PHE A 1 387 ? -13.689 11.346 -1.215 1.00 81.69 387 PHE A C 1
ATOM 2973 O O . PHE A 1 387 ? -13.588 11.454 -2.439 1.00 81.69 387 PHE A O 1
ATOM 2980 N N . TRP A 1 388 ? -12.723 11.796 -0.408 1.00 82.69 388 TRP A N 1
ATOM 2981 C CA . TRP A 1 388 ? -11.521 12.453 -0.934 1.00 82.69 388 TRP A CA 1
ATOM 2982 C C . TRP A 1 388 ? -10.655 11.515 -1.778 1.00 82.69 388 TRP A C 1
ATOM 2984 O O . TRP A 1 388 ? -10.082 11.938 -2.787 1.00 82.69 388 TRP A O 1
ATOM 2994 N N . PHE A 1 389 ? -10.578 10.244 -1.392 1.00 80.75 389 PHE A N 1
ATOM 2995 C CA . PHE A 1 389 ? -9.861 9.227 -2.148 1.00 80.75 389 PHE A CA 1
ATOM 2996 C C . PHE A 1 389 ? -10.522 8.949 -3.508 1.00 80.75 389 PHE A C 1
ATOM 2998 O O . PHE A 1 389 ? -9.835 8.893 -4.531 1.00 80.75 389 PHE A O 1
ATOM 3005 N N . GLU A 1 390 ? -11.851 8.861 -3.553 1.00 81.88 390 GLU A N 1
ATOM 3006 C CA . GLU A 1 390 ? -12.614 8.686 -4.792 1.00 81.88 390 GLU A CA 1
ATOM 3007 C C . GLU A 1 390 ? -12.471 9.891 -5.731 1.00 81.88 390 GLU A C 1
ATOM 3009 O O . GLU A 1 390 ? -12.243 9.715 -6.932 1.00 81.88 390 GLU A O 1
ATOM 3014 N N . VAL A 1 391 ? -12.506 11.118 -5.195 1.00 82.25 391 VAL A N 1
ATOM 3015 C CA . VAL A 1 391 ? -12.250 12.353 -5.962 1.00 82.25 391 VAL A CA 1
ATOM 3016 C C . VAL A 1 391 ? -10.843 12.349 -6.565 1.00 82.25 391 VAL A C 1
ATOM 3018 O O . VAL A 1 391 ? -10.657 12.720 -7.728 1.00 82.25 391 VAL A O 1
ATOM 3021 N N . PHE A 1 392 ? -9.843 11.898 -5.808 1.00 82.44 392 PHE A N 1
ATOM 3022 C CA . PHE A 1 392 ? -8.471 11.787 -6.296 1.00 82.44 392 PHE A CA 1
ATOM 3023 C C . PHE A 1 392 ? -8.339 10.753 -7.426 1.00 82.44 392 PHE A C 1
ATOM 3025 O O . PHE A 1 392 ? -7.743 11.046 -8.467 1.00 82.44 392 PHE A O 1
ATOM 3032 N N . ILE A 1 393 ? -8.949 9.572 -7.271 1.00 76.69 393 ILE A N 1
ATOM 3033 C CA . ILE A 1 393 ? -8.994 8.553 -8.332 1.00 76.69 393 ILE A CA 1
ATOM 3034 C C . ILE A 1 393 ? -9.690 9.108 -9.575 1.00 76.69 393 ILE A C 1
ATOM 3036 O O . ILE A 1 393 ? -9.190 8.932 -10.687 1.00 76.69 393 ILE A O 1
ATOM 3040 N N . PHE A 1 394 ? -10.813 9.804 -9.407 1.00 81.81 394 PHE A N 1
ATOM 3041 C CA . PHE A 1 394 ? -11.545 10.421 -10.508 1.00 81.81 394 PHE A CA 1
ATOM 3042 C C . PHE A 1 394 ? -10.665 11.397 -11.303 1.00 81.81 394 PHE A C 1
ATOM 3044 O O . PHE A 1 394 ? -10.633 11.348 -12.537 1.00 81.81 394 PHE A O 1
ATOM 3051 N N . TYR A 1 395 ? -9.892 12.239 -10.614 1.00 81.12 395 TYR A N 1
ATOM 3052 C CA . TYR A 1 395 ? -8.956 13.163 -11.252 1.00 81.12 395 TYR A CA 1
ATOM 3053 C C . TYR A 1 395 ? -7.878 12.432 -12.072 1.00 81.12 395 TYR A C 1
ATOM 3055 O O . TYR A 1 395 ? -7.648 12.763 -13.234 1.00 81.12 395 TYR A O 1
ATOM 3063 N N . ILE A 1 396 ? -7.260 11.385 -11.515 1.00 77.19 396 ILE A N 1
ATOM 3064 C CA . ILE A 1 396 ? -6.240 10.602 -12.233 1.00 77.19 396 ILE A CA 1
ATOM 3065 C C . ILE A 1 396 ? -6.838 9.917 -13.464 1.00 77.19 396 ILE A C 1
ATOM 3067 O O . ILE A 1 396 ? -6.250 9.936 -14.547 1.00 77.19 396 ILE A O 1
ATOM 3071 N N . MET A 1 397 ? -8.009 9.301 -13.313 1.00 77.75 397 MET A N 1
ATOM 3072 C CA . MET A 1 397 ? -8.629 8.542 -14.396 1.00 77.75 397 MET A CA 1
ATOM 3073 C C . MET A 1 397 ? -9.097 9.451 -15.531 1.00 77.75 397 MET A C 1
ATOM 3075 O O . MET A 1 397 ? -8.974 9.077 -16.696 1.00 77.75 397 MET A O 1
ATOM 3079 N N . THR A 1 398 ? -9.582 10.657 -15.229 1.00 77.12 398 THR A N 1
ATOM 3080 C CA . THR A 1 398 ? -9.959 11.632 -16.265 1.00 77.12 398 THR A CA 1
ATOM 3081 C C . THR A 1 398 ? -8.746 12.132 -17.057 1.00 77.12 398 THR A C 1
ATOM 3083 O O . THR A 1 398 ? -8.825 12.190 -18.286 1.00 77.12 398 THR A O 1
ATOM 3086 N N . ASP A 1 399 ? -7.601 12.381 -16.409 1.00 77.75 399 ASP A N 1
ATOM 3087 C CA . ASP A 1 399 ? -6.332 12.685 -17.094 1.00 77.75 399 ASP A CA 1
ATOM 3088 C C . ASP A 1 399 ? -5.852 11.512 -17.973 1.00 77.75 399 ASP A C 1
ATOM 3090 O O . ASP A 1 399 ? -5.484 11.702 -19.137 1.00 77.75 399 ASP A O 1
ATOM 3094 N N . ALA A 1 400 ? -5.931 10.276 -17.467 1.00 73.69 400 ALA A N 1
ATOM 3095 C CA . ALA A 1 400 ? -5.575 9.078 -18.228 1.00 73.69 400 ALA A CA 1
ATOM 3096 C C . ALA A 1 400 ? -6.470 8.885 -19.466 1.00 73.69 400 ALA A C 1
ATOM 3098 O O . ALA A 1 400 ? -5.971 8.612 -20.560 1.00 73.69 400 ALA A O 1
ATOM 3099 N N . ILE A 1 401 ? -7.785 9.082 -19.327 1.00 76.50 401 ILE A N 1
ATOM 3100 C CA . ILE A 1 401 ? -8.737 9.040 -20.447 1.00 76.50 401 ILE A CA 1
ATOM 3101 C C . ILE A 1 401 ? -8.394 10.112 -21.486 1.00 76.50 401 ILE A C 1
ATOM 3103 O O . ILE A 1 401 ? -8.402 9.826 -22.686 1.00 76.50 401 ILE A O 1
ATOM 3107 N N . LEU A 1 402 ? -8.073 11.334 -21.046 1.00 79.69 402 LEU A N 1
ATOM 3108 C CA . LEU A 1 402 ? -7.715 12.431 -21.941 1.00 79.69 402 LEU A CA 1
ATOM 3109 C C . LEU A 1 402 ? -6.454 12.091 -22.750 1.00 79.69 402 LEU A C 1
ATOM 3111 O O . LEU A 1 402 ? -6.457 12.251 -23.970 1.00 79.69 402 LEU A O 1
ATOM 3115 N N . LYS A 1 403 ? -5.421 11.539 -22.101 1.00 76.62 403 LYS A N 1
ATOM 3116 C CA . LYS A 1 403 ? -4.178 11.084 -22.750 1.00 76.62 403 LYS A CA 1
ATOM 3117 C C . LYS A 1 403 ? -4.400 9.932 -23.734 1.00 76.62 403 LYS A C 1
ATOM 3119 O O . LYS A 1 403 ? -3.843 9.937 -24.830 1.00 76.62 403 LYS A O 1
ATOM 3124 N N . LEU A 1 404 ? -5.236 8.954 -23.388 1.00 74.38 404 LEU A N 1
ATOM 3125 C CA . LEU A 1 404 ? -5.572 7.847 -24.291 1.00 74.38 404 LEU A CA 1
ATOM 3126 C C . LEU A 1 404 ? -6.351 8.330 -25.525 1.00 74.38 404 LEU A C 1
ATOM 3128 O O . LEU A 1 404 ? -6.119 7.852 -26.637 1.00 74.38 404 LEU A O 1
ATOM 3132 N N . ASN A 1 405 ? -7.245 9.307 -25.353 1.00 77.00 405 ASN A N 1
ATOM 3133 C CA . ASN A 1 405 ? -7.982 9.907 -26.462 1.00 77.00 405 ASN A CA 1
ATOM 3134 C C . ASN A 1 405 ? -7.083 10.760 -27.370 1.00 77.00 405 ASN A C 1
ATOM 3136 O O . ASN A 1 405 ? -7.217 10.677 -28.591 1.00 77.00 405 ASN A O 1
ATOM 3140 N N . THR A 1 406 ? -6.138 11.530 -26.819 1.00 76.00 406 THR A N 1
ATOM 3141 C CA . THR A 1 406 ? -5.191 12.315 -27.632 1.00 76.00 406 THR A CA 1
ATOM 3142 C C . THR A 1 406 ? -4.231 11.421 -28.421 1.00 76.00 406 THR A C 1
ATOM 3144 O O . THR A 1 406 ? -4.005 11.678 -29.604 1.00 76.00 406 THR A O 1
ATOM 3147 N N . MET A 1 407 ? -3.746 10.317 -27.838 1.00 68.44 407 MET A N 1
ATOM 3148 C CA . MET A 1 407 ? -2.908 9.337 -28.548 1.00 68.44 407 MET A CA 1
ATOM 3149 C C . MET A 1 407 ? -3.645 8.628 -29.695 1.00 68.44 407 MET A C 1
ATOM 3151 O O . MET A 1 407 ? -3.041 8.358 -30.731 1.00 68.44 407 MET A O 1
ATOM 3155 N N . ARG A 1 408 ? -4.957 8.375 -29.566 1.00 63.41 408 ARG A N 1
ATOM 3156 C CA . ARG A 1 408 ? -5.773 7.795 -30.652 1.00 63.41 408 ARG A CA 1
ATOM 3157 C C . ARG A 1 408 ? -6.068 8.763 -31.802 1.00 63.41 408 ARG A C 1
ATOM 3159 O O . ARG A 1 408 ? -6.358 8.293 -32.898 1.00 63.41 408 ARG A O 1
ATOM 3166 N N . LEU A 1 409 ? -6.011 10.077 -31.577 1.00 59.34 409 LEU A N 1
ATOM 3167 C CA . LEU A 1 409 ? -6.267 11.106 -32.600 1.00 59.34 409 LEU A CA 1
ATOM 3168 C C . LEU A 1 409 ? -5.002 11.507 -33.384 1.00 59.34 409 LEU A C 1
ATOM 3170 O O . LEU A 1 409 ? -5.100 11.947 -34.527 1.00 59.34 409 LEU A O 1
ATOM 3174 N N . ALA A 1 410 ? -3.812 11.299 -32.814 1.00 55.00 410 ALA A N 1
ATOM 3175 C CA . ALA A 1 410 ? -2.524 11.572 -33.457 1.00 55.00 410 ALA A CA 1
ATOM 3176 C C . ALA A 1 410 ? -2.221 10.816 -34.784 1.00 55.00 410 ALA A C 1
ATOM 3178 O O . ALA A 1 410 ? -1.489 11.378 -35.601 1.00 55.00 410 ALA A O 1
ATOM 3179 N N . PRO A 1 411 ? -2.754 9.609 -35.086 1.00 52.53 411 PRO A N 1
ATOM 3180 C CA . PRO A 1 411 ? -2.444 8.902 -36.334 1.00 52.53 411 PRO A CA 1
ATOM 3181 C C . PRO A 1 411 ? -3.159 9.452 -37.579 1.00 52.53 411 PRO A C 1
ATOM 3183 O O . PRO A 1 411 ? -2.901 8.961 -38.671 1.00 52.53 411 PRO A O 1
ATOM 3186 N N . GLN A 1 412 ? -4.067 10.427 -37.451 1.00 49.56 412 GLN A N 1
ATOM 3187 C CA . GLN A 1 412 ? -4.852 10.963 -38.580 1.00 49.56 412 GLN A CA 1
ATOM 3188 C C . GLN A 1 412 ? -4.228 12.209 -39.244 1.00 49.56 412 GLN A C 1
ATOM 3190 O O . GLN A 1 412 ? -4.838 12.790 -40.136 1.00 49.56 412 GLN A O 1
ATOM 3195 N N . MET A 1 413 ? -3.021 12.625 -38.836 1.00 49.91 413 MET A N 1
ATOM 3196 C CA . MET A 1 413 ? -2.287 13.759 -39.430 1.00 49.91 413 MET A CA 1
ATOM 3197 C C . MET A 1 413 ? -0.911 13.364 -40.002 1.00 49.91 413 MET A C 1
ATOM 3199 O O . MET A 1 413 ? 0.073 14.082 -39.816 1.00 49.91 413 MET A O 1
ATOM 3203 N N . ARG A 1 414 ? -0.824 12.228 -40.702 1.00 40.78 414 ARG A N 1
ATOM 3204 C CA . ARG A 1 414 ? 0.283 11.934 -41.626 1.00 40.78 414 ARG A CA 1
ATOM 3205 C C . ARG A 1 414 ? -0.230 11.434 -42.959 1.00 40.78 414 ARG A C 1
ATOM 3207 O O . ARG A 1 414 ? -1.160 10.600 -42.936 1.00 40.78 414 ARG A O 1
#

InterPro domains:
  IPR001424 Superoxide dismutase, copper/zinc binding domain [PF00080] (38-172)
  IPR001424 Superoxide dismutase, copper/zinc binding domain [cd00305] (25-169)
  IPR018152 Superoxide dismutase, copper/zinc, binding site [PS00087] (67-77)
  IPR018152 Superoxide dismutase, copper/zinc, binding site [PS00332] (161-172)
  IPR018499 Tetraspanin/Peripherin [PF00335] (192-394)
  IPR024134 Superoxide dismutase (Cu/Zn) / superoxide dismutase copper chaperone [PTHR10003] (20-174)

Secondary structure (DSSP, 8-state):
--SSHHHHHHHHHSS---------EEEEEEE-TT--S-EEEEEEEE-TTS-EEEEEEEE-SPSEEEEEEEES----EEEETTT-SB--TT-PPP--TT-SSS-TTEEEEEEE-TTSEEEEEEEESS-BSSTTSB-TT-EEEEESS---TT-SSSTTHHHHTT--SEEEEEE-EE---SS-S-GGGTHHHHHHHHHHTTS-HHHHHHTTSS-SSS-HHHHHHHHHHHHHHHHHHHHHHHHHHTT-HHHHHHHHHHHHHHHHHHHHHHHHHHHHHHHHHHHHHHHHHHHHT----HHHHHHHHHHHHHHHHHTT--SSSSTHHHHHTT-PPPGGG-HHHHT-SSHHHHHHHHHHHHHTT-S--S-HHHHHHHHHHHHHHHHHHHHHHHHHHHHHHHHHHHHHHHHHHHHHHGGG--

Sequence (414 aa):
MMYIILFASAAVLVSAHHEQTGQFRAIVKLAEPNGGEVNGNVTFTELTDGKVHIQGVIVGMPPGHYGFHIHEKGDITGGCLSTGSHYNPAHKDHGHPNDENRHVGDLGNIVFDENRVSTIDYVDGIISLTGQYPIIGRAVVLHAKADDFGRSSHPDSKKTGNAGGRVACGVIGILDPVSGWNKNMAATSTICTSGFAIVDIKILQQYGEHQATGTFASDVIILATCVLLVAVATFGCVGAAKENVKILCLYVGFLIIFVVLELLVAIFVSVQRYGLEFRISDWIRNDFYRNVTEDHLEQHQKLWDDIQTTYECCGLNGPEDYRAVQQPISLSCCPCAYRALTSYARQQLYQTCLESESYFSEGCEDEILYVLRSDADWLIGVAVTCFWFEVFIFYIMTDAILKLNTMRLAPQMR

Foldseek 3Di:
DPPPVCVLVVVVVVPDPDPDPQWFKKKWWKAFLVGDFWTKMWMWTQDPVRKIKIWMKIFDDAFDKWWKWWACAQDCVVHPPVLHFGAAPPPFWDFDLPDPGHGLGGPFIFGADNRRMTTDTDIGDREGCDPDHRRARIKMFIAPAGQCGLPDPDPCNRGHSPRHHTGIMTGIHGPDRSPPDPCVVVVVVVVVVVVVVPPPPPVVVLVVPPPPDDDPVVVVVVVVVSVVVVVLVVLCVCCVVVVPLVSLVVSLVVLVVVLVVLVVVLVVLVVCLVVVLVVVLVVLVCLLLDDDDPVCPVVSLVVVLCLCLSLVAWAAAFQCVCVVSVHHTRLSQQPQLVPDPDPVSNVVSSVVCVVVVVGHGGHSSVSVSVVSVVVSVVSSVVSVVSSVVSVVVSVVSVVSSVVSVVVVVVVPPD

pLDDT: mean 80.7, std 20.29, range [26.73, 98.75]

Organism: Parnassius apollo (NCBI:txid110799)

Radius of gyration: 36.52 Å; chains: 1; bounding box: 97×36×93 Å